Protein 9WAT (pdb70)

Nearest PDB structures (foldseek):
  6mi0-assembly1_A  TM=9.171E-01  e=5.572E-28  Methylococcus capsulatus str. Bath
  2bz9-assembly1_A  TM=8.301E-01  e=3.070E-24  Mycobacterium tuberculosis
  1h5z-assembly1_A  TM=8.039E-01  e=5.535E-24  Mycobacterium tuberculosis
  7wzl-assembly1_A  TM=8.770E-01  e=7.336E-23  Streptomyces avermitilis
  6a15-assembly1_A  TM=8.263E-01  e=2.028E-20  Arabidopsis thaliana

Sequence (437 aa):
NGFPLLDGGAPLLGHIAQFFRDPVSVLKRGYKTRGKMFAMNFMGQRMNVMLGPEHNRFFFEETDKLLSIRESMPFFLKMFSPDFYSFAEMDEYLRQRSIIMPRFKAASMKQYV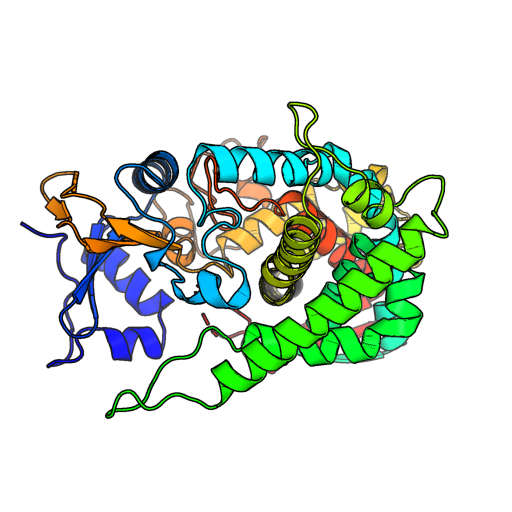PVMVEESLNLVEQLGDEGEFDLIPTLGPIVMDIAAHSFMGREFHEKLGHEFFDLFRDFSGGMEIVLPLWLPTPKMLKSQAAKKKLHTILQSWIEKRRAAPLDPPDFFQTMIETKYPDGRPVPDEIIRHLILLLVWAGHETTAGQVSWALADLLQHPAYAQVLRDEITGLLGGGDGGNLSWEHAIAMEKMDLALRETERLHPVAYMLSRKANADIVREGYTIRKGEFVLLAPSVSHRMEETFPNPDAYDPERFNPANPNAQTTSNSLIGFGGGVHRCAGVNFARMEMKALLVILLQNFDMELMDEVKPISTYWPAQPCRVRYKRR

Structure (mmCIF, N/CA/C/O backbone):
data_9WAT
#
_entry.id   9WAT
#
_cell.length_a   54.430
_cell.length_b   78.077
_cell.length_c   108.281
_cell.angle_alpha   90.00
_cell.angle_beta   90.00
_cell.angle_gamma   90.00
#
_symmetry.space_group_name_H-M   'P 2 21 21'
#
loop_
_entity.id
_entity.type
_entity.pdbx_description
1 polymer 'Cytochrome P450'
2 non-polymer 'PROTOPORPHYRIN IX CONTAINING FE'
3 water water
#
loop_
_atom_site.group_PDB
_atom_site.id
_atom_site.type_symbol
_atom_site.label_atom_id
_atom_site.label_alt_id
_atom_site.label_comp_id
_atom_site.label_asym_id
_atom_site.label_entity_id
_atom_site.label_seq_id
_atom_site.pdbx_PDB_ins_code
_atom_site.Cartn_x
_atom_site.Cartn_y
_atom_site.Cartn_z
_atom_site.occupancy
_atom_site.B_iso_or_equiv
_atom_site.auth_seq_id
_atom_site.auth_comp_id
_atom_site.auth_asym_id
_atom_site.auth_atom_id
_atom_site.pdbx_PDB_model_num
ATOM 1 N N . ASN A 1 1 ? -19.912 44.463 12.345 1.00 54.20 9 ASN A N 1
ATOM 2 C CA . ASN A 1 1 ? -19.525 43.073 12.122 1.00 57.83 9 ASN A CA 1
ATOM 3 C C . ASN A 1 1 ? -18.222 42.658 12.813 1.00 45.23 9 ASN A C 1
ATOM 4 O O . ASN A 1 1 ? -18.237 41.813 13.697 1.00 42.38 9 ASN A O 1
ATOM 9 N N . GLY A 1 2 ? -17.098 43.237 12.378 1.00 44.14 10 GLY A N 1
ATOM 10 C CA . GLY A 1 2 ? -15.799 42.623 12.573 1.00 41.65 10 GLY A CA 1
ATOM 11 C C . GLY A 1 2 ? -15.240 42.762 13.983 1.00 37.83 10 GLY A C 1
ATOM 12 O O . GLY A 1 2 ? -15.827 43.385 14.868 1.00 38.51 10 GLY A O 1
ATOM 13 N N . PHE A 1 3 ? -14.085 42.129 14.185 1.00 28.69 11 PHE A N 1
ATOM 14 C CA . PHE A 1 3 ? -13.300 42.343 15.391 1.00 33.62 11 PHE A CA 1
ATOM 15 C C . PHE A 1 3 ? -13.047 43.842 15.564 1.00 29.46 11 PHE A C 1
ATOM 16 O O . PHE A 1 3 ? -12.819 44.540 14.571 1.00 30.50 11 PHE A O 1
ATOM 24 N N . PRO A 1 4 ? -13.073 44.370 16.787 1.00 27.34 12 PRO A N 1
ATOM 25 C CA . PRO A 1 4 ? -12.782 45.804 16.975 1.00 28.67 12 PRO A CA 1
ATOM 26 C C . PRO A 1 4 ? -11.430 46.195 16.383 1.00 26.21 12 PRO A C 1
ATOM 27 O O . PRO A 1 4 ? -10.393 45.624 16.709 1.00 28.75 12 PRO A O 1
ATOM 31 N N . LEU A 1 5 ? -11.446 47.206 15.529 1.00 27.58 13 LEU A N 1
ATOM 32 C CA . LEU A 1 5 ? -10.251 47.607 14.790 1.00 28.56 13 LEU A CA 1
ATOM 33 C C . LEU A 1 5 ? -9.294 48.412 15.666 1.00 30.26 13 LEU A C 1
ATOM 34 O O . LEU A 1 5 ? -9.696 49.375 16.331 1.00 26.28 13 LEU A O 1
ATOM 39 N N . LEU A 1 6 ? -8.027 48.012 15.659 1.00 24.72 14 LEU A N 1
ATOM 40 C CA . LEU A 1 6 ? -6.981 48.801 16.290 1.00 29.81 14 LEU A CA 1
ATOM 41 C C . LEU A 1 6 ? -6.831 50.122 15.550 1.00 32.07 14 LEU A C 1
ATOM 42 O O . LEU A 1 6 ? -6.766 50.143 14.315 1.00 28.97 14 LEU A O 1
ATOM 47 N N . ASP A 1 7 ? -6.787 51.237 16.292 1.00 29.37 15 ASP A N 1
ATOM 48 C CA . ASP A 1 7 ? -6.710 52.529 15.623 1.00 30.05 15 ASP A CA 1
ATOM 49 C C . ASP A 1 7 ? -5.274 52.778 15.154 1.00 32.28 15 ASP A C 1
ATOM 50 O O . ASP A 1 7 ? -4.407 51.900 15.220 1.00 33.60 15 ASP A O 1
ATOM 55 N N . GLY A 1 8 ? -5.009 53.987 14.657 1.00 32.25 16 GLY A N 1
ATOM 56 C CA . GLY A 1 8 ? -3.658 54.373 14.281 1.00 32.80 16 GLY A CA 1
ATOM 57 C C . GLY A 1 8 ? -3.136 53.766 12.989 1.00 32.33 16 GLY A C 1
ATOM 58 O O . GLY A 1 8 ? -1.930 53.804 12.734 1.00 31.68 16 GLY A O 1
ATOM 59 N N . GLY A 1 9 ? -4.005 53.207 12.157 1.00 32.87 17 GLY A N 1
ATOM 60 C CA . GLY A 1 9 ? -3.542 52.647 10.899 1.00 32.97 17 GLY A CA 1
ATOM 61 C C . GLY A 1 9 ? -3.189 53.739 9.905 1.00 32.52 17 GLY A C 1
ATOM 62 O O . GLY A 1 9 ? -3.852 54.773 9.824 1.00 39.17 17 GLY A O 1
ATOM 63 N N . ALA A 1 10 ? -2.106 53.511 9.155 1.00 34.49 18 ALA A N 1
ATOM 64 C CA . ALA A 1 10 ? -1.681 54.451 8.128 1.00 36.99 18 ALA A CA 1
ATOM 65 C C . ALA A 1 10 ? -2.521 54.285 6.863 1.00 35.60 18 ALA A C 1
ATOM 66 O O . ALA A 1 10 ? -3.025 53.191 6.585 1.00 32.16 18 ALA A O 1
ATOM 68 N N . PRO A 1 11 ? -2.692 55.362 6.090 1.00 40.19 19 PRO A N 1
ATOM 69 C CA . PRO A 1 11 ? -3.348 55.241 4.782 1.00 35.67 19 PRO A CA 1
ATOM 70 C C . PRO A 1 11 ? -2.773 54.083 3.977 1.00 32.92 19 PRO A C 1
ATOM 71 O O . PRO A 1 11 ? -1.555 53.881 3.933 1.00 34.82 19 PRO A O 1
ATOM 75 N N . LEU A 1 12 ? -3.672 53.307 3.362 1.00 34.41 20 LEU A N 1
ATOM 76 C CA . LEU A 1 12 ? -3.333 52.170 2.504 1.00 35.45 20 LEU A CA 1
ATOM 77 C C . LEU A 1 12 ? -2.670 51.021 3.270 1.00 35.19 20 LEU A C 1
ATOM 78 O O . LEU A 1 12 ? -3.173 49.890 3.248 1.00 33.51 20 LEU A O 1
ATOM 83 N N . LEU A 1 13 ? -1.539 51.290 3.935 1.00 29.92 21 LEU A N 1
ATOM 84 C CA . LEU A 1 13 ? -0.759 50.225 4.569 1.00 33.68 21 LEU A CA 1
ATOM 85 C C . LEU A 1 13 ? -1.430 49.670 5.815 1.00 33.58 21 LEU A C 1
ATOM 86 O O . LEU A 1 13 ? -1.152 48.523 6.191 1.00 32.88 21 LEU A O 1
ATOM 91 N N . GLY A 1 14 ? -2.294 50.449 6.459 1.00 27.90 22 GLY A N 1
ATOM 92 C CA . GLY A 1 14 ? -2.869 50.010 7.724 1.00 32.06 22 GLY A CA 1
ATOM 93 C C . GLY A 1 14 ? -1.792 49.972 8.800 1.00 31.63 22 GLY A C 1
ATOM 94 O O . GLY A 1 14 ? -1.016 50.921 8.973 1.00 29.82 22 GLY A O 1
ATOM 95 N N . HIS A 1 15 ? -1.721 48.856 9.516 1.00 25.29 23 HIS A N 1
ATOM 96 C CA . HIS A 1 15 ? -0.712 48.659 10.546 1.00 27.42 23 HIS A CA 1
ATOM 97 C C . HIS A 1 15 ? 0.514 47.900 10.062 1.00 27.51 23 HIS A C 1
ATOM 98 O O . HIS A 1 15 ? 1.422 47.659 10.864 1.00 28.34 23 HIS A O 1
ATOM 105 N N . ILE A 1 16 ? 0.581 47.516 8.784 1.00 27.78 24 ILE A N 1
ATOM 106 C CA . ILE A 1 16 ? 1.589 46.527 8.403 1.00 30.61 24 ILE A CA 1
ATOM 107 C C . ILE A 1 16 ? 3.001 47.085 8.587 1.00 33.60 24 ILE A C 1
ATOM 108 O O . ILE A 1 16 ? 3.912 46.356 9.005 1.00 32.35 24 ILE A O 1
ATOM 113 N N . ALA A 1 17 ? 3.207 48.386 8.328 1.00 31.69 25 ALA A N 1
ATOM 114 C CA . ALA A 1 17 ? 4.550 48.933 8.508 1.00 30.12 25 ALA A CA 1
ATOM 115 C C . ALA A 1 17 ? 4.897 49.044 9.982 1.00 30.93 25 ALA A C 1
ATOM 116 O O . ALA A 1 17 ? 6.026 48.740 10.383 1.00 32.55 25 ALA A O 1
ATOM 118 N N . GLN A 1 18 ? 3.937 49.473 10.805 1.00 32.35 26 GLN A N 1
ATOM 119 C CA . GLN A 1 18 ? 4.128 49.422 12.254 1.00 32.70 26 GLN A CA 1
ATOM 120 C C . GLN A 1 18 ? 4.475 48.004 12.719 1.00 32.21 26 GLN A C 1
ATOM 121 O O . GLN A 1 18 ? 5.398 47.814 13.519 1.00 32.60 26 GLN A O 1
ATOM 127 N N . PHE A 1 19 ? 3.758 46.994 12.214 1.00 28.04 27 PHE A N 1
ATOM 128 C CA . PHE A 1 19 ? 4.037 45.603 12.587 1.00 29.73 27 PHE A CA 1
ATOM 129 C C . PHE A 1 19 ? 5.433 45.191 12.142 1.00 31.43 27 PHE A C 1
ATOM 130 O O . PHE A 1 19 ? 6.189 44.559 12.894 1.00 30.39 27 PHE A O 1
ATOM 138 N N . PHE A 1 20 ? 5.774 45.536 10.900 1.00 34.94 28 PHE A N 1
ATOM 139 C CA . PHE A 1 20 ? 7.119 45.352 10.371 1.00 35.46 28 PHE A CA 1
ATOM 140 C C . PHE A 1 20 ? 8.164 45.833 11.371 1.00 34.35 28 PHE A C 1
ATOM 141 O O . PHE A 1 20 ? 9.147 45.137 11.648 1.00 37.09 28 PHE A O 1
ATOM 149 N N . ARG A 1 21 ? 7.970 47.033 11.916 1.00 31.19 29 ARG A N 1
ATOM 150 C CA . ARG A 1 21 ? 8.989 47.644 12.766 1.00 34.95 29 ARG A CA 1
ATOM 151 C C . ARG A 1 21 ? 9.032 47.016 14.152 1.00 35.09 29 ARG A C 1
ATOM 152 O O . ARG A 1 21 ? 10.113 46.876 14.735 1.00 36.41 29 ARG A O 1
ATOM 160 N N . ASP A 1 22 ? 7.879 46.639 14.706 1.00 32.73 30 ASP A N 1
ATOM 161 C CA . ASP A 1 22 ? 7.872 46.110 16.067 1.00 34.56 30 ASP A CA 1
ATOM 162 C C . ASP A 1 22 ? 6.566 45.357 16.283 1.00 28.02 30 ASP A C 1
ATOM 163 O O . ASP A 1 22 ? 5.606 45.938 16.788 1.00 27.83 30 ASP A O 1
ATOM 168 N N . PRO A 1 23 ? 6.487 44.077 15.904 1.00 29.55 31 PRO A N 1
ATOM 169 C CA . PRO A 1 23 ? 5.174 43.405 15.897 1.00 30.06 31 PRO A CA 1
ATOM 170 C C . PRO A 1 23 ? 4.553 43.235 17.276 1.00 28.57 31 PRO A C 1
ATOM 171 O O . PRO A 1 23 ? 3.333 43.395 17.426 1.00 29.23 31 PRO A O 1
ATOM 175 N N . VAL A 1 24 ? 5.351 42.885 18.284 1.00 26.86 32 VAL A N 1
ATOM 176 C CA . VAL A 1 24 ? 4.789 42.689 19.615 1.00 27.09 32 VAL A CA 1
ATOM 177 C C . VAL A 1 24 ? 4.194 43.992 20.135 1.00 25.25 32 VAL A C 1
ATOM 178 O O . VAL A 1 24 ? 3.144 43.987 20.783 1.00 25.57 32 VAL A O 1
ATOM 182 N N . SER A 1 25 ? 4.815 45.135 19.830 1.00 24.81 33 SER A N 1
ATOM 183 C CA . SER A 1 25 ? 4.241 46.376 20.345 1.00 28.31 33 SER A CA 1
ATOM 184 C C . SER A 1 25 ? 2.925 46.699 19.648 1.00 28.90 33 SER A C 1
ATOM 185 O O . SER A 1 25 ? 1.986 47.197 20.285 1.00 29.02 33 SER A O 1
ATOM 188 N N . VAL A 1 26 ? 2.809 46.398 18.354 1.00 27.38 34 VAL A N 1
ATOM 189 C CA . VAL A 1 26 ? 1.502 46.516 17.708 1.00 24.93 34 VAL A CA 1
ATOM 190 C C . VAL A 1 26 ? 0.502 45.593 18.392 1.00 27.29 34 VAL A C 1
ATOM 191 O O . VAL A 1 26 ? -0.613 46.005 18.743 1.00 25.86 34 VAL A O 1
ATOM 195 N N . LEU A 1 27 ? 0.901 44.338 18.622 1.00 23.28 35 LEU A N 1
ATOM 196 C CA . LEU A 1 27 ? -0.013 43.372 19.219 1.00 23.93 35 LEU A CA 1
ATOM 197 C C . LEU A 1 27 ? -0.400 43.773 20.640 1.00 24.91 35 LEU A C 1
ATOM 198 O O . LEU A 1 27 ? -1.555 43.587 21.046 1.00 20.44 35 LEU A O 1
ATOM 203 N N . LYS A 1 28 ? 0.555 44.324 21.411 1.00 26.93 36 LYS A N 1
ATOM 204 C CA . LYS A 1 28 ? 0.261 44.774 22.774 1.00 31.93 36 LYS A CA 1
ATOM 205 C C . LYS A 1 28 ? -0.694 45.959 22.759 1.00 30.92 36 LYS A C 1
ATOM 206 O O . LYS A 1 28 ? -1.603 46.053 23.598 1.00 31.97 36 LYS A O 1
ATOM 208 N N . ARG A 1 29 ? -0.510 46.868 21.804 1.00 28.61 37 ARG A N 1
ATOM 209 C CA . ARG A 1 29 ? -1.408 48.008 21.694 1.00 27.24 37 ARG A CA 1
ATOM 210 C C . ARG A 1 29 ? -2.833 47.551 21.399 1.00 30.05 37 ARG A C 1
ATOM 211 O O . ARG A 1 29 ? -3.799 48.181 21.853 1.00 26.99 37 ARG A O 1
ATOM 219 N N . GLY A 1 30 ? -2.991 46.433 20.688 1.00 27.28 38 GLY A N 1
ATOM 220 C CA . GLY A 1 30 ? -4.329 45.896 20.490 1.00 23.41 38 GLY A CA 1
ATOM 221 C C . GLY A 1 30 ? -4.937 45.393 21.787 1.00 29.49 38 GLY A C 1
ATOM 222 O O . GLY A 1 30 ? -6.117 45.628 22.069 1.00 28.40 38 GLY A O 1
ATOM 223 N N . TYR A 1 31 ? -4.131 44.711 22.606 1.00 24.59 39 TYR A N 1
ATOM 224 C CA . TYR A 1 31 ? -4.616 44.227 23.888 1.00 29.15 39 TYR A CA 1
ATOM 225 C C . TYR A 1 31 ? -5.009 45.390 24.795 1.00 29.75 39 TYR A C 1
ATOM 226 O O . TYR A 1 31 ? -6.129 45.434 25.317 1.00 27.41 39 TYR A O 1
ATOM 235 N N . LYS A 1 32 ? -4.117 46.374 24.935 1.00 31.08 40 LYS A N 1
ATOM 236 C CA . LYS A 1 32 ? -4.349 47.481 25.860 1.00 30.87 40 LYS A CA 1
ATOM 237 C C . LYS A 1 32 ? -5.525 48.357 25.439 1.00 28.63 40 LYS A C 1
ATOM 238 O O . LYS A 1 32 ? -6.285 48.816 26.297 1.00 30.89 40 LYS A O 1
ATOM 244 N N . THR A 1 33 ? -5.701 48.614 24.139 1.00 27.43 41 THR A N 1
ATOM 245 C CA . THR A 1 33 ? -6.772 49.520 23.719 1.00 27.24 41 THR A CA 1
ATOM 246 C C . THR A 1 33 ? -8.042 48.831 23.226 1.00 31.22 41 THR A C 1
ATOM 247 O O . THR A 1 33 ? -9.094 49.485 23.173 1.00 27.04 41 THR A O 1
ATOM 251 N N . ARG A 1 34 ? -7.984 47.552 22.837 1.00 26.62 42 ARG A N 1
ATOM 252 C CA . ARG A 1 34 ? -9.180 46.914 22.304 1.00 25.12 42 ARG A CA 1
ATOM 253 C C . ARG A 1 34 ? -9.527 45.636 23.059 1.00 28.55 42 ARG A C 1
ATOM 254 O O . ARG A 1 34 ? -10.707 45.298 23.186 1.00 31.29 42 ARG A O 1
ATOM 262 N N . GLY A 1 35 ? -8.535 44.931 23.591 1.00 28.74 43 GLY A N 1
ATOM 263 C CA . GLY A 1 35 ? -8.848 43.779 24.410 1.00 26.26 43 GLY A CA 1
ATOM 264 C C . GLY A 1 35 ? -8.470 42.444 23.795 1.00 28.37 43 GLY A C 1
ATOM 265 O O . GLY A 1 35 ? -7.537 42.356 22.988 1.00 26.85 43 GLY A O 1
ATOM 266 N N . LYS A 1 36 ? -9.196 41.392 24.164 1.00 25.78 44 LYS A N 1
ATOM 267 C CA . LYS A 1 36 ? -8.818 40.037 23.789 1.00 27.22 44 LYS A CA 1
ATOM 268 C C . LYS A 1 36 ? -9.146 39.699 22.338 1.00 30.04 44 LYS A C 1
ATOM 269 O O . LYS A 1 36 ? -8.703 38.653 21.847 1.00 25.64 44 LYS A O 1
ATOM 275 N N . MET A 1 37 ? -9.914 40.542 21.642 1.00 30.02 45 MET A N 1
ATOM 276 C CA . MET A 1 37 ? -10.196 40.352 20.222 1.00 29.55 45 MET A CA 1
ATOM 277 C C . MET A 1 37 ? -10.061 41.686 19.517 1.00 30.27 45 MET A C 1
ATOM 278 O O . MET A 1 37 ? -10.786 42.633 19.835 1.00 30.76 45 MET A O 1
ATOM 283 N N . PHE A 1 38 ? -9.155 41.760 18.549 1.00 25.55 46 PHE A N 1
ATOM 284 C CA . PHE A 1 38 ? -9.011 42.994 17.800 1.00 24.45 46 PHE A CA 1
ATOM 285 C C . PHE A 1 38 ? -8.527 42.652 16.405 1.00 28.53 46 PHE A C 1
ATOM 286 O O . PHE A 1 38 ? -7.887 41.615 16.187 1.00 26.06 46 PHE A O 1
ATOM 294 N N . ALA A 1 39 ? -8.858 43.528 15.462 1.00 27.31 47 ALA A N 1
ATOM 295 C CA . ALA A 1 39 ? -8.396 43.411 14.092 1.00 26.81 47 ALA A CA 1
ATOM 296 C C . ALA A 1 39 ? -7.224 44.361 13.867 1.00 28.93 47 ALA A C 1
ATOM 297 O O . ALA A 1 39 ? -7.242 45.509 14.331 1.00 29.55 47 ALA A O 1
ATOM 299 N N . MET A 1 40 ? -6.192 43.863 13.197 1.00 27.26 48 MET A N 1
ATOM 300 C CA . MET A 1 40 ? -5.203 44.701 12.533 1.00 31.69 48 MET A CA 1
ATOM 301 C C . MET A 1 40 ? -5.558 44.784 11.053 1.00 31.62 48 MET A C 1
ATOM 302 O O . MET A 1 40 ? -6.233 43.908 10.501 1.00 29.41 48 MET A O 1
ATOM 307 N N . ASN A 1 41 ? -5.079 45.840 10.416 1.00 25.49 49 ASN A N 1
ATOM 308 C CA . ASN A 1 41 ? -5.305 46.084 8.995 1.00 30.83 49 ASN A CA 1
ATOM 309 C C . ASN A 1 41 ? -3.955 45.929 8.310 1.00 31.56 49 ASN A C 1
ATOM 310 O O . ASN A 1 41 ? -3.058 46.764 8.497 1.00 29.38 49 ASN A O 1
ATOM 315 N N . PHE A 1 42 ? -3.793 44.836 7.558 1.00 28.91 50 PHE A N 1
ATOM 316 C CA . PHE A 1 42 ? -2.579 44.599 6.777 1.00 29.52 50 PHE A CA 1
ATOM 317 C C . PHE A 1 42 ? -2.941 44.884 5.324 1.00 35.26 50 PHE A C 1
ATOM 318 O O . PHE A 1 42 ? -3.544 44.041 4.651 1.00 34.39 50 PHE A O 1
ATOM 326 N N . MET A 1 43 ? -2.593 46.083 4.849 1.00 36.75 51 MET A N 1
ATOM 327 C CA . MET A 1 43 ? -2.812 46.477 3.446 1.00 38.69 51 MET A CA 1
ATOM 328 C C . MET A 1 43 ? -4.232 46.180 2.993 1.00 38.47 51 MET A C 1
ATOM 329 O O . MET A 1 43 ? -4.449 45.661 1.896 1.00 39.47 51 MET A O 1
ATOM 334 N N . GLY A 1 44 ? -5.207 46.454 3.853 1.00 33.12 52 GLY A N 1
ATOM 335 C CA . GLY A 1 44 ? -6.586 46.217 3.495 1.00 38.01 52 GLY A CA 1
ATOM 336 C C . GLY A 1 44 ? -7.132 44.845 3.835 1.00 38.31 52 GLY A C 1
ATOM 337 O O . GLY A 1 44 ? -8.304 44.585 3.551 1.00 42.08 52 GLY A O 1
ATOM 338 N N . GLN A 1 45 ? -6.322 43.965 4.417 1.00 36.87 53 GLN A N 1
ATOM 339 C CA . GLN A 1 45 ? -6.750 42.654 4.894 1.00 38.58 53 GLN A CA 1
ATOM 340 C C . GLN A 1 45 ? -6.947 42.707 6.407 1.00 35.77 53 GLN A C 1
ATOM 341 O O . GLN A 1 45 ? -6.058 43.168 7.128 1.00 35.62 53 GLN A O 1
ATOM 347 N N . ARG A 1 46 ? -8.084 42.208 6.892 1.00 32.55 54 ARG A N 1
ATOM 348 C CA . ARG A 1 46 ? -8.305 42.140 8.330 1.00 31.16 54 ARG A CA 1
ATOM 349 C C . ARG A 1 46 ? -7.520 40.969 8.916 1.00 32.02 54 ARG A C 1
ATOM 350 O O . ARG A 1 46 ? -7.590 39.842 8.412 1.00 31.92 54 ARG A O 1
ATOM 352 N N . MET A 1 47 ? -6.735 41.247 9.958 1.00 28.13 55 MET A N 1
ATOM 353 C CA . MET A 1 47 ? -6.000 40.226 10.696 1.00 25.40 55 MET A CA 1
ATOM 354 C C . MET A 1 47 ? -6.639 40.150 12.075 1.00 28.41 55 MET A C 1
ATOM 355 O O . MET A 1 47 ? -6.510 41.090 12.866 1.00 24.34 55 MET A O 1
ATOM 360 N N . ASN A 1 48 ? -7.304 39.032 12.369 1.00 27.57 56 ASN A N 1
ATOM 361 C CA . ASN A 1 48 ? -8.113 38.886 13.583 1.00 26.28 56 ASN A CA 1
ATOM 362 C C . ASN A 1 48 ? -7.293 38.222 14.684 1.00 27.56 56 ASN A C 1
ATOM 363 O O . ASN A 1 48 ? -7.051 37.008 14.650 1.00 25.38 56 ASN A O 1
ATOM 368 N N . VAL A 1 49 ? -6.895 39.006 15.676 1.00 21.19 57 VAL A N 1
ATOM 369 C CA . VAL A 1 49 ? -6.051 38.530 16.766 1.00 23.01 57 VAL A CA 1
ATOM 370 C C . VAL A 1 49 ? -6.967 38.174 17.924 1.00 26.90 57 VAL A C 1
ATOM 371 O O . VAL A 1 49 ? -7.870 38.951 18.260 1.00 25.49 57 VAL A O 1
ATOM 375 N N . MET A 1 50 ? -6.748 37.000 18.520 1.00 22.26 58 MET A N 1
ATOM 376 C CA . MET A 1 50 ? -7.429 36.573 19.731 1.00 26.72 58 MET A CA 1
ATOM 377 C C . MET A 1 50 ? -6.394 36.239 20.801 1.00 26.98 58 MET A C 1
ATOM 378 O O . MET A 1 50 ? -5.302 35.738 20.497 1.00 24.08 58 MET A O 1
ATOM 383 N N . LEU A 1 51 ? -6.760 36.519 22.060 1.00 22.69 59 LEU A N 1
ATOM 384 C CA . LEU A 1 51 ? -5.848 36.469 23.195 1.00 25.81 59 LEU A CA 1
ATOM 385 C C . LEU A 1 51 ? -6.493 35.732 24.352 1.00 27.77 59 LEU A C 1
ATOM 386 O O . LEU A 1 51 ? -7.711 35.799 24.545 1.00 28.71 59 LEU A O 1
ATOM 391 N N . GLY A 1 52 ? -5.656 35.070 25.146 1.00 28.35 60 GLY A N 1
ATOM 392 C CA . GLY A 1 52 ? -6.093 34.460 26.376 1.00 28.81 60 GLY A CA 1
ATOM 393 C C . GLY A 1 52 ? -6.522 33.015 26.215 1.00 29.06 60 GLY A C 1
ATOM 394 O O . GLY A 1 52 ? -6.819 32.539 25.108 1.00 28.58 60 GLY A O 1
ATOM 395 N N . PRO A 1 53 ? -6.629 32.314 27.351 1.00 27.45 61 PRO A N 1
ATOM 396 C CA . PRO A 1 53 ? -6.772 30.845 27.319 1.00 27.61 61 PRO A CA 1
ATOM 397 C C . PRO A 1 53 ? -8.008 30.333 26.597 1.00 29.06 61 PRO A C 1
ATOM 398 O O . PRO A 1 53 ? -7.918 29.339 25.862 1.00 31.06 61 PRO A O 1
ATOM 402 N N . GLU A 1 54 ? -9.165 30.966 26.795 1.00 31.49 62 GLU A N 1
ATOM 403 C CA . GLU A 1 54 ? -10.380 30.552 26.094 1.00 29.67 62 GLU A CA 1
ATOM 404 C C . GLU A 1 54 ? -10.196 30.635 24.575 1.00 28.33 62 GLU A C 1
ATOM 405 O O . GLU A 1 54 ? -10.508 29.690 23.841 1.00 30.49 62 GLU A O 1
ATOM 411 N N . HIS A 1 55 ? -9.693 31.766 24.082 1.00 28.01 63 HIS A N 1
ATOM 412 C CA . HIS A 1 55 ? -9.512 31.911 22.637 1.00 30.04 63 HIS A CA 1
ATOM 413 C C . HIS A 1 55 ? -8.388 31.023 22.122 1.00 24.46 63 HIS A C 1
ATOM 414 O O . HIS A 1 55 ? -8.476 30.505 21.007 1.00 29.16 63 HIS A O 1
ATOM 421 N N . ASN A 1 56 ? -7.320 30.848 22.906 1.00 25.56 64 ASN A N 1
ATOM 422 C CA . ASN A 1 56 ? -6.271 29.899 22.534 1.00 26.39 64 ASN A CA 1
ATOM 423 C C . ASN A 1 56 ? -6.846 28.491 22.370 1.00 26.39 64 ASN A C 1
ATOM 424 O O . ASN A 1 56 ? -6.574 27.806 21.378 1.00 26.67 64 ASN A O 1
ATOM 429 N N . ARG A 1 57 ? -7.647 28.045 23.341 1.00 27.14 65 ARG A N 1
ATOM 430 C CA . ARG A 1 57 ? -8.287 26.730 23.266 1.00 31.29 65 ARG A CA 1
ATOM 431 C C . ARG A 1 57 ? -9.117 26.589 21.994 1.00 29.46 65 ARG A C 1
ATOM 432 O O . ARG A 1 57 ? -9.042 25.571 21.295 1.00 29.87 65 ARG A O 1
ATOM 440 N N . PHE A 1 58 ? -9.912 27.613 21.678 1.00 26.52 66 PHE A N 1
ATOM 441 C CA . PHE A 1 58 ? -10.715 27.601 20.457 1.00 27.69 66 PHE A CA 1
ATOM 442 C C . PHE A 1 58 ? -9.848 27.452 19.205 1.00 30.51 66 PHE A C 1
ATOM 443 O O . PHE A 1 58 ? -10.137 26.626 18.332 1.00 31.00 66 PHE A O 1
ATOM 451 N N . PHE A 1 59 ? -8.799 28.279 19.091 1.00 28.18 67 PHE A N 1
ATOM 452 C CA . PHE A 1 59 ? -7.861 28.252 17.960 1.00 28.62 67 PHE A CA 1
ATOM 453 C C . PHE A 1 59 ? -7.268 26.856 17.755 1.00 30.24 67 PHE A C 1
ATOM 454 O O . PHE A 1 59 ? -7.303 26.314 16.645 1.00 29.52 67 PHE A O 1
ATOM 462 N N . PHE A 1 60 ? -6.743 26.246 18.825 1.00 27.63 68 PHE A N 1
ATOM 463 C CA . PHE A 1 60 ? -6.144 24.914 18.697 1.00 32.06 68 PHE A CA 1
ATOM 464 C C . PHE A 1 60 ? -7.192 23.859 18.350 1.00 33.40 68 PHE A C 1
ATOM 465 O O . PHE A 1 60 ? -6.966 23.006 17.479 1.00 30.10 68 PHE A O 1
ATOM 473 N N . GLU A 1 61 ? -8.344 23.909 19.036 1.00 33.37 69 GLU A N 1
ATOM 474 C CA . GLU A 1 61 ? -9.423 22.937 18.847 1.00 33.98 69 GLU A CA 1
ATOM 475 C C . GLU A 1 61 ? -9.986 22.976 17.428 1.00 36.50 69 GLU A C 1
ATOM 476 O O . GLU A 1 61 ? -10.358 21.936 16.867 1.00 32.72 69 GLU A O 1
ATOM 482 N N . GLU A 1 62 ? -10.063 24.165 16.834 1.00 32.96 70 GLU A N 1
ATOM 483 C CA . GLU A 1 62 ? -10.693 24.328 15.536 1.00 33.88 70 GLU A CA 1
ATOM 484 C C . GLU A 1 62 ? -9.713 24.262 14.370 1.00 31.07 70 GLU A C 1
ATOM 485 O O . GLU A 1 62 ? -10.159 24.370 13.218 1.00 29.89 70 GLU A O 1
ATOM 491 N N . THR A 1 63 ? -8.410 24.105 14.627 1.00 25.09 71 THR A N 1
ATOM 492 C CA . THR A 1 63 ? -7.454 23.905 13.532 1.00 32.62 71 THR A CA 1
ATOM 493 C C . THR A 1 63 ? -7.824 22.625 12.784 1.00 30.01 71 THR A C 1
ATOM 494 O O . THR A 1 63 ? -8.119 21.602 13.408 1.00 31.11 71 THR A O 1
ATOM 498 N N . ASP A 1 64 ? -7.832 22.695 11.451 1.00 28.23 72 ASP A N 1
ATOM 499 C CA . ASP A 1 64 ? -8.294 21.677 10.492 1.00 36.00 72 ASP A CA 1
ATOM 500 C C . ASP A 1 64 ? -9.818 21.622 10.392 1.00 35.38 72 ASP A C 1
ATOM 501 O O . ASP A 1 64 ? -10.332 20.793 9.636 1.00 36.20 72 ASP A O 1
ATOM 506 N N . LYS A 1 65 ? -10.558 22.462 11.124 1.00 31.44 73 LYS A N 1
ATOM 507 C CA . LYS A 1 65 ? -12.005 22.497 11.003 1.00 31.35 73 LYS A CA 1
ATOM 508 C C . LYS A 1 65 ? -12.382 23.907 10.573 1.00 30.25 73 LYS A C 1
ATOM 509 O O . LYS A 1 65 ? -12.311 24.222 9.378 1.00 31.41 73 LYS A O 1
ATOM 515 N N . LEU A 1 66 ? -12.766 24.794 11.493 1.00 27.51 74 LEU A N 1
ATOM 516 C CA . LEU A 1 66 ? -13.038 26.160 11.067 1.00 31.63 74 LEU A CA 1
ATOM 517 C C . LEU A 1 66 ? -11.770 26.911 10.689 1.00 29.30 74 LEU A C 1
ATOM 518 O O . LEU A 1 66 ? -11.861 27.924 9.989 1.00 34.95 74 LEU A O 1
ATOM 523 N N . LEU A 1 67 ? -10.590 26.445 11.116 1.00 29.08 75 LEU A N 1
ATOM 524 C CA . LEU A 1 67 ? -9.336 27.170 10.894 1.00 30.98 75 LEU A CA 1
ATOM 525 C C . LEU A 1 67 ? -8.355 26.326 10.081 1.00 31.11 75 LEU A C 1
ATOM 526 O O . LEU A 1 67 ? -8.119 25.147 10.388 1.00 29.80 75 LEU A O 1
ATOM 531 N N . SER A 1 68 ? -7.769 26.942 9.065 1.00 27.36 76 SER A N 1
ATOM 532 C CA . SER A 1 68 ? -6.887 26.254 8.132 1.00 31.78 76 SER A CA 1
ATOM 533 C C . SER A 1 68 ? -5.429 26.561 8.461 1.00 31.27 76 SER A C 1
ATOM 534 O O . SER A 1 68 ? -5.066 27.720 8.680 1.00 29.21 76 SER A O 1
ATOM 537 N N . ILE A 1 69 ? -4.598 25.519 8.478 1.00 29.24 77 ILE A N 1
ATOM 538 C CA . ILE A 1 69 ? -3.182 25.668 8.795 1.00 33.16 77 ILE A CA 1
ATOM 539 C C . ILE A 1 69 ? -2.367 26.103 7.563 1.00 35.19 77 ILE A C 1
ATOM 540 O O . ILE A 1 69 ? -1.440 26.913 7.677 1.00 29.69 77 ILE A O 1
ATOM 545 N N . ARG A 1 70 ? -2.716 25.622 6.366 1.00 33.61 78 ARG A N 1
ATOM 546 C CA . ARG A 1 70 ? -1.793 25.729 5.235 1.00 37.46 78 ARG A CA 1
ATOM 547 C C . ARG A 1 70 ? -1.498 27.175 4.861 1.00 41.30 78 ARG A C 1
ATOM 548 O O . ARG A 1 70 ? -0.358 27.519 4.523 1.00 38.41 78 ARG A O 1
ATOM 556 N N . GLU A 1 71 ? -2.508 28.040 4.913 1.00 46.00 79 GLU A N 1
ATOM 557 C CA . GLU A 1 71 ? -2.335 29.413 4.459 1.00 41.12 79 GLU A CA 1
ATOM 558 C C . GLU A 1 71 ? -1.446 30.235 5.391 1.00 45.11 79 GLU A C 1
ATOM 559 O O . GLU A 1 71 ? -1.053 31.349 5.032 1.00 47.61 79 GLU A O 1
ATOM 565 N N . SER A 1 72 ? -1.017 29.649 6.496 1.00 42.64 80 SER A N 1
ATOM 566 C CA . SER A 1 72 ? -0.057 30.318 7.401 1.00 46.36 80 SER A CA 1
ATOM 567 C C . SER A 1 72 ? 1.354 30.245 6.814 1.00 49.64 80 SER A C 1
ATOM 568 O O . SER A 1 72 ? 2.196 31.056 7.219 1.00 49.97 80 SER A O 1
ATOM 571 N N . MET A 1 73 ? 1.602 29.262 5.952 1.00 43.87 81 MET A N 1
ATOM 572 C CA . MET A 1 73 ? 2.946 29.063 5.366 1.00 39.91 81 MET A CA 1
ATOM 573 C C . MET A 1 73 ? 2.773 28.304 4.046 1.00 41.12 81 MET A C 1
ATOM 574 O O . MET A 1 73 ? 3.279 27.193 3.933 1.00 35.02 81 MET A O 1
ATOM 579 N N . PRO A 1 74 ? 2.096 28.888 3.040 1.00 42.17 82 PRO A N 1
ATOM 580 C CA . PRO A 1 74 ? 1.778 28.161 1.817 1.00 39.27 82 PRO A CA 1
ATOM 581 C C . PRO A 1 74 ? 2.953 27.513 1.115 1.00 34.81 82 PRO A C 1
ATOM 582 O O . PRO A 1 74 ? 2.782 26.467 0.487 1.00 31.61 82 PRO A O 1
ATOM 586 N N . PHE A 1 75 ? 4.127 28.111 1.245 1.00 30.96 83 PHE A N 1
ATOM 587 C CA . PHE A 1 75 ? 5.258 27.575 0.503 1.00 34.37 83 PHE A CA 1
ATOM 588 C C . PHE A 1 75 ? 6.020 26.505 1.276 1.00 35.39 83 PHE A C 1
ATOM 589 O O . PHE A 1 75 ? 7.044 26.014 0.789 1.00 34.73 83 PHE A O 1
ATOM 597 N N . PHE A 1 76 ? 5.543 26.148 2.467 1.00 33.30 84 PHE A N 1
ATOM 598 C CA . PHE A 1 76 ? 5.862 24.851 3.056 1.00 30.52 84 PHE A CA 1
ATOM 599 C C . PHE A 1 76 ? 5.684 23.739 2.028 1.00 31.50 84 PHE A C 1
ATOM 600 O O . PHE A 1 76 ? 6.444 22.766 2.004 1.00 33.34 84 PHE A O 1
ATOM 608 N N . LEU A 1 77 ? 4.660 23.873 1.182 1.00 32.49 85 LEU A N 1
ATOM 609 C CA . LEU A 1 77 ? 4.355 22.894 0.145 1.00 33.52 85 LEU A CA 1
ATOM 610 C C . LEU A 1 77 ? 5.547 22.684 -0.785 1.00 35.26 85 LEU A C 1
ATOM 611 O O . LEU A 1 77 ? 5.839 21.551 -1.193 1.00 31.43 85 LEU A O 1
ATOM 616 N N . LYS A 1 78 ? 6.257 23.770 -1.116 1.00 30.86 86 LYS A N 1
ATOM 617 C CA . LYS A 1 78 ? 7.412 23.702 -2.000 1.00 30.31 86 LYS A CA 1
ATOM 618 C C . LYS A 1 78 ? 8.665 23.259 -1.260 1.00 33.10 86 LYS A C 1
ATOM 619 O O . LYS A 1 78 ? 9.491 22.529 -1.828 1.00 30.29 86 LYS A O 1
ATOM 625 N N . MET A 1 79 ? 8.844 23.706 -0.009 1.00 30.58 87 MET A N 1
ATOM 626 C CA . MET A 1 79 ? 9.934 23.166 0.798 1.00 30.19 87 MET A CA 1
ATOM 627 C C . MET A 1 79 ? 9.781 21.666 0.994 1.00 29.97 87 MET A C 1
ATOM 628 O O . MET A 1 79 ? 10.781 20.942 1.063 1.00 31.25 87 MET A O 1
ATOM 633 N N . PHE A 1 80 ? 8.540 21.185 1.070 1.00 29.66 88 PHE A N 1
ATOM 634 C CA . PHE A 1 80 ? 8.278 19.783 1.358 1.00 30.55 88 PHE A CA 1
ATOM 635 C C . PHE A 1 80 ? 7.418 19.182 0.251 1.00 27.70 88 PHE A C 1
ATOM 636 O O . PHE A 1 80 ? 7.921 18.965 -0.857 1.00 26.92 88 PHE A O 1
ATOM 644 N N . SER A 1 81 ? 6.134 18.950 0.500 1.00 27.04 89 SER A N 1
ATOM 645 C CA . SER A 1 81 ? 5.238 18.525 -0.568 1.00 29.71 89 SER A CA 1
ATOM 646 C C . SER A 1 81 ? 3.805 18.825 -0.150 1.00 29.59 89 SER A C 1
ATOM 647 O O . SER A 1 81 ? 3.522 18.949 1.043 1.00 26.55 89 SER A O 1
ATOM 650 N N . PRO A 1 82 ? 2.874 18.941 -1.112 1.00 34.33 90 PRO A N 1
ATOM 651 C CA . PRO A 1 82 ? 1.465 19.195 -0.746 1.00 32.07 90 PRO A CA 1
ATOM 652 C C . PRO A 1 82 ? 0.787 18.018 -0.050 1.00 33.76 90 PRO A C 1
ATOM 653 O O . PRO A 1 82 ? -0.306 18.199 0.509 1.00 34.34 90 PRO A O 1
ATOM 657 N N . ASP A 1 83 ? 1.390 16.829 -0.070 1.00 30.81 91 ASP A N 1
ATOM 658 C CA . ASP A 1 83 ? 0.860 15.661 0.619 1.00 32.68 91 ASP A CA 1
ATOM 659 C C . ASP A 1 83 ? 1.644 15.328 1.886 1.00 35.05 91 ASP A C 1
ATOM 660 O O . ASP A 1 83 ? 1.620 14.178 2.345 1.00 28.04 91 ASP A O 1
ATOM 665 N N . PHE A 1 84 ? 2.342 16.298 2.465 1.00 29.84 92 PHE A N 1
ATOM 666 C CA . PHE A 1 84 ? 3.211 16.013 3.598 1.00 26.68 92 PHE A CA 1
ATOM 667 C C . PHE A 1 84 ? 2.681 16.656 4.874 1.00 28.77 92 PHE A C 1
ATOM 668 O O . PHE A 1 84 ? 2.292 17.834 4.881 1.00 27.63 92 PHE A O 1
ATOM 676 N N . TYR A 1 85 ? 2.672 15.862 5.944 1.00 26.91 93 TYR A N 1
ATOM 677 C CA . TYR A 1 85 ? 2.413 16.274 7.335 1.00 25.20 93 TYR A CA 1
ATOM 678 C C . TYR A 1 85 ? 1.137 17.120 7.374 1.00 28.97 93 TYR A C 1
ATOM 679 O O . TYR A 1 85 ? 0.122 16.704 6.788 1.00 29.20 93 TYR A O 1
ATOM 688 N N . SER A 1 86 ? 1.143 18.282 8.045 1.00 28.26 94 SER A N 1
ATOM 689 C CA . SER A 1 86 ? -0.057 19.086 8.251 1.00 29.78 94 SER A CA 1
ATOM 690 C C . SER A 1 86 ? -0.670 19.610 6.961 1.00 30.69 94 SER A C 1
ATOM 691 O O . SER A 1 86 ? -1.769 20.172 7.009 1.00 34.76 94 SER A O 1
ATOM 694 N N . PHE A 1 87 ? 0.006 19.461 5.828 1.00 28.79 95 PHE A N 1
ATOM 695 C CA . PHE A 1 87 ? -0.563 19.840 4.540 1.00 29.98 95 PHE A CA 1
ATOM 696 C C . PHE A 1 87 ? -1.361 18.714 3.890 1.00 32.10 95 PHE A C 1
ATOM 697 O O . PHE A 1 87 ? -2.150 18.976 2.974 1.00 31.26 95 PHE A O 1
ATOM 705 N N . ALA A 1 88 ? -1.180 17.474 4.340 1.00 29.24 96 ALA A N 1
ATOM 706 C CA . ALA A 1 88 ? -1.878 16.334 3.767 1.00 33.00 96 ALA A CA 1
ATOM 707 C C . ALA A 1 88 ? -3.325 16.288 4.260 1.00 34.03 96 ALA A C 1
ATOM 708 O O . ALA A 1 88 ? -3.711 16.982 5.204 1.00 30.72 96 ALA A O 1
ATOM 710 N N . GLU A 1 89 ? -4.133 15.448 3.609 1.00 29.66 97 GLU A N 1
ATOM 711 C CA . GLU A 1 89 ? -5.470 15.166 4.120 1.00 35.48 97 GLU A CA 1
ATOM 712 C C . GLU A 1 89 ? -5.371 14.571 5.524 1.00 34.01 97 GLU A C 1
ATOM 713 O O . GLU A 1 89 ? -4.368 13.956 5.883 1.00 35.93 97 GLU A O 1
ATOM 719 N N . MET A 1 90 ? -6.442 14.746 6.305 1.00 36.55 98 MET A N 1
ATOM 720 C CA . MET A 1 90 ? -6.463 14.368 7.719 1.00 35.77 98 MET A CA 1
ATOM 721 C C . MET A 1 90 ? -5.914 12.970 7.973 1.00 36.47 98 MET A C 1
ATOM 722 O O . MET A 1 90 ? -5.133 12.765 8.905 1.00 35.61 98 MET A O 1
ATOM 727 N N . ASP A 1 91 ? -6.371 11.974 7.203 1.00 39.88 99 ASP A N 1
ATOM 728 C CA . ASP A 1 91 ? -5.947 10.597 7.458 1.00 38.40 99 ASP A CA 1
ATOM 729 C C . ASP A 1 91 ? -4.451 10.445 7.255 1.00 33.52 99 ASP A C 1
ATOM 730 O O . ASP A 1 91 ? -3.763 9.795 8.052 1.00 31.27 99 ASP A O 1
ATOM 735 N N . GLU A 1 92 ? -3.938 11.033 6.181 1.00 30.21 100 GLU A N 1
ATOM 736 C CA . GLU A 1 92 ? -2.519 10.926 5.870 1.00 33.79 100 GLU A CA 1
ATOM 737 C C . GLU A 1 92 ? -1.676 11.715 6.868 1.00 30.08 100 GLU A C 1
ATOM 738 O O . GLU A 1 92 ? -0.650 11.225 7.354 1.00 28.27 100 GLU A O 1
ATOM 744 N N . TYR A 1 93 ? -2.105 12.929 7.209 1.00 32.43 101 TYR A N 1
ATOM 745 C CA . TYR A 1 93 ? -1.436 13.665 8.281 1.00 31.38 101 TYR A CA 1
ATOM 746 C C . TYR A 1 93 ? -1.297 12.807 9.541 1.00 28.69 101 TYR A C 1
ATOM 747 O O . TYR A 1 93 ? -0.209 12.673 10.099 1.00 27.89 101 TYR A O 1
ATOM 756 N N . LEU A 1 94 ? -2.389 12.187 9.981 1.00 30.27 102 LEU A N 1
ATOM 757 C CA . LEU A 1 94 ? -2.349 11.417 11.221 1.00 32.46 102 LEU A CA 1
ATOM 758 C C . LEU A 1 94 ? -1.405 10.218 11.113 1.00 32.07 102 LEU A C 1
ATOM 759 O O . LEU A 1 94 ? -0.668 9.914 12.062 1.00 29.97 102 LEU A O 1
ATOM 764 N N . ARG A 1 95 ? -1.412 9.531 9.966 1.00 29.57 103 ARG A N 1
ATOM 765 C CA . ARG A 1 95 ? -0.477 8.426 9.736 1.00 35.18 103 ARG A CA 1
ATOM 766 C C . ARG A 1 95 ? 0.974 8.883 9.855 1.00 31.99 103 ARG A C 1
ATOM 767 O O . ARG A 1 95 ? 1.797 8.212 10.488 1.00 29.71 103 ARG A O 1
ATOM 775 N N . GLN A 1 96 ? 1.319 10.005 9.210 1.00 28.53 104 GLN A N 1
ATOM 776 C CA . GLN A 1 96 ? 2.691 10.501 9.280 1.00 25.55 104 GLN A CA 1
ATOM 777 C C . GLN A 1 96 ? 3.016 11.022 10.674 1.00 26.42 104 GLN A C 1
ATOM 778 O O . GLN A 1 96 ? 4.154 10.912 11.136 1.00 30.48 104 GLN A O 1
ATOM 784 N N . ARG A 1 97 ? 2.042 11.609 11.353 1.00 26.91 105 ARG A N 1
ATOM 785 C CA . ARG A 1 97 ? 2.284 12.073 12.710 1.00 29.35 105 ARG A CA 1
ATOM 786 C C . ARG A 1 97 ? 2.520 10.899 13.652 1.00 34.66 105 ARG A C 1
ATOM 787 O O . ARG A 1 97 ? 3.286 11.016 14.624 1.00 32.24 105 ARG A O 1
ATOM 795 N N . SER A 1 98 ? 1.918 9.747 13.344 1.00 32.43 106 SER A N 1
ATOM 796 C CA . SER A 1 98 ? 2.123 8.543 14.136 1.00 31.51 106 SER A CA 1
ATOM 797 C C . SER A 1 98 ? 3.542 7.997 14.007 1.00 30.56 106 SER A C 1
ATOM 798 O O . SER A 1 98 ? 3.964 7.200 14.847 1.00 32.11 106 SER A O 1
ATOM 801 N N . ILE A 1 99 ? 4.280 8.378 12.966 1.00 26.34 107 ILE A N 1
ATOM 802 C CA . ILE A 1 99 ? 5.695 8.026 12.923 1.00 29.44 107 ILE A CA 1
ATOM 803 C C . ILE A 1 99 ? 6.496 8.899 13.877 1.00 30.01 107 ILE A C 1
ATOM 804 O O . ILE A 1 99 ? 7.476 8.441 14.472 1.00 32.18 107 ILE A O 1
ATOM 809 N N . ILE A 1 100 ? 6.096 10.155 14.035 1.00 29.62 108 ILE A N 1
ATOM 810 C CA . ILE A 1 100 ? 6.895 11.123 14.783 1.00 31.03 108 ILE A CA 1
ATOM 811 C C . ILE A 1 100 ? 6.641 11.015 16.284 1.00 31.52 108 ILE A C 1
ATOM 812 O O . ILE A 1 100 ? 7.588 11.045 17.083 1.00 30.50 108 ILE A O 1
ATOM 817 N N . MET A 1 101 ? 5.372 10.870 16.689 1.00 28.69 109 MET A N 1
ATOM 818 C CA . MET A 1 101 ? 5.026 10.964 18.111 1.00 30.60 109 MET A CA 1
ATOM 819 C C . MET A 1 101 ? 5.789 10.004 19.015 1.00 30.23 109 MET A C 1
ATOM 820 O O . MET A 1 101 ? 6.297 10.463 20.052 1.00 32.77 109 MET A O 1
ATOM 825 N N . PRO A 1 102 ? 5.924 8.702 18.708 1.00 31.43 110 PRO A N 1
ATOM 826 C CA . PRO A 1 102 ? 6.684 7.812 19.623 1.00 32.76 110 PRO A CA 1
ATOM 827 C C . PRO A 1 102 ? 8.137 8.205 19.815 1.00 35.85 110 PRO A C 1
ATOM 828 O O . PRO A 1 102 ? 8.748 7.835 20.828 1.00 30.20 110 PRO A O 1
ATOM 832 N N . ARG A 1 103 ? 8.731 8.908 18.853 1.00 34.76 111 ARG A 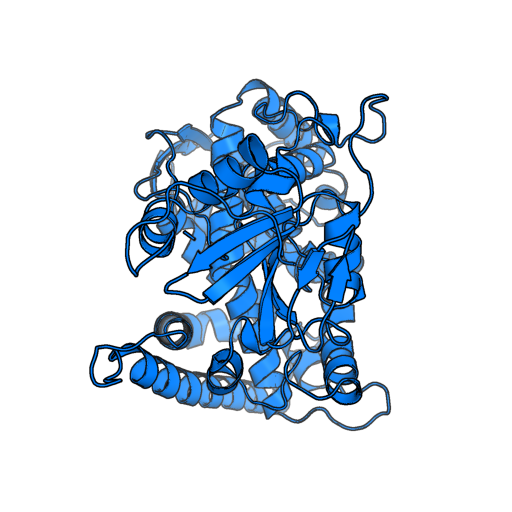N 1
ATOM 833 C CA . ARG A 1 103 ? 10.121 9.302 18.987 1.00 30.63 111 ARG A CA 1
ATOM 834 C C . ARG A 1 103 ? 10.300 10.579 19.794 1.00 26.75 111 ARG A C 1
ATOM 835 O O . ARG A 1 103 ? 11.437 10.925 20.113 1.00 28.51 111 ARG A O 1
ATOM 843 N N . PHE A 1 104 ? 9.225 11.277 20.155 1.00 27.12 112 PHE A N 1
ATOM 844 C CA . PHE A 1 104 ? 9.376 12.585 20.781 1.00 29.47 112 PHE A CA 1
ATOM 845 C C . PHE A 1 104 ? 8.500 12.781 22.007 1.00 27.04 112 PHE A C 1
ATOM 846 O O . PHE A 1 104 ? 8.431 13.907 22.529 1.00 27.02 112 PHE A O 1
ATOM 854 N N . LYS A 1 105 ? 7.814 11.740 22.467 1.00 29.91 113 LYS A N 1
ATOM 855 C CA . LYS A 1 105 ? 7.132 11.841 23.749 1.00 30.73 113 LYS A CA 1
ATOM 856 C C . LYS A 1 105 ? 8.186 11.943 24.855 1.00 29.17 113 LYS A C 1
ATOM 857 O O . LYS A 1 105 ? 9.374 11.661 24.636 1.00 27.50 113 LYS A O 1
ATOM 863 N N . ALA A 1 106 ? 7.759 12.430 26.030 1.00 28.89 114 ALA A N 1
ATOM 864 C CA . ALA A 1 106 ? 8.724 12.752 27.089 1.00 27.51 114 ALA A CA 1
ATOM 865 C C . ALA A 1 106 ? 9.580 11.545 27.463 1.00 27.88 114 ALA A C 1
ATOM 866 O O . ALA A 1 106 ? 10.786 11.686 27.726 1.00 27.51 114 ALA A O 1
ATOM 868 N N . ALA A 1 107 ? 8.982 10.348 27.479 1.00 26.61 115 ALA A N 1
ATOM 869 C CA . ALA A 1 107 ? 9.759 9.151 27.794 1.00 30.74 115 ALA A CA 1
ATOM 870 C C . ALA A 1 107 ? 10.923 8.981 26.830 1.00 32.19 115 ALA A C 1
ATOM 871 O O . ALA A 1 107 ? 12.010 8.551 27.229 1.00 34.25 115 ALA A O 1
ATOM 873 N N . SER A 1 108 ? 10.720 9.322 25.558 1.00 29.37 116 SER A N 1
ATOM 874 C CA . SER A 1 108 ? 11.733 9.054 24.537 1.00 32.21 116 SER A CA 1
ATOM 875 C C . SER A 1 108 ? 12.961 9.954 24.629 1.00 26.23 116 SER A C 1
ATOM 876 O O . SER A 1 108 ? 13.902 9.770 23.848 1.00 31.93 116 SER A O 1
ATOM 879 N N . MET A 1 109 ? 13.004 10.911 25.553 1.00 30.84 117 MET A N 1
ATOM 880 C CA . MET A 1 109 ? 14.166 11.799 25.620 1.00 31.56 117 MET A CA 1
ATOM 881 C C . MET A 1 109 ? 15.435 11.089 26.095 1.00 32.52 117 MET A C 1
ATOM 882 O O . MET A 1 109 ? 16.530 11.571 25.792 1.00 29.10 117 MET A O 1
ATOM 887 N N . LYS A 1 110 ? 15.318 9.952 26.808 1.00 31.50 118 LYS A N 1
ATOM 888 C CA . LYS A 1 110 ? 16.480 9.142 27.189 1.00 32.21 118 LYS A CA 1
ATOM 889 C C . LYS A 1 110 ? 17.434 8.959 26.014 1.00 29.53 118 LYS A C 1
ATOM 890 O O . LYS A 1 110 ? 18.653 9.077 26.174 1.00 31.95 118 LYS A O 1
ATOM 896 N N . GLN A 1 111 ? 16.868 8.687 24.836 1.00 31.03 119 GLN A N 1
ATOM 897 C CA . GLN A 1 111 ? 17.633 8.470 23.610 1.00 30.92 119 GLN A CA 1
ATOM 898 C C . GLN A 1 111 ? 18.627 9.585 23.359 1.00 30.06 119 GLN A C 1
ATOM 899 O O . GLN A 1 111 ? 19.781 9.345 22.976 1.00 33.68 119 GLN A O 1
ATOM 905 N N . TYR A 1 112 ? 18.158 10.815 23.480 1.00 26.51 120 TYR A N 1
ATOM 906 C CA . TYR A 1 112 ? 18.844 11.953 22.905 1.00 30.77 120 TYR A CA 1
ATOM 907 C C . TYR A 1 112 ? 19.815 12.624 23.866 1.00 28.78 120 TYR A C 1
ATOM 908 O O . TYR A 1 112 ? 20.733 13.309 23.408 1.00 27.70 120 TYR A O 1
ATOM 917 N N . VAL A 1 113 ? 19.633 12.454 25.182 1.00 30.01 121 VAL A N 1
ATOM 918 C CA . VAL A 1 113 ? 20.444 13.204 26.140 1.00 25.60 121 VAL A CA 1
ATOM 919 C C . VAL A 1 113 ? 21.935 13.030 25.917 1.00 26.78 121 VAL A C 1
ATOM 920 O O . VAL A 1 113 ? 22.649 14.042 25.944 1.00 28.06 121 VAL A O 1
ATOM 924 N N . PRO A 1 114 ? 22.481 11.827 25.665 1.00 27.17 122 PRO A N 1
ATOM 925 C CA . PRO A 1 114 ? 23.945 11.746 25.469 1.00 26.88 122 PRO A CA 1
ATOM 926 C C . PRO A 1 114 ? 24.467 12.585 24.315 1.00 28.81 122 PRO A C 1
ATOM 927 O O . PRO A 1 114 ? 25.545 13.175 24.442 1.00 31.41 122 PRO A O 1
ATOM 931 N N . VAL A 1 115 ? 23.733 12.694 23.202 1.00 28.37 123 VAL A N 1
ATOM 932 C CA . VAL A 1 115 ? 24.203 13.550 22.114 1.00 25.34 123 VAL A CA 1
ATOM 933 C C . VAL A 1 115 ? 24.113 15.014 22.519 1.00 29.39 123 VAL A C 1
ATOM 934 O O . VAL A 1 115 ? 25.014 15.814 22.229 1.00 27.14 123 VAL A O 1
ATOM 938 N N . MET A 1 116 ? 23.041 15.390 23.219 1.00 27.83 124 MET A N 1
ATOM 939 C CA . MET A 1 116 ? 22.934 16.771 23.685 1.00 31.03 124 MET A CA 1
ATOM 940 C C . MET A 1 116 ? 24.084 17.132 24.614 1.00 30.84 124 MET A C 1
ATOM 941 O O . MET A 1 116 ? 24.630 18.241 24.534 1.00 26.93 124 MET A O 1
ATOM 946 N N . VAL A 1 117 ? 24.457 16.211 25.511 1.00 28.32 125 VAL A N 1
ATOM 947 C CA . VAL A 1 117 ? 25.537 16.494 26.454 1.00 30.37 125 VAL A CA 1
ATOM 948 C C . VAL A 1 117 ? 26.876 16.571 25.722 1.00 32.43 125 VAL A C 1
ATOM 949 O O . VAL A 1 117 ? 27.678 17.485 25.956 1.00 30.27 125 VAL A O 1
ATOM 953 N N . GLU A 1 118 ? 27.129 15.624 24.814 1.00 31.66 126 GLU A N 1
ATOM 954 C CA . GLU A 1 118 ? 28.378 15.620 24.054 1.00 31.20 126 GLU A CA 1
ATOM 955 C C . GLU A 1 118 ? 28.557 16.908 23.252 1.00 31.94 126 GLU A C 1
ATOM 956 O O . GLU A 1 118 ? 29.622 17.529 23.282 1.00 31.26 126 GLU A O 1
ATOM 962 N N . GLU A 1 119 ? 27.538 17.307 22.495 1.00 29.01 127 GLU A N 1
ATOM 963 C CA . GLU A 1 119 ? 27.689 18.527 21.713 1.00 29.58 127 GLU A CA 1
ATOM 964 C C . GLU A 1 119 ? 27.796 19.757 22.608 1.00 30.98 127 GLU A C 1
ATOM 965 O O . GLU A 1 119 ? 28.489 20.720 22.261 1.00 28.59 127 GLU A O 1
ATOM 971 N N . SER A 1 120 ? 27.134 19.744 23.764 1.00 29.05 128 SER A N 1
ATOM 972 C CA . SER A 1 120 ? 27.285 20.854 24.696 1.00 30.20 128 SER A CA 1
ATOM 973 C C . SER A 1 120 ? 28.717 20.939 25.193 1.00 30.00 128 SER A C 1
ATOM 974 O O . SER A 1 120 ? 29.286 22.033 25.302 1.00 30.67 128 SER A O 1
ATOM 977 N N . LEU A 1 121 ? 29.317 19.787 25.496 1.00 31.11 129 LEU A N 1
ATOM 978 C CA . LEU A 1 121 ? 30.711 19.765 25.914 1.00 33.50 129 LEU A CA 1
ATOM 979 C C . LEU A 1 121 ? 31.636 20.181 24.776 1.00 34.39 129 LEU A C 1
ATOM 980 O O . LEU A 1 121 ? 32.663 20.826 25.023 1.00 34.61 129 LEU A O 1
ATOM 985 N N . ASN A 1 122 ? 31.293 19.839 23.531 1.00 31.93 130 ASN A N 1
ATOM 986 C CA . ASN A 1 122 ? 32.060 20.362 22.403 1.00 32.62 130 ASN A CA 1
ATOM 987 C C . ASN A 1 122 ? 32.023 21.885 22.384 1.00 34.93 130 ASN A C 1
ATOM 988 O O . ASN A 1 122 ? 33.033 22.533 22.101 1.00 32.74 130 ASN A O 1
ATOM 993 N N . LEU A 1 123 ? 30.868 22.473 22.696 1.00 37.19 131 LEU A N 1
ATOM 994 C CA . LEU A 1 123 ? 30.779 23.929 22.791 1.00 37.95 131 LEU A CA 1
ATOM 995 C C . LEU A 1 123 ? 31.697 24.468 23.886 1.00 34.67 131 LEU A C 1
ATOM 996 O O . LEU A 1 123 ? 32.415 25.449 23.679 1.00 34.70 131 LEU A O 1
ATOM 1001 N N . VAL A 1 124 ? 31.681 23.833 25.061 1.00 33.70 132 VAL A N 1
ATOM 1002 C CA . VAL A 1 124 ? 32.565 24.243 26.148 1.00 32.99 132 VAL A CA 1
ATOM 1003 C C . VAL A 1 124 ? 34.013 24.228 25.679 1.00 38.06 132 VAL A C 1
ATOM 1004 O O . VAL A 1 124 ? 34.779 25.165 25.937 1.00 37.26 132 VAL A O 1
ATOM 1008 N N . GLU A 1 125 ? 34.400 23.171 24.958 1.00 37.65 133 GLU A N 1
ATOM 1009 C CA . GLU A 1 125 ? 35.759 23.066 24.433 1.00 43.06 133 GLU A CA 1
ATOM 1010 C C . GLU A 1 125 ? 36.083 24.226 23.493 1.00 41.72 133 GLU A C 1
ATOM 1011 O O . GLU A 1 125 ? 37.141 24.856 23.609 1.00 45.05 133 GLU A O 1
ATOM 1017 N N . GLN A 1 126 ? 35.177 24.521 22.560 1.00 38.46 134 GLN A N 1
ATOM 1018 C CA . GLN A 1 126 ? 35.388 25.604 21.607 1.00 40.70 134 GLN A CA 1
ATOM 1019 C C . GLN A 1 126 ? 35.503 26.954 22.308 1.00 41.84 134 GLN A C 1
ATOM 1020 O O . GLN A 1 126 ? 36.277 27.816 21.882 1.00 44.22 134 GLN A O 1
ATOM 1026 N N . LEU A 1 127 ? 34.743 27.159 23.382 1.00 40.43 135 LEU A N 1
ATOM 1027 C CA . LEU A 1 127 ? 34.807 28.428 24.097 1.00 42.67 135 LEU A CA 1
ATOM 1028 C C . LEU A 1 127 ? 36.092 28.587 24.905 1.00 38.20 135 LEU A C 1
ATOM 1029 O O . LEU A 1 127 ? 36.493 29.719 25.176 1.00 40.61 135 LEU A O 1
ATOM 1034 N N . GLY A 1 128 ? 36.730 27.490 25.317 1.00 42.24 136 GLY A N 1
ATOM 1035 C CA . GLY A 1 128 ? 37.983 27.595 26.051 1.00 44.59 136 GLY A CA 1
ATOM 1036 C C . GLY A 1 128 ? 37.804 28.057 27.491 1.00 45.05 136 GLY A C 1
ATOM 1037 O O . GLY A 1 128 ? 36.799 27.768 28.147 1.00 45.62 136 GLY A O 1
ATOM 1038 N N . ASP A 1 129 ? 38.811 28.784 27.996 1.00 45.85 137 ASP A N 1
ATOM 1039 C CA . ASP A 1 129 ? 38.831 29.196 29.398 1.00 43.84 137 ASP A CA 1
ATOM 1040 C C . ASP A 1 129 ? 38.217 30.572 29.635 1.00 43.08 137 ASP A C 1
ATOM 1041 O O . ASP A 1 129 ? 37.792 30.859 30.762 1.00 44.73 137 ASP A O 1
ATOM 1043 N N . GLU A 1 130 ? 38.161 31.428 28.618 1.00 37.05 138 GLU A N 1
ATOM 1044 C CA . GLU A 1 130 ? 37.588 32.756 28.790 1.00 38.69 138 GLU A CA 1
ATOM 1045 C C . GLU A 1 130 ? 37.369 33.354 27.408 1.00 38.62 138 GLU A C 1
ATOM 1046 O O . GLU A 1 130 ? 37.900 32.859 26.411 1.00 45.69 138 GLU A O 1
ATOM 1048 N N . GLY A 1 131 ? 36.598 34.436 27.365 1.00 40.44 139 GLY A N 1
ATOM 1049 C CA . GLY A 1 131 ? 36.318 35.132 26.126 1.00 39.41 139 GLY A CA 1
ATOM 1050 C C . GLY A 1 131 ? 34.908 35.697 26.130 1.00 39.31 139 GLY A C 1
ATOM 1051 O O . GLY A 1 131 ? 34.306 35.896 27.181 1.00 38.41 139 GLY A O 1
ATOM 1052 N N . GLU A 1 132 ? 34.397 35.952 24.923 1.00 42.20 140 GLU A N 1
ATOM 1053 C CA . GLU A 1 132 ? 33.051 36.474 24.709 1.00 41.60 140 GLU A CA 1
ATOM 1054 C C . GLU A 1 132 ? 32.427 35.769 23.522 1.00 36.60 140 GLU A C 1
ATOM 1055 O O . GLU A 1 132 ? 33.110 35.505 22.524 1.00 36.90 140 GLU A O 1
ATOM 1061 N N . PHE A 1 133 ? 31.123 35.521 23.601 1.00 35.27 141 PHE A N 1
ATOM 1062 C CA . PHE A 1 133 ? 30.426 34.919 22.471 1.00 37.36 141 PHE A CA 1
ATOM 1063 C C . PHE A 1 133 ? 29.074 35.577 22.260 1.00 33.20 141 PHE A C 1
ATOM 1064 O O . PHE A 1 133 ? 28.399 35.978 23.217 1.00 34.15 141 PHE A O 1
ATOM 1072 N N . ASP A 1 134 ? 28.717 35.709 20.983 1.00 33.94 142 ASP A N 1
ATOM 1073 C CA . ASP A 1 134 ? 27.410 36.188 20.555 1.00 35.37 142 ASP A CA 1
ATOM 1074 C C . ASP A 1 134 ? 26.406 35.037 20.597 1.00 34.80 142 ASP A C 1
ATOM 1075 O O . ASP A 1 134 ? 26.679 33.960 20.053 1.00 31.29 142 ASP A O 1
ATOM 1080 N N . LEU A 1 135 ? 25.237 35.273 21.218 1.00 31.79 143 LEU A N 1
ATOM 1081 C CA . LEU A 1 135 ? 24.305 34.195 21.561 1.00 32.73 143 LEU A CA 1
ATOM 1082 C C . LEU A 1 135 ? 23.832 33.389 20.351 1.00 32.51 143 LEU A C 1
ATOM 1083 O O . LEU A 1 135 ? 24.145 32.198 20.235 1.00 30.18 143 LEU A O 1
ATOM 1088 N N . ILE A 1 136 ? 23.039 34.004 19.477 1.00 31.08 144 ILE A N 1
ATOM 1089 C CA . ILE A 1 136 ? 22.482 33.269 18.342 1.00 34.77 144 ILE A CA 1
ATOM 1090 C C . ILE A 1 136 ? 23.565 32.669 17.453 1.00 31.67 144 ILE A C 1
ATOM 1091 O O . ILE A 1 136 ? 23.495 31.462 17.166 1.00 32.24 144 ILE A O 1
ATOM 1096 N N . PRO A 1 137 ? 24.572 33.427 16.982 1.00 35.92 145 PRO A N 1
ATOM 1097 C CA . PRO A 1 137 ? 25.598 32.831 16.101 1.00 30.03 145 PRO A CA 1
ATOM 1098 C C . PRO A 1 137 ? 26.392 31.704 16.736 1.00 33.46 145 PRO A C 1
ATOM 1099 O O . PRO A 1 137 ? 26.960 30.880 16.005 1.00 30.02 145 PRO A O 1
ATOM 1103 N N . THR A 1 138 ? 26.489 31.655 18.067 1.00 31.78 146 THR A N 1
ATOM 1104 C CA . THR A 1 138 ? 27.254 30.594 18.706 1.00 32.35 146 THR A CA 1
ATOM 1105 C C . THR A 1 138 ? 26.405 29.350 18.947 1.00 30.43 146 THR A C 1
ATOM 1106 O O . THR A 1 138 ? 26.856 28.225 18.696 1.00 30.75 146 THR A O 1
ATOM 1110 N N . LEU A 1 139 ? 25.181 29.537 19.430 1.00 25.30 147 LEU A N 1
ATOM 1111 C CA . LEU A 1 139 ? 24.352 28.427 19.862 1.00 27.63 147 LEU A CA 1
ATOM 1112 C C . LEU A 1 139 ? 23.568 27.800 18.708 1.00 24.53 147 LEU A C 1
ATOM 1113 O O . LEU A 1 139 ? 23.302 26.598 18.736 1.00 27.72 147 LEU A O 1
ATOM 1118 N N . GLY A 1 140 ? 23.234 28.581 17.682 1.00 23.99 148 GLY A N 1
ATOM 1119 C CA . GLY A 1 140 ? 22.651 28.075 16.455 1.00 27.87 148 GLY A CA 1
ATOM 1120 C C . GLY A 1 140 ? 23.346 26.870 15.843 1.00 29.03 148 GLY A C 1
ATOM 1121 O O . GLY A 1 140 ? 22.704 25.855 15.557 1.00 29.87 148 GLY A O 1
ATOM 1122 N N . PRO A 1 141 ? 24.664 26.963 15.597 1.00 29.64 149 PRO A N 1
ATOM 1123 C CA . PRO A 1 141 ? 25.406 25.784 15.093 1.00 28.03 149 PRO A CA 1
ATOM 1124 C C . PRO A 1 141 ? 25.413 24.591 16.040 1.00 29.23 149 PRO A C 1
ATOM 1125 O O . PRO A 1 141 ? 25.415 23.445 15.568 1.00 29.15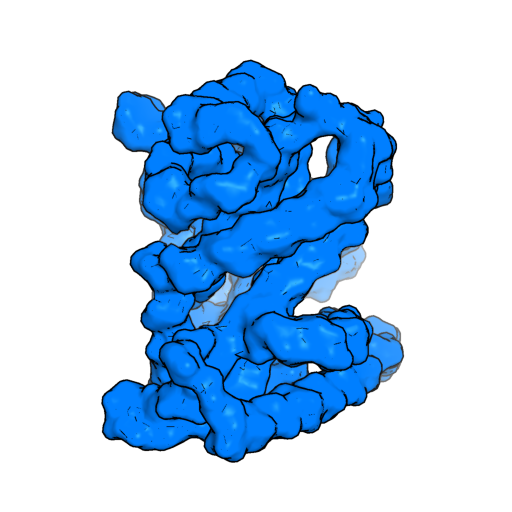 149 PRO A O 1
ATOM 1129 N N . ILE A 1 142 ? 25.416 24.806 17.357 1.00 26.13 150 ILE A N 1
ATOM 1130 C CA . ILE A 1 142 ? 25.321 23.680 18.292 1.00 28.79 150 ILE A CA 1
ATOM 1131 C C . ILE A 1 142 ? 23.952 22.992 18.177 1.00 28.28 150 ILE A C 1
ATOM 1132 O O . ILE A 1 142 ? 23.864 21.757 18.126 1.00 26.79 150 ILE A O 1
ATOM 1137 N N . VAL A 1 143 ? 22.866 23.778 18.161 1.00 24.92 151 VAL A N 1
ATOM 1138 C CA . VAL A 1 143 ? 21.530 23.203 17.989 1.00 27.66 151 VAL A CA 1
ATOM 1139 C C . VAL A 1 143 ? 21.501 22.356 16.728 1.00 29.90 151 VAL A C 1
ATOM 1140 O O . VAL A 1 143 ? 20.927 21.259 16.690 1.00 24.50 151 VAL A O 1
ATOM 1144 N N . MET A 1 144 ? 22.163 22.842 15.687 1.00 24.91 152 MET A N 1
ATOM 1145 C CA . MET A 1 144 ? 22.197 22.108 14.437 1.00 28.62 152 MET A CA 1
ATOM 1146 C C . MET A 1 144 ? 23.062 20.847 14.548 1.00 28.94 152 MET A C 1
ATOM 1147 O O . MET A 1 144 ? 22.691 19.789 14.020 1.00 29.12 152 MET A O 1
ATOM 1152 N N . ASP A 1 145 ? 24.205 20.926 15.240 1.00 24.73 153 ASP A N 1
ATOM 1153 C CA . ASP A 1 145 ? 24.993 19.722 15.482 1.00 28.99 153 ASP A CA 1
ATOM 1154 C C . ASP A 1 145 ? 24.154 18.664 16.175 1.00 27.92 153 ASP A C 1
ATOM 1155 O O . ASP A 1 145 ? 24.178 17.495 15.791 1.00 26.82 153 ASP A O 1
ATOM 1160 N N . ILE A 1 146 ? 23.389 19.067 17.194 1.00 27.71 154 ILE A N 1
ATOM 1161 C CA . ILE A 1 146 ? 22.595 18.099 17.950 1.00 23.67 154 ILE A CA 1
ATOM 1162 C C . ILE A 1 146 ? 21.534 17.477 17.051 1.00 26.38 154 ILE A C 1
ATOM 1163 O O . ILE A 1 146 ? 21.309 16.261 17.087 1.00 23.37 154 ILE A O 1
ATOM 1168 N N . ALA A 1 147 ? 20.885 18.300 16.216 1.00 20.95 155 ALA A N 1
ATOM 1169 C CA . ALA A 1 147 ? 19.855 17.788 15.319 1.00 24.19 155 ALA A CA 1
ATOM 1170 C C . ALA A 1 147 ? 20.433 16.765 14.350 1.00 24.14 155 ALA A C 1
ATOM 1171 O O . ALA A 1 147 ? 19.909 15.651 14.226 1.00 25.57 155 ALA A O 1
ATOM 1173 N N . ALA A 1 148 ? 21.539 17.117 13.677 1.00 24.55 156 ALA A N 1
ATOM 1174 C CA . ALA A 1 148 ? 22.108 16.241 12.655 1.00 29.86 156 ALA A CA 1
ATOM 1175 C C . ALA A 1 148 ? 22.670 14.971 13.273 1.00 30.38 156 ALA A C 1
ATOM 1176 O O . ALA A 1 148 ? 22.447 13.866 12.761 1.00 28.44 156 ALA A O 1
ATOM 1178 N N . HIS A 1 149 ? 23.384 15.120 14.383 1.00 26.14 157 HIS A N 1
ATOM 1179 C CA . HIS A 1 149 ? 23.922 13.970 15.097 1.00 28.79 157 HIS A CA 1
ATOM 1180 C C . HIS A 1 149 ? 22.803 13.062 15.607 1.00 26.88 157 HIS A C 1
ATOM 1181 O O . HIS A 1 149 ? 22.888 11.833 15.484 1.00 29.46 157 HIS A O 1
ATOM 1188 N N . SER A 1 150 ? 21.731 13.645 16.166 1.00 26.27 158 SER A N 1
ATOM 1189 C CA . SER A 1 150 ? 20.655 12.827 16.727 1.00 25.08 158 SER A CA 1
ATOM 1190 C C . SER A 1 150 ? 19.865 12.115 15.639 1.00 27.22 158 SER A C 1
ATOM 1191 O O . SER A 1 150 ? 19.536 10.933 15.783 1.00 24.53 158 SER A O 1
ATOM 1194 N N . PHE A 1 151 ? 19.502 12.829 14.568 1.00 25.42 159 PHE A N 1
ATOM 1195 C CA . PHE A 1 151 ? 18.524 12.300 13.618 1.00 28.35 159 PHE A CA 1
ATOM 1196 C C . PHE A 1 151 ? 19.166 11.617 12.412 1.00 29.31 159 PHE A C 1
ATOM 1197 O O . PHE A 1 151 ? 18.507 10.797 11.750 1.00 27.84 159 PHE A O 1
ATOM 1205 N N . MET A 1 152 ? 20.429 11.927 12.117 1.00 29.96 160 MET A N 1
ATOM 1206 C CA . MET A 1 152 ? 21.149 11.273 11.034 1.00 30.74 160 MET A CA 1
ATOM 1207 C C . MET A 1 152 ? 22.239 10.336 11.526 1.00 33.26 160 MET A C 1
ATOM 1208 O O . MET A 1 152 ? 22.658 9.467 10.761 1.00 28.62 160 MET A O 1
ATOM 1213 N N . GLY A 1 153 ? 22.718 10.503 12.760 1.00 29.21 161 GLY A N 1
ATOM 1214 C CA . GLY A 1 153 ? 23.761 9.664 13.314 1.00 31.92 161 GLY A CA 1
ATOM 1215 C C . GLY A 1 153 ? 25.128 10.346 13.343 1.00 31.81 161 GLY A C 1
ATOM 1216 O O . GLY A 1 153 ? 25.389 11.329 12.643 1.00 31.35 161 GLY A O 1
ATOM 1217 N N . ARG A 1 154 ? 26.018 9.786 14.175 1.00 33.66 162 ARG A N 1
ATOM 1218 C CA . ARG A 1 154 ? 27.379 10.294 14.324 1.00 31.36 162 ARG A CA 1
ATOM 1219 C C . ARG A 1 154 ? 28.124 10.306 12.994 1.00 35.45 162 ARG A C 1
ATOM 1220 O O . ARG A 1 154 ? 28.748 11.310 12.631 1.00 33.82 162 ARG A O 1
ATOM 1228 N N . GLU A 1 155 ? 28.084 9.193 12.256 1.00 36.37 163 GLU A N 1
ATOM 1229 C CA . GLU A 1 155 ? 28.884 9.101 11.037 1.00 38.01 163 GLU A CA 1
ATOM 1230 C C . GLU A 1 155 ? 28.470 10.160 10.026 1.00 35.37 163 GLU A C 1
ATOM 1231 O O . GLU A 1 155 ? 29.322 10.839 9.444 1.00 34.30 163 GLU A O 1
ATOM 1237 N N . PHE A 1 156 ? 27.161 10.302 9.786 1.00 36.01 164 PHE A N 1
ATOM 1238 C CA . PHE A 1 156 ? 26.689 11.350 8.881 1.00 36.86 164 PHE A CA 1
ATOM 1239 C C . PHE A 1 156 ? 27.166 12.720 9.345 1.00 36.95 164 PHE A C 1
ATOM 1240 O O . PHE A 1 156 ? 27.549 13.569 8.531 1.00 34.95 164 PHE A O 1
ATOM 1248 N N . HIS A 1 157 ? 27.136 12.956 10.653 1.00 33.60 165 HIS A N 1
ATOM 1249 C CA . HIS A 1 157 ? 27.490 14.271 11.159 1.00 36.36 165 HIS A CA 1
ATOM 1250 C C . HIS A 1 157 ? 28.963 14.573 10.921 1.00 38.36 165 HIS A C 1
ATOM 1251 O O . HIS A 1 157 ? 29.316 15.702 10.558 1.00 36.41 165 HIS A O 1
ATOM 1258 N N . GLU A 1 158 ? 29.835 13.575 11.106 1.00 41.37 166 GLU A N 1
ATOM 1259 C CA . GLU A 1 158 ? 31.259 13.756 10.818 1.00 39.43 166 GLU A CA 1
ATOM 1260 C C . GLU A 1 158 ? 31.507 13.919 9.320 1.00 38.33 166 GLU A C 1
ATOM 1261 O O . GLU A 1 158 ? 32.189 14.852 8.891 1.00 41.85 166 GLU A O 1
ATOM 1267 N N . LYS A 1 159 ? 30.969 13.019 8.504 1.00 39.30 167 LYS A N 1
ATOM 1268 C CA . LYS A 1 159 ? 31.388 12.981 7.106 1.00 42.86 167 LYS A CA 1
ATOM 1269 C C . LYS A 1 159 ? 30.647 14.010 6.263 1.00 49.36 167 LYS A C 1
ATOM 1270 O O . LYS A 1 159 ? 31.257 14.724 5.459 1.00 48.61 167 LYS A O 1
ATOM 1276 N N . LEU A 1 160 ? 29.327 14.083 6.405 1.00 46.51 168 LEU A N 1
ATOM 1277 C CA . LEU A 1 160 ? 28.515 14.938 5.550 1.00 47.93 168 LEU A CA 1
ATOM 1278 C C . LEU A 1 160 ? 28.030 16.182 6.273 1.00 46.50 168 LEU A C 1
ATOM 1279 O O . LEU A 1 160 ? 27.247 16.948 5.704 1.00 47.13 168 LEU A O 1
ATOM 1284 N N . GLY A 1 161 ? 28.478 16.399 7.509 1.00 45.65 169 GLY A N 1
ATOM 1285 C CA . GLY A 1 161 ? 27.886 17.448 8.326 1.00 45.49 169 GLY A CA 1
ATOM 1286 C C . GLY A 1 161 ? 28.075 18.832 7.741 1.00 48.97 169 GLY A C 1
ATOM 1287 O O . GLY A 1 161 ? 27.148 19.648 7.747 1.00 48.53 169 GLY A O 1
ATOM 1288 N N . HIS A 1 162 ? 29.272 19.108 7.212 1.00 51.10 170 HIS A N 1
ATOM 1289 C CA . HIS A 1 162 ? 29.587 20.442 6.702 1.00 50.91 170 HIS A CA 1
ATOM 1290 C C . HIS A 1 162 ? 28.717 20.789 5.499 1.00 48.13 170 HIS A C 1
ATOM 1291 O O . HIS A 1 162 ? 28.084 21.851 5.453 1.00 44.18 170 HIS A O 1
ATOM 1293 N N . GLU A 1 163 ? 28.675 19.891 4.515 1.00 49.24 171 GLU A N 1
ATOM 1294 C CA . GLU A 1 163 ? 27.872 20.120 3.324 1.00 49.99 171 GLU A CA 1
ATOM 1295 C C . GLU A 1 163 ? 26.386 20.207 3.665 1.00 49.45 171 GLU A C 1
ATOM 1296 O O . GLU A 1 163 ? 25.649 20.990 3.052 1.00 47.28 171 GLU A O 1
ATOM 1302 N N . PHE A 1 164 ? 25.934 19.413 4.648 1.00 48.36 172 PHE A N 1
ATOM 1303 C CA . PHE A 1 164 ? 24.524 19.397 5.041 1.00 46.09 172 PHE A CA 1
ATOM 1304 C C . PHE A 1 164 ? 24.096 20.740 5.625 1.00 43.53 172 PHE A C 1
ATOM 1305 O O . PHE A 1 164 ? 23.030 21.260 5.272 1.00 41.11 172 PHE A O 1
ATOM 1313 N N . PHE A 1 165 ? 24.916 21.324 6.516 1.00 42.36 173 PHE A N 1
ATOM 1314 C CA . PHE A 1 165 ? 24.528 22.584 7.160 1.00 44.42 173 PHE A CA 1
ATOM 1315 C C . PHE A 1 165 ? 24.503 23.748 6.173 1.00 47.79 173 PHE A C 1
ATOM 1316 O O . PHE A 1 165 ? 23.742 24.708 6.360 1.00 48.77 173 PHE A O 1
ATOM 1324 N N . ASP A 1 166 ? 25.340 23.710 5.139 1.00 49.60 174 ASP A N 1
ATOM 1325 C CA . ASP A 1 166 ? 25.347 24.826 4.199 1.00 51.54 174 ASP A CA 1
ATOM 1326 C C . ASP A 1 166 ? 24.115 24.790 3.307 1.00 45.98 174 ASP A C 1
ATOM 1327 O O . ASP A 1 166 ? 23.496 25.829 3.046 1.00 45.42 174 ASP A O 1
ATOM 1332 N N . LEU A 1 167 ? 23.701 23.592 2.921 1.00 43.67 175 LEU A N 1
ATOM 1333 C CA . LEU A 1 167 ? 22.469 23.469 2.110 1.00 43.50 175 LEU A CA 1
ATOM 1334 C C . LEU A 1 167 ? 21.243 23.910 2.933 1.00 41.47 175 LEU A C 1
ATOM 1335 O O . LEU A 1 167 ? 20.316 24.466 2.350 1.00 43.63 175 LEU A O 1
ATOM 1340 N N . PHE A 1 168 ? 21.282 23.711 4.252 1.00 41.93 176 PHE A N 1
ATOM 1341 C CA . PHE A 1 168 ? 20.080 24.028 5.073 1.00 41.25 176 PHE A CA 1
ATOM 1342 C C . PHE A 1 168 ? 19.831 25.550 5.091 1.00 42.19 176 PHE A C 1
ATOM 1343 O O . PHE A 1 168 ? 18.653 25.935 4.949 1.00 40.00 176 PHE A O 1
ATOM 1351 N N . ARG A 1 169 ? 20.864 26.384 5.262 1.00 44.91 177 ARG A N 1
ATOM 1352 C CA . ARG A 1 169 ? 20.569 27.815 5.286 1.00 46.40 177 ARG A CA 1
ATOM 1353 C C . ARG A 1 169 ? 19.857 28.244 4.002 1.00 41.52 177 ARG A C 1
ATOM 1354 O O . ARG A 1 169 ? 18.945 29.079 4.037 1.00 41.93 177 ARG A O 1
ATOM 1356 N N . ASP A 1 170 ? 20.252 27.669 2.858 1.00 43.54 178 ASP A N 1
ATOM 1357 C CA . ASP A 1 170 ? 19.575 27.968 1.597 1.00 43.51 178 ASP A CA 1
ATOM 1358 C C . ASP A 1 170 ? 18.169 27.381 1.579 1.00 42.30 178 ASP A C 1
ATOM 1359 O O . ASP A 1 170 ? 17.211 28.051 1.169 1.00 41.83 178 ASP A O 1
ATOM 1364 N N . PHE A 1 171 ? 18.037 26.124 2.014 1.00 38.68 179 PHE A N 1
ATOM 1365 C CA . PHE A 1 171 ? 16.735 25.466 2.118 1.00 38.92 179 PHE A CA 1
ATOM 1366 C C . PHE A 1 171 ? 15.744 26.295 2.933 1.00 38.00 179 PHE A C 1
ATOM 1367 O O . PHE A 1 171 ? 14.576 26.448 2.545 1.00 32.70 179 PHE A O 1
ATOM 1375 N N . SER A 1 172 ? 16.201 26.854 4.058 1.00 36.71 180 SER A N 1
ATOM 1376 C CA . SER A 1 172 ? 15.365 27.651 4.949 1.00 40.49 180 SER A CA 1
ATOM 1377 C C . SER A 1 172 ? 14.989 29.009 4.371 1.00 41.83 180 SER A C 1
ATOM 1378 O O . SER A 1 172 ? 14.121 29.678 4.939 1.00 43.16 180 SER A O 1
ATOM 1381 N N . GLY A 1 173 ? 15.636 29.454 3.289 1.00 43.03 181 GLY A N 1
ATOM 1382 C CA . GLY A 1 173 ? 15.248 30.699 2.647 1.00 40.61 181 GLY A CA 1
ATOM 1383 C C . GLY A 1 173 ? 13.982 30.621 1.824 1.00 51.03 181 GLY A C 1
ATOM 1384 O O . GLY A 1 173 ? 13.464 31.661 1.397 1.00 57.54 181 GLY A O 1
ATOM 1385 N N . GLY A 1 174 ? 13.459 29.411 1.621 1.00 51.15 182 GLY A N 1
ATOM 1386 C CA . GLY A 1 174 ? 12.360 29.148 0.704 1.00 51.60 182 GLY A CA 1
ATOM 1387 C C . GLY A 1 174 ? 11.005 29.676 1.109 1.00 54.51 182 GLY A C 1
ATOM 1388 O O . GLY A 1 174 ? 9.985 29.321 0.505 1.00 52.94 182 GLY A O 1
ATOM 1389 N N . MET A 1 175 ? 10.975 30.514 2.139 1.00 55.16 183 MET A N 1
ATOM 1390 C CA . MET A 1 175 ? 9.772 31.272 2.455 1.00 59.25 183 MET A CA 1
ATOM 1391 C C . MET A 1 175 ? 9.985 32.729 2.030 1.00 57.20 183 MET A C 1
ATOM 1392 O O . MET A 1 175 ? 10.108 33.643 2.837 1.00 66.13 183 MET A O 1
ATOM 1397 N N . GLU A 1 176 ? 10.065 32.936 0.715 1.00 60.03 184 GLU A N 1
ATOM 1398 C CA . GLU A 1 176 ? 10.415 34.290 0.215 1.00 66.32 184 GLU A CA 1
ATOM 1399 C C . GLU A 1 176 ? 9.177 35.095 -0.206 1.00 60.43 184 GLU A C 1
ATOM 1400 O O . GLU A 1 176 ? 8.089 34.492 -0.339 1.00 61.28 184 GLU A O 1
ATOM 1402 N N . ILE A 1 177 ? 9.344 36.408 -0.398 1.00 67.50 185 ILE A N 1
ATOM 1403 C CA . ILE A 1 177 ? 8.222 37.274 -0.873 1.00 72.88 185 ILE A CA 1
ATOM 1404 C C . ILE A 1 177 ? 8.590 37.786 -2.274 1.00 78.66 185 ILE A C 1
ATOM 1405 O O . ILE A 1 177 ? 9.547 37.239 -2.867 1.00 75.20 185 ILE A O 1
ATOM 1407 N N . VAL A 1 178 ? 7.862 38.784 -2.788 1.00 73.83 186 VAL A N 1
ATOM 1408 C CA . VAL A 1 178 ? 8.128 39.255 -4.183 1.00 69.83 186 VAL A CA 1
ATOM 1409 C C . VAL A 1 178 ? 8.244 40.780 -4.315 1.00 66.17 186 VAL A C 1
ATOM 1410 O O . VAL A 1 178 ? 8.032 41.482 -3.303 1.00 62.48 186 VAL A O 1
ATOM 1414 N N . LEU A 1 179 ? 8.563 41.262 -5.518 1.00 72.74 187 LEU A N 1
ATOM 1415 C CA . LEU A 1 179 ? 8.676 42.686 -5.816 1.00 71.77 187 LEU A CA 1
ATOM 1416 C C . LEU A 1 179 ? 7.544 43.078 -6.773 1.00 74.95 187 LEU A C 1
ATOM 1417 O O . LEU A 1 179 ? 6.820 42.206 -7.265 1.00 75.65 187 LEU A O 1
ATOM 1419 N N . PRO A 1 180 ? 7.362 44.386 -7.075 1.00 78.27 188 PRO A N 1
ATOM 1420 C CA . PRO A 1 180 ? 6.080 44.848 -7.676 1.00 79.22 188 PRO A CA 1
ATOM 1421 C C . PRO A 1 180 ? 5.614 44.218 -8.995 1.00 80.72 188 PRO A C 1
ATOM 1422 O O . PRO A 1 180 ? 4.434 44.377 -9.323 1.00 72.57 188 PRO A O 1
ATOM 1426 N N . LEU A 1 181 ? 6.453 43.581 -9.798 1.00 81.61 189 LEU A N 1
ATOM 1427 C CA . LEU A 1 181 ? 5.871 42.835 -10.912 1.00 72.88 189 LEU A CA 1
ATOM 1428 C C . LEU A 1 181 ? 5.595 41.409 -10.559 1.00 67.44 189 LEU A C 1
ATOM 1429 O O . LEU A 1 181 ? 5.498 40.591 -11.480 1.00 60.85 189 LEU A O 1
ATOM 1431 N N . TRP A 1 182 ? 5.489 41.096 -9.265 1.00 64.29 190 TRP A N 1
ATOM 1432 C CA . TRP A 1 182 ? 5.524 39.723 -8.775 1.00 67.38 190 TRP A CA 1
ATOM 1433 C C . TRP A 1 182 ? 6.827 39.047 -9.191 1.00 68.02 190 TRP A C 1
ATOM 1434 O O . TRP A 1 182 ? 6.863 37.851 -9.478 1.00 63.37 190 TRP A O 1
ATOM 1436 N N . LEU A 1 183 ? 7.905 39.834 -9.220 1.00 69.93 191 LEU A N 1
ATOM 1437 C CA . LEU A 1 183 ? 9.235 39.290 -9.487 1.00 69.11 191 LEU A CA 1
ATOM 1438 C C . LEU A 1 183 ? 9.899 38.814 -8.206 1.00 70.52 191 LEU A C 1
ATOM 1439 O O . LEU A 1 183 ? 10.006 39.579 -7.232 1.00 69.03 191 LEU A O 1
ATOM 1444 N N . PRO A 1 184 ? 10.349 37.567 -8.206 1.00 67.61 192 PRO A N 1
ATOM 1445 C CA . PRO A 1 184 ? 10.808 36.920 -6.980 1.00 67.42 192 PRO A CA 1
ATOM 1446 C C . PRO A 1 184 ? 12.242 37.234 -6.590 1.00 66.82 192 PRO A C 1
ATOM 1447 O O . PRO A 1 184 ? 13.128 37.433 -7.427 1.00 61.59 192 PRO A O 1
ATOM 1451 N N . THR A 1 185 ? 12.445 37.232 -5.272 1.00 67.09 193 THR A N 1
ATOM 1452 C CA . THR A 1 185 ? 13.739 37.222 -4.604 1.00 64.14 193 THR A CA 1
ATOM 1453 C C . THR A 1 185 ? 14.528 36.028 -5.123 1.00 59.42 193 THR A C 1
ATOM 1454 O O . THR A 1 185 ? 13.938 34.982 -5.428 1.00 56.30 193 THR A O 1
ATOM 1458 N N . PRO A 1 186 ? 15.852 36.140 -5.240 1.00 67.85 194 PRO A N 1
ATOM 1459 C CA . PRO A 1 186 ? 16.652 34.941 -5.552 1.00 65.69 194 PRO A CA 1
ATOM 1460 C C . PRO A 1 186 ? 16.281 33.744 -4.691 1.00 56.22 194 PRO A C 1
ATOM 1461 O O . PRO A 1 186 ? 16.150 32.626 -5.211 1.00 50.98 194 PRO A O 1
ATOM 1465 N N . LYS A 1 187 ? 15.993 33.989 -3.406 1.00 53.68 195 LYS A N 1
ATOM 1466 C CA . LYS A 1 187 ? 16.112 32.963 -2.373 1.00 50.74 195 LYS A CA 1
ATOM 1467 C C . LYS A 1 187 ? 15.302 31.708 -2.672 1.00 45.60 195 LYS A C 1
ATOM 1468 O O . LYS A 1 187 ? 15.707 30.613 -2.270 1.00 42.05 195 LYS A O 1
ATOM 1474 N N . MET A 1 188 ? 14.181 31.824 -3.391 1.00 40.31 196 MET A N 1
ATOM 1475 C CA . MET A 1 188 ? 13.392 30.623 -3.655 1.00 47.34 196 MET A CA 1
ATOM 1476 C C . MET A 1 188 ? 14.143 29.633 -4.550 1.00 42.26 196 MET A C 1
ATOM 1477 O O . MET A 1 188 ? 14.056 28.417 -4.340 1.00 39.93 196 MET A O 1
ATOM 1482 N N . LEU A 1 189 ? 14.911 30.128 -5.528 1.00 42.80 197 LEU A N 1
ATOM 1483 C CA . LEU A 1 189 ? 15.710 29.231 -6.368 1.00 43.68 197 LEU A CA 1
ATOM 1484 C C . LEU A 1 189 ? 16.777 28.502 -5.553 1.00 39.73 197 LEU A C 1
ATOM 1485 O O . LEU A 1 189 ? 16.937 27.280 -5.671 1.00 38.34 197 LEU A O 1
ATOM 1490 N N . LYS A 1 190 ? 17.519 29.238 -4.720 1.00 38.40 198 LYS A N 1
ATOM 1491 C CA . LYS A 1 190 ? 18.511 28.604 -3.854 1.00 39.91 198 LYS A CA 1
ATOM 1492 C C . LYS A 1 190 ? 17.870 27.561 -2.938 1.00 36.96 198 LYS A C 1
ATOM 1493 O O . LYS A 1 190 ? 18.444 26.491 -2.715 1.00 38.49 198 LYS A O 1
ATOM 1499 N N . SER A 1 191 ? 16.667 27.843 -2.425 1.00 38.29 199 SER A N 1
ATOM 1500 C CA . SER A 1 191 ? 15.979 26.893 -1.547 1.00 39.49 199 SER A CA 1
ATOM 1501 C C . SER A 1 191 ? 15.620 25.608 -2.287 1.00 36.81 199 SER A C 1
ATOM 1502 O O . SER A 1 191 ? 15.884 24.500 -1.802 1.00 35.91 199 SER A O 1
ATOM 1505 N N . GLN A 1 192 ? 15.020 25.738 -3.471 1.00 38.54 200 GLN A N 1
ATOM 1506 C CA . GLN A 1 192 ? 14.738 24.567 -4.292 1.00 39.85 200 GLN A CA 1
ATOM 1507 C C . GLN A 1 192 ? 16.017 23.788 -4.598 1.00 37.69 200 GLN A C 1
ATOM 1508 O O . GLN A 1 192 ? 16.055 22.562 -4.467 1.00 38.55 200 GLN A O 1
ATOM 1514 N N . ALA A 1 193 ? 17.074 24.483 -5.010 1.00 34.24 201 ALA A N 1
ATOM 1515 C CA . ALA A 1 193 ? 18.318 23.788 -5.315 1.00 37.43 201 ALA A CA 1
ATOM 1516 C C . ALA A 1 193 ? 18.829 23.023 -4.098 1.00 39.84 201 ALA A C 1
ATOM 1517 O O . ALA A 1 193 ? 19.249 21.866 -4.218 1.00 40.91 201 ALA A O 1
ATOM 1519 N N . ALA A 1 194 ? 18.787 23.647 -2.915 1.00 36.33 202 ALA A N 1
ATOM 1520 C CA . ALA A 1 194 ? 19.255 22.968 -1.710 1.00 39.38 202 ALA A CA 1
ATOM 1521 C C . ALA A 1 194 ? 18.355 21.789 -1.358 1.00 38.66 202 ALA A C 1
ATOM 1522 O O . ALA A 1 194 ? 18.844 20.735 -0.937 1.00 37.33 202 ALA A O 1
ATOM 1524 N N . LYS A 1 195 ? 17.039 21.941 -1.543 1.00 37.95 203 LYS A N 1
ATOM 1525 C CA . LYS A 1 195 ? 16.117 20.849 -1.257 1.00 35.23 203 LYS A CA 1
ATOM 1526 C C . LYS A 1 195 ? 16.465 19.610 -2.081 1.00 37.35 203 LYS A C 1
ATOM 1527 O O . LYS A 1 195 ? 16.552 18.498 -1.548 1.00 35.39 203 LYS A O 1
ATOM 1533 N N . LYS A 1 196 ? 16.693 19.784 -3.386 1.00 37.40 204 LYS A N 1
ATOM 1534 C CA . LYS A 1 196 ? 17.033 18.635 -4.224 1.00 36.21 204 LYS A CA 1
ATOM 1535 C C . LYS A 1 196 ? 18.326 17.983 -3.757 1.00 39.01 204 LYS A C 1
ATOM 1536 O O . LYS A 1 196 ? 18.416 16.749 -3.698 1.00 35.66 204 LYS A O 1
ATOM 1538 N N . LYS A 1 197 ? 19.330 18.795 -3.391 1.00 36.80 205 LYS A N 1
ATOM 1539 C CA . LYS A 1 197 ? 20.589 18.230 -2.916 1.00 38.65 205 LYS A CA 1
ATOM 1540 C C . LYS A 1 197 ? 20.428 17.566 -1.553 1.00 39.15 205 LYS A C 1
ATOM 1541 O O . LYS A 1 197 ? 21.013 16.502 -1.310 1.00 37.33 205 LYS A O 1
ATOM 1547 N N . LEU A 1 198 ? 19.657 18.179 -0.645 1.00 36.13 206 LEU A N 1
ATOM 1548 C CA . LEU A 1 198 ? 19.430 17.555 0.655 1.00 32.88 206 LEU A CA 1
ATOM 1549 C C . LEU A 1 198 ? 18.758 16.204 0.492 1.00 34.37 206 LEU A C 1
ATOM 1550 O O . LEU A 1 198 ? 19.075 15.251 1.215 1.00 35.15 206 LEU A O 1
ATOM 1555 N N . HIS A 1 199 ? 17.845 16.092 -0.478 1.00 32.59 207 HIS A N 1
ATOM 1556 C CA . HIS A 1 199 ? 17.132 14.840 -0.662 1.00 32.51 207 HIS A CA 1
ATOM 1557 C C . HIS A 1 199 ? 18.043 13.765 -1.232 1.00 31.94 207 HIS A C 1
ATOM 1558 O O . HIS A 1 199 ? 17.974 12.603 -0.812 1.00 33.72 207 HIS A O 1
ATOM 1565 N N . THR A 1 200 ? 18.913 14.123 -2.178 1.00 31.71 208 THR A N 1
ATOM 1566 C CA . THR A 1 200 ? 19.836 13.118 -2.710 1.00 39.23 208 THR A CA 1
ATOM 1567 C C . THR A 1 200 ? 20.814 12.649 -1.630 1.00 37.51 208 THR A C 1
ATOM 1568 O O . THR A 1 200 ? 21.069 11.446 -1.482 1.00 36.54 208 THR A O 1
ATOM 1572 N N . ILE A 1 201 ? 21.347 13.588 -0.850 1.00 34.33 209 ILE A N 1
ATOM 1573 C CA . ILE A 1 201 ? 22.245 13.238 0.244 1.00 32.79 209 ILE A CA 1
ATOM 1574 C C . ILE A 1 201 ? 21.542 12.358 1.273 1.00 33.58 209 ILE A C 1
ATOM 1575 O O . ILE A 1 201 ? 22.111 11.371 1.746 1.00 36.15 209 ILE A O 1
ATOM 1580 N N . LEU A 1 202 ? 20.289 12.681 1.623 1.00 34.37 210 LEU A N 1
ATOM 1581 C CA . LEU A 1 202 ? 19.580 11.855 2.600 1.00 34.57 210 LEU A CA 1
ATOM 1582 C C . LEU A 1 202 ? 19.255 10.478 2.035 1.00 31.86 210 LEU A C 1
ATOM 1583 O O . LEU A 1 202 ? 19.340 9.478 2.757 1.00 32.47 210 LEU A O 1
ATOM 1588 N N . GLN A 1 203 ? 18.881 10.402 0.753 1.00 31.39 211 GLN A N 1
ATOM 1589 C CA . GLN A 1 203 ? 18.572 9.105 0.157 1.00 33.10 211 GLN A CA 1
ATOM 1590 C C . GLN A 1 203 ? 19.799 8.209 0.106 1.00 34.41 211 GLN A C 1
ATOM 1591 O O . GLN A 1 203 ? 19.709 7.008 0.388 1.00 35.41 211 GLN A O 1
ATOM 1597 N N . SER A 1 204 ? 20.954 8.771 -0.252 1.00 36.15 212 SER A N 1
ATOM 1598 C CA . SER A 1 204 ? 22.184 7.992 -0.209 1.00 37.37 212 SER A CA 1
ATOM 1599 C C . SER A 1 204 ? 22.403 7.418 1.181 1.00 37.90 212 SER A C 1
ATOM 1600 O O . SER A 1 204 ? 22.792 6.253 1.328 1.00 34.63 212 SER A O 1
ATOM 1603 N N . TRP A 1 205 ? 22.120 8.206 2.221 1.00 35.41 213 TRP A N 1
ATOM 1604 C CA . TRP A 1 205 ? 22.352 7.690 3.564 1.00 36.56 213 TRP A CA 1
ATOM 1605 C C . TRP A 1 205 ? 21.325 6.629 3.946 1.00 33.33 213 TRP A C 1
ATOM 1606 O O . TRP A 1 205 ? 21.663 5.673 4.657 1.00 34.11 213 TRP A O 1
ATOM 1617 N N . ILE A 1 206 ? 20.073 6.773 3.501 1.00 33.39 214 ILE A N 1
ATOM 1618 C CA . ILE A 1 206 ? 19.110 5.690 3.677 1.00 33.11 214 ILE A CA 1
ATOM 1619 C C . ILE A 1 206 ? 19.641 4.405 3.044 1.00 32.23 214 ILE A C 1
ATOM 1620 O O . ILE A 1 206 ? 19.602 3.332 3.657 1.00 31.08 214 ILE A O 1
ATOM 1625 N N . GLU A 1 207 ? 20.144 4.495 1.807 1.00 32.81 215 GLU A N 1
ATOM 1626 C CA . GLU A 1 207 ? 20.615 3.286 1.130 1.00 35.82 215 GLU A CA 1
ATOM 1627 C C . GLU A 1 207 ? 2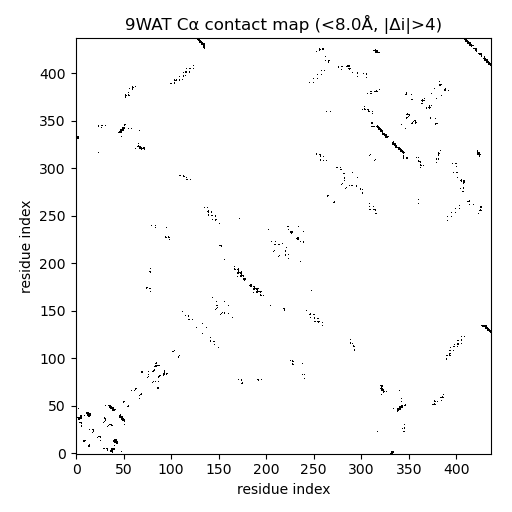1.858 2.730 1.814 1.00 38.36 215 GLU A C 1
ATOM 1628 O O . GLU A 1 207 ? 21.991 1.510 1.974 1.00 37.34 215 GLU A O 1
ATOM 1634 N N . LYS A 1 208 ? 22.765 3.614 2.240 1.00 37.51 216 LYS A N 1
ATOM 1635 C CA . LYS A 1 208 ? 23.951 3.188 2.971 1.00 38.96 216 LYS A CA 1
ATOM 1636 C C . LYS A 1 208 ? 23.578 2.349 4.177 1.00 40.90 216 LYS A C 1
ATOM 1637 O O . LYS A 1 208 ? 24.087 1.235 4.358 1.00 45.13 216 LYS A O 1
ATOM 1643 N N . ARG A 1 209 ? 22.681 2.878 5.008 1.00 37.26 217 ARG A N 1
ATOM 1644 C CA . ARG A 1 209 ? 22.340 2.209 6.287 1.00 34.65 217 ARG A CA 1
ATOM 1645 C C . ARG A 1 209 ? 21.433 1.002 6.061 1.00 39.02 217 ARG A C 1
ATOM 1646 O O . ARG A 1 209 ? 21.377 0.150 6.946 1.00 38.91 217 ARG A O 1
ATOM 1654 N N . ARG A 1 210 ? 20.712 0.948 4.950 1.00 37.83 218 ARG A N 1
ATOM 1655 C CA . ARG A 1 210 ? 19.969 -0.289 4.750 1.00 39.24 218 ARG A CA 1
ATOM 1656 C C . ARG A 1 210 ? 20.892 -1.389 4.229 1.00 38.84 218 ARG A C 1
ATOM 1657 O O . ARG A 1 210 ? 20.718 -2.555 4.584 1.00 37.60 218 ARG A O 1
ATOM 1665 N N . ALA A 1 211 ? 21.916 -1.028 3.453 1.00 38.52 219 ALA A N 1
ATOM 1666 C CA . ALA A 1 211 ? 22.967 -1.991 3.135 1.00 41.82 219 ALA A CA 1
ATOM 1667 C C . ALA A 1 211 ? 23.758 -2.388 4.383 1.00 45.14 219 ALA A C 1
ATOM 1668 O O . ALA A 1 211 ? 24.059 -3.572 4.584 1.00 43.16 219 ALA A O 1
ATOM 1670 N N . ALA A 1 212 ? 24.081 -1.419 5.250 1.00 43.49 220 ALA A N 1
ATOM 1671 C CA . ALA A 1 212 ? 24.992 -1.625 6.382 1.00 42.82 220 ALA A CA 1
ATOM 1672 C C . ALA A 1 212 ? 24.355 -1.096 7.661 1.00 42.13 220 ALA A C 1
ATOM 1673 O O . ALA A 1 212 ? 24.689 -0.001 8.122 1.00 46.19 220 ALA A O 1
ATOM 1675 N N . PRO A 1 213 ? 23.452 -1.858 8.273 1.00 38.28 221 PRO A N 1
ATOM 1676 C CA . PRO A 1 213 ? 22.654 -1.312 9.377 1.00 38.21 221 PRO A CA 1
ATOM 1677 C C . PRO A 1 213 ? 23.454 -1.146 10.660 1.00 43.64 221 PRO A C 1
ATOM 1678 O O . PRO A 1 213 ? 24.439 -1.844 10.906 1.00 40.98 221 PRO A O 1
ATOM 1682 N N . LEU A 1 214 ? 23.001 -0.202 11.482 1.00 42.06 222 LEU A N 1
ATOM 1683 C CA . LEU A 1 214 ? 23.550 0.049 12.810 1.00 42.75 222 LEU A CA 1
ATOM 1684 C C . LEU A 1 214 ? 22.661 -0.641 13.835 1.00 41.34 222 LEU A C 1
ATOM 1685 O O . LEU A 1 214 ? 21.528 -0.207 14.076 1.00 41.62 222 LEU A O 1
ATOM 1690 N N . ASP A 1 215 ? 23.167 -1.713 14.422 1.00 41.76 223 ASP A N 1
ATOM 1691 C CA . ASP A 1 215 ? 22.404 -2.420 15.485 1.00 45.61 223 ASP A CA 1
ATOM 1692 C C . ASP A 1 215 ? 23.264 -2.429 16.754 1.00 42.43 223 ASP A C 1
ATOM 1693 O O . ASP A 1 215 ? 24.462 -2.712 16.627 1.00 42.96 223 ASP A O 1
ATOM 1698 N N . PRO A 1 216 ? 22.744 -2.100 17.953 1.00 37.82 224 PRO A N 1
ATOM 1699 C CA . PRO A 1 216 ? 21.365 -1.671 18.147 1.00 46.24 224 PRO A CA 1
ATOM 1700 C C . PRO A 1 216 ? 20.997 -0.422 17.355 1.00 42.62 224 PRO A C 1
ATOM 1701 O O . PRO A 1 216 ? 21.894 0.382 17.085 1.00 44.70 224 PRO A O 1
ATOM 1705 N N . PRO A 1 217 ? 19.721 -0.194 16.975 1.00 42.59 225 PRO A N 1
ATOM 1706 C CA . PRO A 1 217 ? 19.410 0.917 16.066 1.00 44.94 225 PRO A CA 1
ATOM 1707 C C . PRO A 1 217 ? 19.507 2.271 16.757 1.00 42.65 225 PRO A C 1
ATOM 1708 O O . PRO A 1 217 ? 19.135 2.420 17.925 1.00 35.73 225 PRO A O 1
ATOM 1712 N N . ASP A 1 218 ? 19.996 3.268 16.012 1.00 40.52 226 ASP A N 1
ATOM 1713 C CA . ASP A 1 218 ? 19.805 4.662 16.400 1.00 37.94 226 ASP A CA 1
ATOM 1714 C C . ASP A 1 218 ? 18.492 5.190 15.804 1.00 40.15 226 ASP A C 1
ATOM 1715 O O . ASP A 1 218 ? 17.723 4.461 15.162 1.00 35.81 226 ASP A O 1
ATOM 1720 N N . PHE A 1 219 ? 18.230 6.479 16.035 1.00 32.53 227 PHE A N 1
ATOM 1721 C CA . PHE A 1 219 ? 17.039 7.122 15.494 1.00 35.80 227 PHE A CA 1
ATOM 1722 C C . PHE A 1 219 ? 16.922 6.888 13.991 1.00 28.17 227 PHE A C 1
ATOM 1723 O O . PHE A 1 219 ? 15.852 6.528 13.483 1.00 27.75 227 PHE A O 1
ATOM 1731 N N . PHE A 1 220 ? 18.017 7.104 13.263 1.00 28.59 228 PHE A N 1
ATOM 1732 C CA . PHE A 1 220 ? 17.955 7.031 11.807 1.00 32.63 228 PHE A CA 1
ATOM 1733 C C . PHE A 1 220 ? 17.607 5.623 11.343 1.00 33.20 228 PHE A C 1
ATOM 1734 O O . PHE A 1 220 ? 16.732 5.438 10.490 1.00 32.47 228 PHE A O 1
ATOM 1742 N N . GLN A 1 221 ? 18.281 4.620 11.903 1.00 34.41 229 GLN A N 1
ATOM 1743 C CA . GLN A 1 221 ? 18.009 3.234 11.545 1.00 32.59 229 GLN A CA 1
ATOM 1744 C C . GLN A 1 221 ? 16.551 2.879 11.785 1.00 34.72 229 GLN A C 1
ATOM 1745 O O . GLN A 1 221 ? 15.899 2.277 10.923 1.00 38.99 229 GLN A O 1
ATOM 1751 N N . THR A 1 222 ? 16.025 3.224 12.962 1.00 31.40 230 THR A N 1
ATOM 1752 C CA . THR A 1 222 ? 14.624 2.936 13.250 1.00 34.49 230 THR A CA 1
ATOM 1753 C C . THR A 1 222 ? 13.704 3.689 12.296 1.00 36.93 230 THR A C 1
ATOM 1754 O O . THR A 1 222 ? 12.670 3.161 11.864 1.00 31.81 230 THR A O 1
ATOM 1758 N N . MET A 1 223 ? 14.073 4.927 11.951 1.00 34.78 231 MET A N 1
ATOM 1759 C CA . MET A 1 223 ? 13.234 5.742 11.077 1.00 32.59 231 MET A CA 1
ATOM 1760 C C . MET A 1 223 ? 13.125 5.123 9.684 1.00 32.25 231 MET A C 1
ATOM 1761 O O . MET A 1 223 ? 12.033 5.018 9.122 1.00 33.76 231 MET A O 1
ATOM 1766 N N . ILE A 1 224 ? 14.247 4.693 9.107 1.00 30.07 232 ILE A N 1
ATOM 1767 C CA . ILE A 1 224 ? 14.185 4.186 7.742 1.00 31.85 232 ILE A CA 1
ATOM 1768 C C . ILE A 1 224 ? 13.591 2.793 7.661 1.00 36.98 232 ILE A C 1
ATOM 1769 O O . ILE A 1 224 ? 13.355 2.307 6.552 1.00 36.96 232 ILE A O 1
ATOM 1774 N N . GLU A 1 225 ? 13.334 2.147 8.800 1.00 34.67 233 GLU A N 1
ATOM 1775 C CA . GLU A 1 225 ? 12.742 0.816 8.843 1.00 39.25 233 GLU A CA 1
ATOM 1776 C C . GLU A 1 225 ? 11.308 0.826 9.347 1.00 40.14 233 GLU A C 1
ATOM 1777 O O . GLU A 1 225 ? 10.667 -0.230 9.372 1.00 38.72 233 GLU A O 1
ATOM 1783 N N . THR A 1 226 ? 10.792 1.988 9.739 1.00 36.36 234 THR A N 1
ATOM 1784 C CA . THR A 1 226 ? 9.453 2.085 10.289 1.00 34.45 234 THR A CA 1
ATOM 1785 C C . THR A 1 226 ? 8.412 1.846 9.199 1.00 39.33 234 THR A C 1
ATOM 1786 O O . THR A 1 226 ? 8.640 2.097 8.010 1.00 36.72 234 THR A O 1
ATOM 1790 N N . LYS A 1 227 ? 7.277 1.305 9.615 1.00 40.07 235 LYS A N 1
ATOM 1791 C CA . LYS A 1 227 ? 6.111 1.140 8.772 1.00 41.00 235 LYS A CA 1
ATOM 1792 C C . LYS A 1 227 ? 4.981 1.939 9.399 1.00 42.56 235 LYS A C 1
ATOM 1793 O O . LYS A 1 227 ? 5.076 2.382 10.548 1.00 39.89 235 LYS A O 1
ATOM 1795 N N . TYR A 1 228 ? 3.918 2.154 8.626 1.00 38.84 236 TYR A N 1
ATOM 1796 C CA . TYR A 1 228 ? 2.745 2.804 9.167 1.00 41.01 236 TYR A CA 1
ATOM 1797 C C . TYR A 1 228 ? 2.023 1.851 10.126 1.00 45.40 236 TYR A C 1
ATOM 1798 O O . TYR A 1 228 ? 2.295 0.648 10.133 1.00 40.87 236 TYR A O 1
ATOM 1807 N N . PRO A 1 229 ? 1.120 2.380 10.969 1.00 45.57 237 PRO A N 1
ATOM 1808 C CA . PRO A 1 229 ? 0.419 1.516 11.941 1.00 48.88 237 PRO A CA 1
ATOM 1809 C C . PRO A 1 229 ? -0.290 0.329 11.317 1.00 45.43 237 PRO A C 1
ATOM 1810 O O . PRO A 1 229 ? -0.303 -0.756 11.908 1.00 47.73 237 PRO A O 1
ATOM 1814 N N . ASP A 1 230 ? -0.866 0.499 10.133 1.00 48.20 238 ASP A N 1
ATOM 1815 C CA . ASP A 1 230 ? -1.576 -0.580 9.461 1.00 43.47 238 ASP A CA 1
ATOM 1816 C C . ASP A 1 230 ? -0.654 -1.614 8.830 1.00 45.56 238 ASP A C 1
ATOM 1817 O O . ASP A 1 230 ? -1.149 -2.616 8.306 1.00 48.83 238 ASP A O 1
ATOM 1822 N N . GLY A 1 231 ? 0.660 -1.401 8.846 1.00 45.02 239 GLY A N 1
ATOM 1823 C CA . GLY A 1 231 ? 1.609 -2.343 8.288 1.00 43.65 239 GLY A CA 1
ATOM 1824 C C . GLY A 1 231 ? 2.237 -1.913 6.978 1.00 41.80 239 GLY A C 1
ATOM 1825 O O . GLY A 1 231 ? 3.311 -2.423 6.624 1.00 39.26 239 GLY A O 1
ATOM 1826 N N . ARG A 1 232 ? 1.608 -0.982 6.256 1.00 45.57 240 ARG A N 1
ATOM 1827 C CA . ARG A 1 232 ? 2.135 -0.522 4.979 1.00 43.46 240 ARG A CA 1
ATOM 1828 C C . ARG A 1 232 ? 3.472 0.188 5.181 1.00 43.22 240 ARG A C 1
ATOM 1829 O O . ARG A 1 232 ? 3.714 0.789 6.231 1.00 44.40 240 ARG A O 1
ATOM 1831 N N . PRO A 1 233 ? 4.354 0.136 4.193 1.00 42.34 241 PRO A N 1
ATOM 1832 C CA . PRO A 1 233 ? 5.664 0.768 4.347 1.00 40.32 241 PRO A CA 1
ATOM 1833 C C . PRO A 1 233 ? 5.575 2.275 4.161 1.00 38.12 241 PRO A C 1
ATOM 1834 O O . PRO A 1 233 ? 4.710 2.789 3.442 1.00 36.77 241 PRO A O 1
ATOM 1838 N N . VAL A 1 234 ? 6.456 2.987 4.857 1.00 41.22 242 VAL A N 1
ATOM 1839 C CA . VAL A 1 234 ? 6.558 4.439 4.731 1.00 36.65 242 VAL A CA 1
ATOM 1840 C C . VAL A 1 234 ? 7.463 4.736 3.539 1.00 35.02 242 VAL A C 1
ATOM 1841 O O . VAL A 1 234 ? 8.628 4.304 3.542 1.00 33.46 242 VAL A O 1
ATOM 1845 N N . PRO A 1 235 ? 6.989 5.462 2.531 1.00 33.65 243 PRO A N 1
ATOM 1846 C CA . PRO A 1 235 ? 7.853 5.799 1.391 1.00 33.00 243 PRO A CA 1
ATOM 1847 C C . PRO A 1 235 ? 9.091 6.584 1.807 1.00 32.84 243 PRO A C 1
ATOM 1848 O O . PRO A 1 235 ? 9.036 7.474 2.663 1.00 31.29 243 PRO A O 1
ATOM 1852 N N . ASP A 1 236 ? 10.210 6.259 1.153 1.00 30.01 244 ASP A N 1
ATOM 1853 C CA . ASP A 1 236 ? 11.470 6.957 1.391 1.00 33.87 244 ASP A CA 1
ATOM 1854 C C . ASP A 1 236 ? 11.300 8.470 1.372 1.00 32.21 244 ASP A C 1
ATOM 1855 O O . ASP A 1 236 ? 11.914 9.176 2.174 1.00 27.65 244 ASP A O 1
ATOM 1860 N N . GLU A 1 237 ? 10.485 8.984 0.450 1.00 25.86 245 GLU A N 1
ATOM 1861 C CA . GLU A 1 237 ? 10.317 10.429 0.345 1.00 31.96 245 GLU A CA 1
ATOM 1862 C C . GLU A 1 237 ? 9.729 11.012 1.626 1.00 29.05 245 GLU A C 1
ATOM 1863 O O . GLU A 1 237 ? 10.147 12.089 2.082 1.00 26.90 245 GLU A O 1
ATOM 1869 N N . ILE A 1 238 ? 8.744 10.323 2.207 1.00 27.86 246 ILE A N 1
ATOM 1870 C CA . ILE A 1 238 ? 8.165 10.762 3.473 1.00 27.91 246 ILE A CA 1
ATOM 1871 C C . ILE A 1 238 ? 9.230 10.783 4.565 1.00 29.08 246 ILE A C 1
ATOM 1872 O O . ILE A 1 238 ? 9.321 11.743 5.340 1.00 27.67 246 ILE A O 1
ATOM 1877 N N . ILE A 1 239 ? 10.052 9.724 4.641 1.00 26.86 247 ILE A N 1
ATOM 1878 C CA . ILE A 1 239 ? 11.146 9.673 5.614 1.00 28.46 247 ILE A CA 1
ATOM 1879 C C . ILE A 1 239 ? 12.037 10.898 5.466 1.00 28.12 247 ILE A C 1
ATOM 1880 O O . ILE A 1 239 ? 12.331 11.599 6.442 1.00 26.61 247 ILE A O 1
ATOM 1885 N N . ARG A 1 240 ? 12.481 11.172 4.237 1.00 24.80 248 ARG A N 1
ATOM 1886 C CA . ARG A 1 240 ? 13.344 12.324 4.000 1.00 25.47 248 ARG A CA 1
ATOM 1887 C C . ARG A 1 240 ? 12.667 13.631 4.411 1.00 22.57 248 ARG A C 1
ATOM 1888 O O . ARG A 1 240 ? 13.279 14.455 5.090 1.00 25.50 248 ARG A O 1
ATOM 1896 N N . HIS A 1 241 ? 11.406 13.843 4.000 1.00 25.46 249 HIS A N 1
ATOM 1897 C CA . HIS A 1 241 ? 10.675 15.043 4.410 1.00 27.92 249 HIS A CA 1
ATOM 1898 C C . HIS A 1 241 ? 10.594 15.148 5.924 1.00 25.77 249 HIS A C 1
ATOM 1899 O O . HIS A 1 241 ? 10.765 16.234 6.481 1.00 23.24 249 HIS A O 1
ATOM 1906 N N . LEU A 1 242 ? 10.327 14.029 6.605 1.00 23.44 250 LEU A N 1
ATOM 1907 C CA . LEU A 1 242 ? 10.156 14.078 8.057 1.00 28.20 250 LEU A CA 1
ATOM 1908 C C . LEU A 1 242 ? 11.430 14.548 8.734 1.00 27.46 250 LEU A C 1
ATOM 1909 O O . LEU A 1 242 ? 11.399 15.417 9.614 1.00 25.65 250 LEU A O 1
ATOM 1914 N N . ILE A 1 243 ? 12.568 13.988 8.317 1.00 24.43 251 ILE A N 1
ATOM 1915 C CA . ILE A 1 243 ? 13.848 14.342 8.922 1.00 26.25 251 ILE A CA 1
ATOM 1916 C C . ILE A 1 243 ? 14.150 15.815 8.685 1.00 26.54 251 ILE A C 1
ATOM 1917 O O . ILE A 1 243 ? 14.529 16.549 9.606 1.00 26.44 251 ILE A O 1
ATOM 1922 N N . LEU A 1 244 ? 13.961 16.272 7.448 1.00 23.71 252 LEU A N 1
ATOM 1923 C CA . LEU A 1 244 ? 14.201 17.678 7.153 1.00 26.58 252 LEU A CA 1
ATOM 1924 C C . LEU A 1 244 ? 13.245 18.566 7.946 1.00 24.65 252 LEU A C 1
ATOM 1925 O O . LEU A 1 244 ? 13.628 19.639 8.416 1.00 25.37 252 LEU A O 1
ATOM 1930 N N . LEU A 1 245 ? 12.004 18.116 8.126 1.00 27.09 253 LEU A N 1
ATOM 1931 C CA . LEU A 1 245 ? 11.036 18.878 8.904 1.00 26.03 253 LEU A CA 1
ATOM 1932 C C . LEU A 1 245 ? 11.505 19.051 10.342 1.00 27.17 253 LEU A C 1
ATOM 1933 O O . LEU A 1 245 ? 11.466 20.159 10.889 1.00 28.70 253 LEU A O 1
ATOM 1938 N N . LEU A 1 246 ? 11.963 17.964 10.966 1.00 23.05 254 LEU A N 1
ATOM 1939 C CA . LEU A 1 246 ? 12.466 18.042 12.333 1.00 27.14 254 LEU A CA 1
ATOM 1940 C C . LEU A 1 246 ? 13.620 19.033 12.445 1.00 27.46 254 LEU A C 1
ATOM 1941 O O . LEU A 1 246 ? 13.648 19.869 13.356 1.00 26.99 254 LEU A O 1
ATOM 1946 N N . VAL A 1 247 ? 14.606 18.929 11.548 1.00 27.32 255 VAL A N 1
ATOM 1947 C CA . VAL A 1 247 ? 15.748 19.843 11.608 1.00 25.69 255 VAL A CA 1
ATOM 1948 C C . VAL A 1 247 ? 15.278 21.277 11.393 1.00 27.36 255 VAL A C 1
ATOM 1949 O O . VAL A 1 247 ? 15.679 22.196 12.117 1.00 29.60 255 VAL A O 1
ATOM 1953 N N . TRP A 1 248 ? 14.400 21.485 10.407 1.00 28.55 256 TRP A N 1
ATOM 1954 C CA . TRP A 1 248 ? 13.924 22.830 10.103 1.00 30.16 256 TRP A CA 1
ATOM 1955 C C . TRP A 1 248 ? 13.080 23.382 11.245 1.00 30.01 256 TRP A C 1
ATOM 1956 O O . TRP A 1 248 ? 13.284 24.523 11.694 1.00 29.66 256 TRP A O 1
ATOM 1967 N N . ALA A 1 249 ? 12.139 22.577 11.739 1.00 23.91 257 ALA A N 1
ATOM 1968 C CA . ALA A 1 249 ? 11.235 23.050 12.783 1.00 26.03 257 ALA A CA 1
ATOM 1969 C C . ALA A 1 249 ? 11.976 23.356 14.070 1.00 25.22 257 ALA A C 1
ATOM 1970 O O . ALA A 1 249 ? 11.512 24.182 14.875 1.00 27.72 257 ALA A O 1
ATOM 1972 N N . GLY A 1 250 ? 13.116 22.700 14.287 1.00 24.64 258 GLY A N 1
ATOM 1973 C CA . GLY A 1 250 ? 13.825 22.847 15.538 1.00 24.20 258 GLY A CA 1
ATOM 1974 C C . GLY A 1 250 ? 15.042 23.744 15.540 1.00 28.42 258 GLY A C 1
ATOM 1975 O O . GLY A 1 250 ? 15.594 24.013 16.609 1.00 32.99 258 GLY A O 1
ATOM 1976 N N . HIS A 1 251 ? 15.466 24.240 14.379 1.00 27.71 259 HIS A N 1
ATOM 1977 C CA . HIS A 1 251 ? 16.744 24.933 14.306 1.00 30.47 259 HIS A CA 1
ATOM 1978 C C . HIS A 1 251 ? 16.673 26.356 14.860 1.00 32.72 259 HIS A C 1
ATOM 1979 O O . HIS A 1 251 ? 17.142 26.611 15.979 1.00 29.47 259 HIS A O 1
ATOM 1986 N N . GLU A 1 252 ? 16.100 27.288 14.083 1.00 31.29 260 GLU A N 1
ATOM 1987 C CA . GLU A 1 252 ? 16.058 28.690 14.506 1.00 34.06 260 GLU A CA 1
ATOM 1988 C C . GLU A 1 252 ? 15.213 28.889 15.763 1.00 30.96 260 GLU A C 1
ATOM 1989 O O . GLU A 1 252 ? 15.496 29.789 16.561 1.00 32.84 260 GLU A O 1
ATOM 1991 N N . THR A 1 253 ? 14.170 28.079 15.947 1.00 24.40 261 THR A N 1
ATOM 1992 C CA . THR A 1 253 ? 13.346 28.164 17.148 1.00 26.67 261 THR A CA 1
ATOM 1993 C C . THR A 1 253 ? 14.174 27.917 18.411 1.00 26.20 261 THR A C 1
ATOM 1994 O O . THR A 1 253 ? 14.236 28.773 19.306 1.00 24.44 261 THR A O 1
ATOM 1998 N N . THR A 1 254 ? 14.845 26.757 18.488 1.00 21.79 262 THR A N 1
ATOM 1999 C CA . THR A 1 254 ? 15.571 26.393 19.711 1.00 26.71 262 THR A CA 1
ATOM 2000 C C . THR A 1 254 ? 16.769 27.315 19.971 1.00 27.44 262 THR A C 1
ATOM 2001 O O . THR A 1 254 ? 17.059 27.657 21.128 1.00 23.31 262 THR A O 1
ATOM 2005 N N . ALA A 1 255 ? 17.503 27.690 18.913 1.00 28.38 263 ALA A N 1
ATOM 2006 C CA . ALA A 1 255 ? 18.647 28.584 19.081 1.00 28.07 263 ALA A CA 1
ATOM 2007 C C . ALA A 1 255 ? 18.216 29.923 19.674 1.00 24.75 263 ALA A C 1
ATOM 2008 O O . ALA A 1 255 ? 18.848 30.428 20.611 1.00 25.08 263 ALA A O 1
ATOM 2010 N N . GLY A 1 256 ? 17.119 30.486 19.172 1.00 24.13 264 GLY A N 1
ATOM 2011 C CA . GLY A 1 256 ? 16.592 31.711 19.750 1.00 27.68 264 GLY A CA 1
ATOM 2012 C C . GLY A 1 256 ? 16.015 31.515 21.142 1.00 28.70 264 GLY A C 1
ATOM 2013 O O . GLY A 1 256 ? 16.254 32.329 22.040 1.00 26.79 264 GLY A O 1
ATOM 2014 N N . GLN A 1 257 ? 15.263 30.428 21.351 1.00 23.98 265 GLN A N 1
ATOM 2015 C CA . GLN A 1 257 ? 14.616 30.244 22.642 1.00 23.26 265 GLN A CA 1
ATOM 2016 C C . GLN A 1 257 ? 15.641 30.044 23.748 1.00 23.43 265 GLN A C 1
ATOM 2017 O O . GLN A 1 257 ? 15.491 30.604 24.838 1.00 25.39 265 GLN A O 1
ATOM 2023 N N . VAL A 1 258 ? 16.678 29.232 23.498 1.00 25.81 266 VAL A N 1
ATOM 2024 C CA . VAL A 1 258 ? 17.690 28.988 24.526 1.00 25.18 266 VAL A CA 1
ATOM 2025 C C . VAL A 1 258 ? 18.517 30.247 24.772 1.00 26.54 266 VAL A C 1
ATOM 2026 O O . VAL A 1 258 ? 18.975 30.484 25.897 1.00 26.70 266 VAL A O 1
ATOM 2030 N N . SER A 1 259 ? 18.711 31.082 23.744 1.00 24.81 267 SER A N 1
ATOM 2031 C CA . SER A 1 259 ? 19.428 32.338 23.954 1.00 28.58 267 SER A CA 1
ATOM 2032 C C . SER A 1 259 ? 18.640 33.251 24.876 1.00 25.47 267 SER A C 1
ATOM 2033 O O . SER A 1 259 ? 19.206 33.844 25.796 1.00 30.17 267 SER A O 1
ATOM 2036 N N . TRP A 1 260 ? 17.327 33.353 24.661 1.00 26.34 268 TRP A N 1
ATOM 2037 C CA . TRP A 1 260 ? 16.481 34.074 25.606 1.00 29.22 268 TRP A CA 1
ATOM 2038 C C . TRP A 1 260 ? 16.605 33.498 27.010 1.00 25.89 268 TRP A C 1
ATOM 2039 O O . TRP A 1 260 ? 16.599 34.244 27.998 1.00 24.64 268 TRP A O 1
ATOM 2050 N N . ALA A 1 261 ? 16.688 32.165 27.117 1.00 23.29 269 ALA A N 1
ATOM 2051 C CA . ALA A 1 261 ? 16.701 31.521 28.430 1.00 24.63 269 ALA A CA 1
ATOM 2052 C C . ALA A 1 261 ? 17.982 31.832 29.189 1.00 25.36 269 ALA A C 1
ATOM 2053 O O . ALA A 1 261 ? 17.946 32.075 30.399 1.00 28.70 269 ALA A O 1
ATOM 2055 N N . LEU A 1 262 ? 19.125 31.805 28.502 1.00 25.57 270 LEU A N 1
ATOM 2056 C CA . LEU A 1 262 ? 20.386 32.185 29.137 1.00 29.28 270 LEU A CA 1
ATOM 2057 C C . LEU A 1 262 ? 20.370 33.650 29.543 1.00 29.40 270 LEU A C 1
ATOM 2058 O O . LEU A 1 262 ? 20.759 34.005 30.663 1.00 30.82 270 LEU A O 1
ATOM 2063 N N . ALA A 1 263 ? 19.910 34.514 28.638 1.00 26.91 271 ALA A N 1
ATOM 2064 C CA . ALA A 1 263 ? 19.761 35.931 28.942 1.00 31.08 271 ALA A CA 1
ATOM 2065 C C . ALA A 1 263 ? 18.891 36.153 30.181 1.00 32.18 271 ALA A C 1
ATOM 2066 O O . ALA A 1 263 ? 19.236 36.953 31.058 1.00 33.79 271 ALA A O 1
ATOM 2068 N N . ASP A 1 264 ? 17.755 35.461 30.274 1.00 28.14 272 ASP A N 1
ATOM 2069 C CA . ASP A 1 264 ? 16.918 35.614 31.463 1.00 29.73 272 ASP A CA 1
ATOM 2070 C C . ASP A 1 264 ? 17.683 35.236 32.724 1.00 31.45 272 ASP A C 1
ATOM 2071 O O . ASP A 1 264 ? 17.546 35.889 33.761 1.00 31.84 272 ASP A O 1
ATOM 2076 N N . LEU A 1 265 ? 18.463 34.161 32.660 1.00 30.73 273 LEU A N 1
ATOM 2077 C CA . LEU A 1 265 ? 19.216 33.724 33.827 1.00 30.58 273 LEU A CA 1
ATOM 2078 C C . LEU A 1 265 ? 20.325 34.706 34.167 1.00 32.19 273 LEU A C 1
ATOM 2079 O O . LEU A 1 265 ? 20.551 35.015 35.340 1.00 35.06 273 LEU A O 1
ATOM 2084 N N . LEU A 1 266 ? 21.043 35.192 33.161 1.00 33.32 274 LEU A N 1
ATOM 2085 C CA . LEU A 1 266 ? 22.105 36.148 33.449 1.00 36.72 274 LEU A CA 1
ATOM 2086 C C . LEU A 1 266 ? 21.560 37.475 33.972 1.00 34.75 274 LEU A C 1
ATOM 2087 O O . LEU A 1 266 ? 22.298 38.199 34.649 1.00 35.74 274 LEU A O 1
ATOM 2092 N N . GLN A 1 267 ? 20.284 37.785 33.738 1.00 34.97 275 GLN A N 1
ATOM 2093 C CA . GLN A 1 267 ? 19.672 38.984 34.314 1.00 35.36 275 GLN A CA 1
ATOM 2094 C C . GLN A 1 267 ? 19.026 38.747 35.670 1.00 35.20 275 GLN A C 1
ATOM 2095 O O . GLN A 1 267 ? 18.465 39.684 36.245 1.00 35.31 275 GLN A O 1
ATOM 2101 N N . HIS A 1 268 ? 19.083 37.538 36.210 1.00 34.26 276 HIS A N 1
ATOM 2102 C CA . HIS A 1 268 ? 18.392 37.225 37.459 1.00 34.82 276 HIS A CA 1
ATOM 2103 C C . HIS A 1 268 ? 19.278 36.337 38.318 1.00 36.74 276 HIS A C 1
ATOM 2104 O O . HIS A 1 268 ? 18.950 35.181 38.597 1.00 36.05 276 HIS A O 1
ATOM 2111 N N . PRO A 1 269 ? 20.401 36.880 38.795 1.00 36.73 277 PRO A N 1
ATOM 2112 C CA . PRO A 1 269 ? 21.392 36.056 39.507 1.00 39.20 277 PRO A CA 1
ATOM 2113 C C . PRO A 1 269 ? 20.836 35.212 40.643 1.00 37.25 277 PRO A C 1
ATOM 2114 O O . PRO A 1 269 ? 21.325 34.098 40.850 1.00 38.90 277 PRO A O 1
ATOM 2118 N N . ALA A 1 270 ? 19.846 35.700 41.394 1.00 38.12 278 ALA A N 1
ATOM 2119 C CA . ALA A 1 270 ? 19.344 34.908 42.510 1.00 38.03 278 ALA A CA 1
ATOM 2120 C C . ALA A 1 270 ? 18.786 33.577 42.021 1.00 39.73 278 ALA A C 1
ATOM 2121 O O . ALA A 1 270 ? 18.987 32.542 42.663 1.00 39.63 278 ALA A O 1
ATOM 2123 N N . TYR A 1 271 ? 18.091 33.582 40.879 1.00 35.08 279 TYR A N 1
ATOM 2124 C CA . TYR A 1 271 ? 17.485 32.345 40.406 1.00 36.71 279 TYR A CA 1
ATOM 2125 C C . TYR A 1 271 ? 18.517 31.474 39.721 1.00 34.88 279 TYR A C 1
ATOM 2126 O O . TYR A 1 271 ? 18.468 30.245 39.835 1.00 36.93 279 TYR A O 1
ATOM 2135 N N . ALA A 1 272 ? 19.469 32.098 39.021 1.00 33.44 280 ALA A N 1
ATOM 2136 C CA . ALA A 1 272 ? 20.587 31.346 38.479 1.00 34.56 280 ALA A CA 1
ATOM 2137 C C . ALA A 1 272 ? 21.317 30.573 39.574 1.00 36.46 280 ALA A C 1
ATOM 2138 O O . ALA A 1 272 ? 21.783 29.452 39.342 1.00 35.27 280 ALA A O 1
ATOM 2140 N N . GLN A 1 273 ? 21.426 31.160 40.776 1.00 35.11 281 GLN A N 1
ATOM 2141 C CA . GLN A 1 273 ? 22.035 30.454 41.898 1.00 38.27 281 GLN A CA 1
ATOM 2142 C C . GLN A 1 273 ? 21.172 29.276 42.326 1.00 33.98 281 GLN A C 1
ATOM 2143 O O . GLN A 1 273 ? 21.691 28.190 42.610 1.00 36.25 281 GLN A O 1
ATOM 2149 N N . VAL A 1 274 ? 19.849 29.472 42.366 1.00 35.59 282 VAL A N 1
ATOM 2150 C CA . VAL A 1 274 ? 18.927 28.358 42.570 1.00 38.96 282 VAL A CA 1
ATOM 2151 C C . VAL A 1 274 ? 19.224 27.248 41.570 1.00 36.49 282 VAL A C 1
ATOM 2152 O O . VAL A 1 274 ? 19.242 26.061 41.918 1.00 35.39 282 VAL A O 1
ATOM 2156 N N . LEU A 1 275 ? 19.466 27.623 40.310 1.00 35.75 283 LEU A N 1
ATOM 2157 C CA . LEU A 1 275 ? 19.757 26.628 39.289 1.00 34.68 283 LEU A CA 1
ATOM 2158 C C . LEU A 1 275 ? 21.114 25.984 39.531 1.00 31.21 283 LEU A C 1
ATOM 2159 O O . LEU A 1 275 ? 21.260 24.765 39.407 1.00 32.58 283 LEU A O 1
ATOM 2164 N N . ARG A 1 276 ? 22.120 26.784 39.885 1.00 31.72 284 ARG A N 1
ATOM 2165 C CA . ARG A 1 276 ? 23.446 26.217 40.123 1.00 36.15 284 ARG A CA 1
ATOM 2166 C C . ARG A 1 276 ? 23.423 25.225 41.288 1.00 32.89 284 ARG A C 1
ATOM 2167 O O . ARG A 1 276 ? 24.078 24.173 41.230 1.00 32.35 284 ARG A O 1
ATOM 2175 N N . ASP A 1 277 ? 22.636 25.513 42.335 1.00 32.03 285 ASP A N 1
ATOM 2176 C CA . ASP A 1 277 ? 22.559 24.605 43.482 1.00 34.47 285 ASP A CA 1
ATOM 2177 C C . ASP A 1 277 ? 21.837 23.310 43.124 1.00 35.03 285 ASP A C 1
ATOM 2178 O O . ASP A 1 277 ? 22.203 22.231 43.609 1.00 32.85 285 ASP A O 1
ATOM 2183 N N . GLU A 1 278 ? 20.793 23.398 42.299 1.00 31.66 286 GLU A N 1
ATOM 2184 C CA . GLU A 1 278 ? 20.112 22.190 41.844 1.00 30.85 286 GLU A CA 1
ATOM 2185 C C . GLU A 1 278 ? 21.051 21.320 41.016 1.00 31.31 286 GLU A C 1
ATOM 2186 O O . GLU A 1 278 ? 21.118 20.100 41.203 1.00 31.11 286 GLU A O 1
ATOM 2192 N N . ILE A 1 279 ? 21.790 21.937 40.094 1.00 30.38 287 ILE A N 1
ATOM 2193 C CA . ILE A 1 279 ? 22.753 21.197 39.282 1.00 28.83 287 ILE A CA 1
ATOM 2194 C C . ILE A 1 279 ? 23.842 20.584 40.163 1.00 32.00 287 ILE A C 1
ATOM 2195 O O . ILE A 1 279 ? 24.221 19.419 39.993 1.00 31.74 287 ILE A O 1
ATOM 2200 N N . THR A 1 280 ? 24.348 21.351 41.128 1.00 34.53 288 THR A N 1
ATOM 2201 C CA . THR A 1 280 ? 25.387 20.828 42.013 1.00 33.62 288 THR A CA 1
ATOM 2202 C C . THR A 1 280 ? 24.851 19.692 42.879 1.00 30.53 288 THR A C 1
ATOM 2203 O O . THR A 1 280 ? 25.528 18.676 43.064 1.00 36.30 288 THR A O 1
ATOM 2207 N N . GLY A 1 281 ? 23.628 19.826 43.385 1.00 30.31 289 GLY A N 1
ATOM 2208 C CA . GLY A 1 281 ? 23.042 18.740 44.154 1.00 32.42 289 GLY A CA 1
ATOM 2209 C C . GLY A 1 281 ? 22.927 17.449 43.365 1.00 35.34 289 GLY A C 1
ATOM 2210 O O . GLY A 1 281 ? 23.082 16.358 43.920 1.00 40.82 289 GLY A O 1
ATOM 2211 N N . LEU A 1 282 ? 22.662 17.545 42.066 1.00 31.22 290 LEU A N 1
ATOM 2212 C CA . LEU A 1 282 ? 22.497 16.347 41.260 1.00 30.44 290 LEU A CA 1
ATOM 2213 C C . LEU A 1 282 ? 23.813 15.855 40.694 1.00 32.64 290 LEU A C 1
ATOM 2214 O O . LEU A 1 282 ? 24.066 14.650 40.690 1.00 38.10 290 LEU A O 1
ATOM 2219 N N . LEU A 1 283 ? 24.676 16.756 40.236 1.00 32.91 291 LEU A N 1
ATOM 2220 C CA . LEU A 1 283 ? 25.841 16.346 39.466 1.00 34.72 291 LEU A C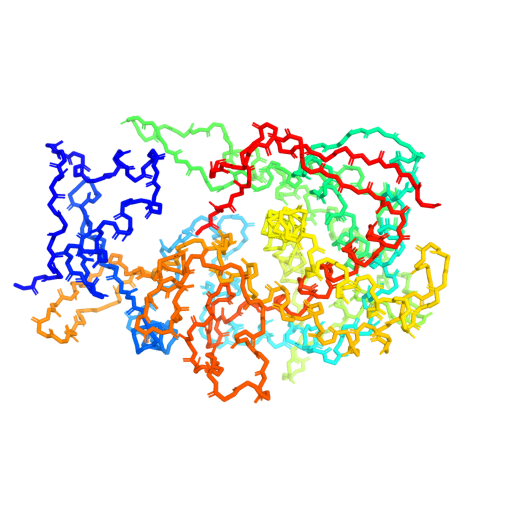A 1
ATOM 2221 C C . LEU A 1 283 ? 27.154 16.411 40.247 1.00 35.68 291 LEU A C 1
ATOM 2222 O O . LEU A 1 283 ? 28.138 15.805 39.814 1.00 32.62 291 LEU A O 1
ATOM 2227 N N . GLY A 1 284 ? 27.191 17.124 41.371 1.00 37.93 292 GLY A N 1
ATOM 2228 C CA . GLY A 1 284 ? 28.468 17.380 42.003 1.00 37.29 292 GLY A CA 1
ATOM 2229 C C . GLY A 1 284 ? 29.247 18.424 41.212 1.00 40.99 292 GLY A C 1
ATOM 2230 O O . GLY A 1 284 ? 28.687 19.248 40.461 1.00 37.67 292 GLY A O 1
ATOM 2231 N N . GLY A 1 285 ? 30.562 18.3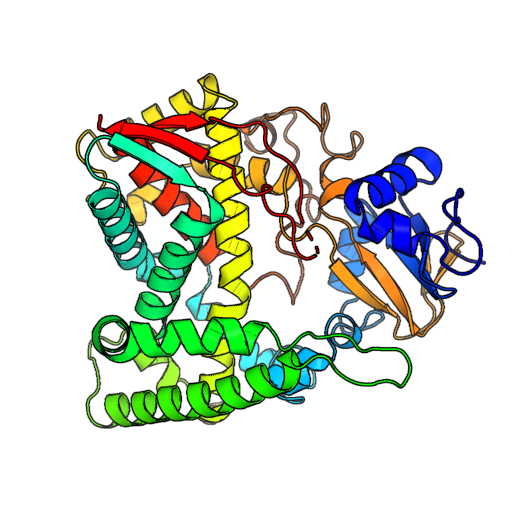89 41.394 1.00 36.49 293 GLY A N 1
ATOM 2232 C CA . GLY A 1 285 ? 31.454 19.237 40.636 1.00 37.29 293 GLY A CA 1
ATOM 2233 C C . GLY A 1 285 ? 31.801 18.628 39.291 1.00 40.17 293 GLY A C 1
ATOM 2234 O O . GLY A 1 285 ? 31.274 17.595 38.877 1.00 41.34 293 GLY A O 1
ATOM 2235 N N . GLY A 1 286 ? 32.714 19.292 38.600 1.00 39.90 294 GLY A N 1
ATOM 2236 C CA . GLY A 1 286 ? 33.147 18.839 37.299 1.00 36.74 294 GLY A CA 1
ATOM 2237 C C . GLY A 1 286 ? 32.453 19.593 36.191 1.00 34.58 294 GLY A C 1
ATOM 2238 O O . GLY A 1 286 ? 31.736 20.573 36.409 1.00 37.60 294 GLY A O 1
ATOM 2239 N N . ASP A 1 287 ? 32.655 19.092 34.975 1.00 37.49 295 ASP A N 1
ATOM 2240 C CA . ASP A 1 287 ? 32.241 19.791 33.768 1.00 37.35 295 ASP A CA 1
ATOM 2241 C C . ASP A 1 287 ? 30.826 19.437 33.318 1.00 35.08 295 ASP A C 1
ATOM 2242 O O . ASP A 1 287 ? 30.413 19.859 32.239 1.00 31.92 295 ASP A O 1
ATOM 2247 N N . GLY A 1 288 ? 30.074 18.692 34.119 1.00 37.19 296 GLY A N 1
ATOM 2248 C CA . GLY A 1 288 ? 28.716 18.332 33.770 1.00 33.00 296 GLY A CA 1
ATOM 2249 C C . GLY A 1 288 ? 28.594 17.176 32.808 1.00 35.26 296 GLY A C 1
ATOM 2250 O O . GLY A 1 288 ? 27.469 16.843 32.413 1.00 36.09 296 GLY A O 1
ATOM 2251 N N . GLY A 1 289 ? 29.711 16.565 32.408 1.00 35.55 297 GLY A N 1
ATOM 2252 C CA . GLY A 1 289 ? 29.704 15.413 31.526 1.00 34.78 297 GLY A CA 1
ATOM 2253 C C . GLY A 1 289 ? 28.959 14.214 32.075 1.00 35.13 297 GLY A C 1
ATOM 2254 O O . GLY A 1 289 ? 28.624 13.316 31.298 1.00 32.98 297 GLY A O 1
ATOM 2255 N N . ASN A 1 290 ? 28.676 14.182 33.377 1.00 31.80 298 ASN A N 1
ATOM 2256 C CA . ASN A 1 290 ? 27.895 13.114 33.977 1.00 32.03 298 ASN A CA 1
ATOM 2257 C C . ASN A 1 290 ? 26.396 13.377 33.915 1.00 35.44 298 ASN A C 1
ATOM 2258 O O . ASN A 1 290 ? 25.624 12.608 34.498 1.00 30.88 298 ASN A O 1
ATOM 2263 N N . LEU A 1 291 ? 25.963 14.422 33.200 1.00 33.76 299 LEU A N 1
ATOM 2264 C CA . LEU A 1 291 ? 24.537 14.724 33.105 1.00 32.01 299 LEU A CA 1
ATOM 2265 C C . LEU A 1 291 ? 23.828 13.600 32.377 1.00 32.15 299 LEU A C 1
ATOM 2266 O O . LEU A 1 291 ? 24.138 13.317 31.216 1.00 33.60 299 LEU A O 1
ATOM 2271 N N . SER A 1 292 ? 22.879 12.962 33.055 1.00 31.10 300 SER A N 1
ATOM 2272 C CA . SER A 1 292 ? 22.096 11.876 32.493 1.00 28.91 300 SER A CA 1
ATOM 2273 C C . SER A 1 292 ? 20.634 12.289 32.420 1.00 29.71 300 SER A C 1
ATOM 2274 O O . SER A 1 292 ? 20.197 13.234 33.085 1.00 28.29 300 SER A O 1
ATOM 2277 N N . TRP A 1 293 ? 19.871 11.556 31.605 1.00 32.83 301 TRP A N 1
ATOM 2278 C CA . TRP A 1 293 ? 18.430 11.781 31.551 1.00 28.30 301 TRP A CA 1
ATOM 2279 C C . TRP A 1 293 ? 17.805 11.689 32.941 1.00 28.56 301 TRP A C 1
ATOM 2280 O O . TRP A 1 293 ? 16.915 12.474 33.283 1.00 27.97 301 TRP A O 1
ATOM 2291 N N . GLU A 1 294 ? 18.271 10.745 33.763 1.00 28.05 302 GLU A N 1
ATOM 2292 C CA . GLU A 1 294 ? 17.720 10.595 35.109 1.00 28.81 302 GLU A CA 1
ATOM 2293 C C . GLU A 1 294 ? 18.015 11.817 35.975 1.00 29.62 302 GLU A C 1
ATOM 2294 O O . GLU A 1 294 ? 17.155 12.253 36.746 1.00 27.94 302 GLU A O 1
ATOM 2300 N N . HIS A 1 295 ? 19.213 12.395 35.854 1.00 28.72 303 HIS A N 1
ATOM 2301 C CA 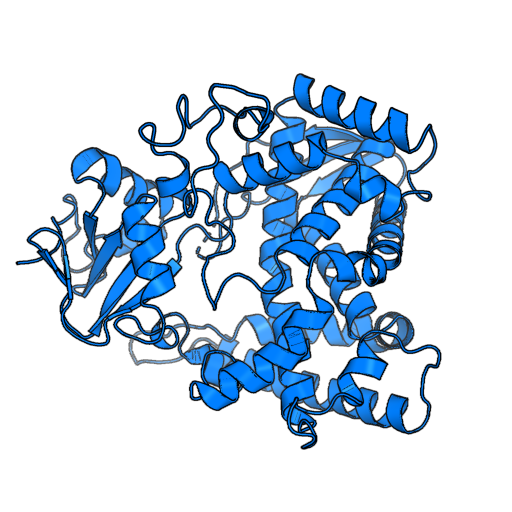. HIS A 1 295 ? 19.469 13.686 36.489 1.00 29.64 303 HIS A CA 1
ATOM 2302 C C . HIS A 1 295 ? 18.558 14.754 35.902 1.00 29.57 303 HIS A C 1
ATOM 2303 O O . HIS A 1 295 ? 17.878 15.487 36.630 1.00 29.04 303 HIS A O 1
ATOM 2310 N N . ALA A 1 296 ? 18.527 14.841 34.571 1.00 29.77 304 ALA A N 1
ATOM 2311 C CA . ALA A 1 296 ? 17.770 15.884 33.887 1.00 25.22 304 ALA A CA 1
ATOM 2312 C C . ALA A 1 296 ? 16.314 15.951 34.360 1.00 29.06 304 ALA A C 1
ATOM 2313 O O . ALA A 1 296 ? 15.802 17.037 34.660 1.00 25.81 304 ALA A O 1
ATOM 2315 N N . ILE A 1 297 ? 15.635 14.798 34.461 1.00 24.83 305 ILE A N 1
ATOM 2316 C CA . ILE A 1 297 ? 14.216 14.835 34.811 1.00 29.01 305 ILE A CA 1
ATOM 2317 C C . ILE A 1 297 ? 13.999 15.335 36.235 1.00 30.07 305 ILE A C 1
ATOM 2318 O O . ILE A 1 297 ? 12.894 15.778 36.567 1.00 29.36 305 ILE A O 1
ATOM 2323 N N . ALA A 1 298 ? 15.029 15.307 37.076 1.00 28.61 306 ALA A N 1
ATOM 2324 C CA . ALA A 1 298 ? 14.888 15.763 38.452 1.00 34.51 306 ALA A CA 1
ATOM 2325 C C . ALA A 1 298 ? 15.042 17.268 38.583 1.00 28.94 306 ALA A C 1
ATOM 2326 O O . ALA A 1 298 ? 14.822 17.802 39.674 1.00 30.91 306 ALA A O 1
ATOM 2328 N N . MET A 1 299 ? 15.395 17.955 37.496 1.00 28.97 307 MET A N 1
ATOM 2329 C CA . MET A 1 299 ? 15.782 19.368 37.537 1.00 30.34 307 MET A CA 1
ATOM 2330 C C . MET A 1 299 ? 14.539 20.259 37.484 1.00 32.63 307 MET A C 1
ATOM 2331 O O . MET A 1 299 ? 14.265 20.969 36.511 1.00 31.50 307 MET A O 1
ATOM 2336 N N . GLU A 1 300 ? 13.787 20.235 38.591 1.00 29.49 308 GLU A N 1
ATOM 2337 C CA . GLU A 1 300 ? 12.489 20.889 38.607 1.00 31.32 308 GLU A CA 1
ATOM 2338 C C . GLU A 1 300 ? 12.607 22.409 38.502 1.00 30.98 308 GLU A C 1
ATOM 2339 O O . GLU A 1 300 ? 11.727 23.053 37.926 1.00 31.41 308 GLU A O 1
ATOM 2345 N N . LYS A 1 301 ? 13.662 23.001 39.052 1.00 26.96 309 LYS A N 1
ATOM 2346 C CA . LYS A 1 301 ? 13.801 24.447 38.970 1.00 31.27 309 LYS A CA 1
ATOM 2347 C C . LYS A 1 301 ? 14.237 24.885 37.576 1.00 32.14 309 LYS A C 1
ATOM 2348 O O . LYS A 1 301 ? 13.832 25.960 37.107 1.00 33.02 309 LYS A O 1
ATOM 2354 N N . MET A 1 302 ? 15.057 24.081 36.901 1.00 27.02 310 MET A N 1
ATOM 2355 C CA . MET A 1 302 ? 15.324 24.361 35.497 1.00 29.05 310 MET A CA 1
ATOM 2356 C C . MET A 1 302 ? 14.029 24.339 34.689 1.00 29.03 310 MET A C 1
ATOM 2357 O O . MET A 1 302 ? 13.789 25.243 33.881 1.00 28.19 310 MET A O 1
ATOM 2362 N N . ASP A 1 303 ? 13.160 23.341 34.929 1.00 29.95 311 ASP A N 1
ATOM 2363 C CA . ASP A 1 303 ? 11.878 23.284 34.223 1.00 27.70 311 ASP A CA 1
ATOM 2364 C C . ASP A 1 303 ? 11.090 24.576 34.409 1.00 30.17 311 ASP A C 1
ATOM 2365 O O . ASP A 1 303 ? 10.516 25.103 33.448 1.00 28.65 311 ASP A O 1
ATOM 2370 N N . LEU A 1 304 ? 11.040 25.092 35.643 1.00 27.07 312 LEU A N 1
ATOM 2371 C CA . LEU A 1 304 ? 10.335 26.344 35.898 1.00 32.02 312 LEU A CA 1
ATOM 2372 C C . LEU A 1 304 ? 10.971 27.497 35.129 1.00 29.72 312 LEU A C 1
ATOM 2373 O O . LEU A 1 304 ? 10.260 28.320 34.543 1.00 31.37 312 LEU A O 1
ATOM 2378 N N . ALA A 1 305 ? 12.309 27.576 35.115 1.00 27.11 313 ALA A N 1
ATOM 2379 C CA . ALA A 1 305 ? 12.963 28.649 34.368 1.00 30.08 313 ALA A CA 1
ATOM 2380 C C . ALA A 1 305 ? 12.610 28.600 32.880 1.00 29.13 313 ALA A C 1
ATOM 2381 O O . ALA A 1 305 ? 12.366 29.643 32.261 1.00 28.06 313 ALA A O 1
ATOM 2383 N N . LEU A 1 306 ? 12.582 27.399 32.286 1.00 28.40 314 LEU A N 1
ATOM 2384 C CA . LEU A 1 306 ? 12.291 27.278 30.855 1.00 26.84 314 LEU A CA 1
ATOM 2385 C C . LEU A 1 306 ? 10.849 27.658 30.532 1.00 27.32 314 LEU A C 1
ATOM 2386 O O . LEU A 1 306 ? 10.583 28.257 29.478 1.00 24.41 314 LEU A O 1
ATOM 2391 N N . ARG A 1 307 ? 9.904 27.310 31.417 1.00 26.04 315 ARG A N 1
ATOM 2392 C CA . ARG A 1 307 ? 8.527 27.776 31.265 1.00 26.28 315 ARG A CA 1
ATOM 2393 C C . ARG A 1 307 ? 8.447 29.300 31.359 1.00 28.35 315 ARG A C 1
ATOM 2394 O O . ARG A 1 307 ? 7.706 29.936 30.603 1.00 27.34 315 ARG A O 1
ATOM 2402 N N . GLU A 1 308 ? 9.196 29.901 32.292 1.00 27.09 316 GLU A N 1
ATOM 2403 C CA . GLU A 1 308 ? 9.137 31.351 32.474 1.00 27.69 316 GLU A CA 1
ATOM 2404 C C . GLU A 1 308 ? 9.798 32.099 31.319 1.00 27.46 316 GLU A C 1
ATOM 2405 O O . GLU A 1 308 ? 9.329 33.173 30.925 1.00 28.88 316 GLU A O 1
ATOM 2411 N N . THR A 1 309 ? 10.876 31.554 30.748 1.00 26.70 317 THR A N 1
ATOM 2412 C CA . THR A 1 309 ? 11.423 32.177 29.538 1.00 27.47 317 THR A CA 1
ATOM 2413 C C . THR A 1 309 ? 10.456 32.047 28.360 1.00 26.02 317 THR A C 1
ATOM 2414 O O . THR A 1 309 ? 10.280 32.998 27.581 1.00 25.94 317 THR A O 1
ATOM 2418 N N . GLU A 1 310 ? 9.825 30.876 28.211 1.00 24.48 318 GLU A N 1
ATOM 2419 C CA . GLU A 1 310 ? 8.766 30.712 27.209 1.00 25.53 318 GLU A CA 1
ATOM 2420 C C . GLU A 1 310 ? 7.658 31.747 27.395 1.00 26.32 318 GLU A C 1
ATOM 2421 O O . GLU A 1 310 ? 7.116 32.275 26.416 1.00 26.18 318 GLU A O 1
ATOM 2427 N N . ARG A 1 311 ? 7.285 32.030 28.650 1.00 25.76 319 ARG A N 1
ATOM 2428 C CA . ARG A 1 311 ? 6.231 33.007 28.894 1.00 25.10 319 ARG A CA 1
ATOM 2429 C C . ARG A 1 311 ? 6.689 34.409 28.492 1.00 23.34 319 ARG A C 1
ATOM 2430 O O . ARG A 1 311 ? 6.012 35.091 27.715 1.00 26.77 319 ARG A O 1
ATOM 2438 N N . LEU A 1 312 ? 7.859 34.833 28.976 1.00 25.08 320 LEU A N 1
ATOM 2439 C CA . LEU A 1 312 ? 8.336 36.198 28.747 1.00 26.39 320 LEU A CA 1
ATOM 2440 C C . LEU A 1 312 ? 8.810 36.428 27.320 1.00 27.94 320 LEU A C 1
ATOM 2441 O O . LEU A 1 312 ? 8.683 37.542 26.808 1.00 29.48 320 LEU A O 1
ATOM 2446 N N . HIS A 1 313 ? 9.396 35.426 26.669 1.00 26.31 321 HIS A N 1
ATOM 2447 C CA . HIS A 1 313 ? 9.998 35.625 25.345 1.00 28.39 321 HIS A CA 1
ATOM 2448 C C . HIS A 1 313 ? 9.723 34.431 24.441 1.00 27.53 321 HIS A C 1
ATOM 2449 O O . HIS A 1 313 ? 10.652 33.757 23.997 1.00 27.28 321 HIS A O 1
ATOM 2456 N N . PRO A 1 314 ? 8.458 34.150 24.123 1.00 27.97 322 PRO A N 1
ATOM 2457 C CA . PRO A 1 314 ? 8.186 33.028 23.211 1.00 26.10 322 PRO A CA 1
ATOM 2458 C C . PRO A 1 314 ? 8.680 33.382 21.819 1.00 25.22 322 PRO A C 1
ATOM 2459 O O . PRO A 1 314 ? 8.216 34.355 21.229 1.00 24.92 322 PRO A O 1
ATOM 2463 N N . VAL A 1 315 ? 9.621 32.592 21.289 1.00 27.96 323 VAL A N 1
ATOM 2464 C CA . VAL A 1 315 ? 10.100 32.890 19.936 1.00 35.46 323 VAL A CA 1
ATOM 2465 C C . VAL A 1 315 ? 8.957 32.780 18.935 1.00 29.99 323 VAL A C 1
ATOM 2466 O O . VAL A 1 315 ? 8.933 33.488 17.925 1.00 31.08 323 VAL A O 1
ATOM 2470 N N . ALA A 1 316 ? 7.983 31.918 19.206 1.00 22.65 324 ALA A N 1
ATOM 2471 C CA . ALA A 1 316 ? 6.761 31.864 18.405 1.00 26.63 324 ALA A CA 1
ATOM 2472 C C . ALA A 1 316 ? 5.850 32.993 18.887 1.00 23.53 324 ALA A C 1
ATOM 2473 O O . ALA A 1 316 ? 4.881 32.790 19.618 1.00 26.14 324 ALA A O 1
ATOM 2475 N N . TYR A 1 317 ? 6.193 34.227 18.493 1.00 24.63 325 TYR A N 1
ATOM 2476 C CA . TYR A 1 317 ? 5.534 35.375 19.095 1.00 25.90 325 TYR A CA 1
ATOM 2477 C C . TYR A 1 317 ? 4.100 35.517 18.617 1.00 25.62 325 TYR A C 1
ATOM 2478 O O . TYR A 1 317 ? 3.297 36.161 19.300 1.00 23.33 325 TYR A O 1
ATOM 2487 N N . MET A 1 318 ? 3.767 34.892 17.489 1.00 23.42 326 MET A N 1
ATOM 2488 C CA . MET A 1 318 ? 2.452 34.919 16.872 1.00 22.47 326 MET A CA 1
ATOM 2489 C C . MET A 1 318 ? 2.219 33.590 16.156 1.00 25.56 326 MET A C 1
ATOM 2490 O O . MET A 1 318 ? 3.161 32.985 15.643 1.00 23.66 326 MET A O 1
ATOM 2495 N N . LEU A 1 319 ? 0.959 33.148 16.115 1.00 21.75 327 LEU A N 1
ATOM 2496 C CA . LEU A 1 319 ? 0.556 31.939 15.402 1.00 26.17 327 LEU A CA 1
ATOM 2497 C C . LEU A 1 319 ? -0.575 32.294 14.445 1.00 25.44 327 LEU A C 1
ATOM 2498 O O . LEU A 1 319 ? -1.359 33.205 14.714 1.00 23.72 327 LEU A O 1
ATOM 2503 N N . SER A 1 320 ? -0.687 31.556 13.337 1.00 23.74 328 SER A N 1
ATOM 2504 C CA . SER A 1 320 ? -1.525 32.039 12.252 1.00 24.48 328 SER A CA 1
ATOM 2505 C C . SER A 1 320 ? -2.370 30.931 11.635 1.00 23.75 328 SER A C 1
ATOM 2506 O O . SER A 1 320 ? -1.886 29.815 11.424 1.00 22.36 328 SER A O 1
ATOM 2509 N N . ARG A 1 321 ? -3.623 31.270 11.308 1.00 26.14 329 ARG A N 1
ATOM 2510 C CA . ARG A 1 321 ? -4.544 30.422 10.548 1.00 26.27 329 ARG A CA 1
ATOM 2511 C C . ARG A 1 321 ? -5.344 31.306 9.599 1.00 29.50 329 ARG A C 1
ATOM 2512 O O . ARG A 1 321 ? -5.365 32.535 9.736 1.00 22.49 329 ARG A O 1
ATOM 2520 N N . LYS A 1 322 ? -6.046 30.669 8.650 1.00 28.48 330 LYS A N 1
ATOM 2521 C CA . LYS A 1 322 ? -7.083 31.332 7.857 1.00 28.73 330 LYS A CA 1
ATOM 2522 C C . LYS A 1 322 ? -8.425 30.643 8.084 1.00 30.01 330 LYS A C 1
ATOM 2523 O O . LYS A 1 322 ? -8.498 29.414 8.173 1.00 28.76 330 LYS A O 1
ATOM 2529 N N . ALA A 1 323 ? -9.488 31.436 8.191 1.00 26.75 331 ALA A N 1
ATOM 2530 C CA . ALA A 1 323 ? -10.803 30.871 8.469 1.00 30.44 331 ALA A CA 1
ATOM 2531 C C . ALA A 1 323 ? -11.339 30.130 7.245 1.00 28.23 331 ALA A C 1
ATOM 2532 O O . ALA A 1 323 ? -11.345 30.663 6.132 1.00 27.04 331 ALA A O 1
ATOM 2534 N N . ASN A 1 324 ? -11.785 28.889 7.461 1.00 31.34 332 ASN A N 1
ATOM 2535 C CA . ASN A 1 324 ? -12.401 28.085 6.407 1.00 35.33 332 ASN A CA 1
ATOM 2536 C C . ASN A 1 324 ? -13.847 28.462 6.137 1.00 34.45 332 ASN A C 1
ATOM 2537 O O . ASN A 1 324 ? -14.405 28.030 5.126 1.00 35.79 332 ASN A O 1
ATOM 2542 N N . ALA A 1 325 ? -14.456 29.222 7.035 1.00 32.50 333 ALA A N 1
ATOM 2543 C CA . ALA A 1 325 ? -15.839 29.653 6.948 1.00 36.59 333 ALA A CA 1
ATOM 2544 C C . ALA A 1 325 ? -15.979 30.801 7.921 1.00 38.40 333 ALA A C 1
ATOM 2545 O O . ALA A 1 325 ? -15.126 31.002 8.791 1.00 37.20 333 ALA A O 1
ATOM 2547 N N . ASP A 1 326 ? -17.071 31.545 7.771 1.00 38.22 334 ASP A N 1
ATOM 2548 C CA . ASP A 1 326 ? -17.405 32.581 8.735 1.00 34.96 334 ASP A CA 1
ATOM 2549 C C . ASP A 1 326 ? -17.473 31.989 10.135 1.00 36.43 334 ASP A C 1
ATOM 2550 O O . ASP A 1 326 ? -17.951 30.872 10.334 1.00 37.12 334 ASP A O 1
ATOM 2555 N N . ILE A 1 327 ? -16.913 32.722 11.092 1.00 37.93 335 ILE A N 1
ATOM 2556 C CA . ILE A 1 327 ? -16.893 32.342 12.495 1.00 36.02 335 ILE A CA 1
ATOM 2557 C C . ILE A 1 327 ? -17.450 33.519 13.281 1.00 40.90 335 ILE A C 1
ATOM 2558 O O . ILE A 1 327 ? -16.889 34.623 13.246 1.00 37.52 335 ILE A O 1
ATOM 2563 N N . VAL A 1 328 ? -18.574 33.302 13.936 1.00 44.56 336 VAL A N 1
ATOM 2564 C CA . VAL A 1 328 ? -19.119 34.284 14.855 1.00 46.48 336 VAL A CA 1
ATOM 2565 C C . VAL A 1 328 ? -18.496 34.013 16.210 1.00 46.47 336 VAL A C 1
ATOM 2566 O O . VAL A 1 328 ? -18.407 32.860 16.650 1.00 45.64 336 VAL A O 1
ATOM 2570 N N . ARG A 1 329 ? -18.010 35.066 16.849 1.00 45.72 337 ARG A N 1
ATOM 2571 C CA . ARG A 1 329 ? -17.332 34.898 18.122 1.00 44.05 337 ARG A CA 1
ATOM 2572 C C . ARG A 1 329 ? -17.630 36.120 18.973 1.00 44.24 337 ARG A C 1
ATOM 2573 O O . ARG A 1 329 ? -17.146 37.215 18.671 1.00 42.18 337 ARG A O 1
ATOM 2581 N N . GLU A 1 330 ? -18.444 35.927 20.009 1.00 42.12 338 GLU A N 1
ATOM 2582 C CA . GLU A 1 330 ? -18.726 36.964 20.989 1.00 40.01 338 GLU A CA 1
ATOM 2583 C C . GLU A 1 330 ? -19.127 38.269 20.297 1.00 42.19 338 GLU A C 1
ATOM 2584 O O . GLU A 1 330 ? -18.583 39.342 20.558 1.00 48.50 338 GLU A O 1
ATOM 2590 N N . GLY A 1 331 ? -20.068 38.161 19.362 1.00 39.57 339 GLY A N 1
ATOM 2591 C CA . GLY A 1 331 ? -20.647 39.328 18.721 1.00 40.64 339 GLY A CA 1
ATOM 2592 C C . GLY A 1 331 ? -19.935 39.808 17.476 1.00 42.87 339 GLY A C 1
ATOM 2593 O O . GLY A 1 331 ? -20.465 40.677 16.767 1.00 43.30 339 GLY A O 1
ATOM 2594 N N . TYR A 1 332 ? -18.762 39.268 17.177 1.00 41.59 340 TYR A N 1
ATOM 2595 C CA . TYR A 1 332 ? -17.970 39.687 16.034 1.00 39.08 340 TYR A CA 1
ATOM 2596 C C . TYR A 1 332 ? -17.873 38.536 15.052 1.00 36.20 340 TYR A C 1
ATOM 2597 O O . TYR A 1 332 ? -17.756 37.378 15.458 1.00 40.29 340 TYR A O 1
ATOM 2606 N N . THR A 1 333 ? -17.878 38.850 13.767 1.00 36.81 341 THR A N 1
ATOM 2607 C CA . THR A 1 333 ? -17.804 37.828 12.733 1.00 43.01 341 THR A CA 1
ATOM 2608 C C . THR A 1 333 ? -16.442 37.870 12.053 1.00 39.50 341 THR A C 1
ATOM 2609 O O . THR A 1 333 ? -16.087 38.881 11.438 1.00 40.30 341 THR A O 1
ATOM 2613 N N . ILE A 1 334 ? -15.678 36.779 12.178 1.00 34.48 342 ILE A N 1
ATOM 2614 C CA . ILE A 1 334 ? -14.542 36.552 11.287 1.00 34.40 342 ILE A CA 1
ATOM 2615 C C . ILE A 1 334 ? -15.086 36.069 9.950 1.00 33.75 342 ILE A C 1
ATOM 2616 O O . ILE A 1 334 ? -15.825 35.083 9.900 1.00 36.10 342 ILE A O 1
ATOM 2621 N N . ARG A 1 335 ? -14.728 36.752 8.866 1.00 30.87 343 ARG A N 1
ATOM 2622 C CA . ARG A 1 335 ? -15.183 36.327 7.554 1.00 35.69 343 ARG A CA 1
ATOM 2623 C C . ARG A 1 335 ? -14.310 35.192 7.021 1.00 35.52 343 ARG A C 1
ATOM 2624 O O . ARG A 1 335 ? -13.130 35.073 7.364 1.00 28.22 343 ARG A O 1
ATOM 2626 N N . LYS A 1 336 ? -14.918 34.346 6.190 1.00 30.08 344 LYS A N 1
ATOM 2627 C CA . LYS A 1 336 ? -14.195 33.265 5.538 1.00 30.77 344 LYS A CA 1
ATOM 2628 C C . LYS A 1 336 ? -13.021 33.821 4.746 1.00 31.70 344 LYS A C 1
ATOM 2629 O O . LYS A 1 336 ? -13.129 34.862 4.097 1.00 34.85 344 LYS A O 1
ATOM 2635 N N . GLY A 1 337 ? -11.879 33.140 4.823 1.00 33.62 345 GLY A N 1
ATOM 2636 C CA . GLY A 1 337 ? -10.704 33.579 4.093 1.00 27.73 345 GLY A CA 1
ATOM 2637 C C . GLY A 1 337 ? -9.842 34.612 4.796 1.00 33.01 345 GLY A C 1
ATOM 2638 O O . GLY A 1 337 ? -8.782 34.955 4.267 1.00 33.27 345 GLY A O 1
ATOM 2639 N N . GLU A 1 338 ? -10.260 35.127 5.958 1.00 32.62 346 GLU A N 1
ATOM 2640 C CA . GLU A 1 338 ? -9.475 36.087 6.728 1.00 32.78 346 GLU A CA 1
ATOM 2641 C C . GLU A 1 338 ? -8.502 35.371 7.661 1.00 32.48 346 GLU A C 1
ATOM 2642 O O . GLU A 1 338 ? -8.749 34.247 8.106 1.00 28.51 346 GLU A O 1
ATOM 2648 N N . PHE A 1 339 ? -7.396 36.045 7.975 1.00 28.02 347 PHE A N 1
ATOM 2649 C CA . PHE A 1 339 ? -6.422 35.470 8.892 1.00 26.75 347 PHE A CA 1
ATOM 2650 C C . PHE A 1 339 ? -6.934 35.513 10.326 1.00 27.97 347 PHE A C 1
ATOM 2651 O O . PHE A 1 339 ? -7.616 36.455 10.742 1.00 28.36 347 PHE A O 1
ATOM 2659 N N . VAL A 1 340 ? -6.575 34.490 11.099 1.00 26.63 348 VAL A N 1
ATOM 2660 C CA . VAL A 1 340 ? -6.895 34.436 12.520 1.00 25.27 348 VAL A CA 1
ATOM 2661 C C . VAL A 1 340 ? -5.608 34.123 13.261 1.00 25.21 348 VAL A C 1
ATOM 2662 O O . VAL A 1 340 ? -4.909 33.169 12.909 1.00 25.35 348 VAL A O 1
ATOM 2666 N N . LEU A 1 341 ? -5.290 34.927 14.275 1.00 24.74 349 LEU A N 1
ATOM 2667 C CA . LEU A 1 341 ? -3.993 34.877 14.934 1.00 25.55 349 LEU A CA 1
ATOM 2668 C C . LEU A 1 341 ? -4.130 34.651 16.435 1.00 26.65 349 LEU A C 1
ATOM 2669 O O . LEU A 1 341 ? -5.048 35.176 17.074 1.00 24.33 349 LEU A O 1
ATOM 2674 N N . LEU A 1 342 ? -3.214 33.859 16.987 1.00 24.97 350 LEU A N 1
ATOM 2675 C CA . LEU A 1 342 ? -2.882 33.948 18.402 1.00 27.18 350 LEU A CA 1
ATOM 2676 C C . LEU A 1 342 ? -1.599 34.737 18.525 1.00 26.60 350 LEU A C 1
ATOM 2677 O O . LEU A 1 342 ? -0.840 34.878 17.560 1.00 24.50 350 LEU A O 1
ATOM 2682 N N . ALA A 1 343 ? -1.360 35.262 19.719 1.00 24.02 351 ALA A N 1
ATOM 2683 C CA . ALA A 1 343 ? -0.141 36.014 19.995 1.00 26.67 351 ALA A CA 1
ATOM 2684 C C . ALA A 1 343 ? 0.397 35.566 21.339 1.00 22.50 351 ALA A C 1
ATOM 2685 O O . ALA A 1 343 ? 0.176 36.223 22.363 1.00 25.95 351 ALA A O 1
ATOM 2687 N N . PRO A 1 344 ? 1.113 34.433 21.377 1.00 23.89 352 PRO A N 1
ATOM 2688 C CA . PRO A 1 344 ? 1.772 34.026 22.631 1.00 24.44 352 PRO A CA 1
ATOM 2689 C C . PRO A 1 344 ? 2.513 35.161 23.329 1.00 25.82 352 PRO A C 1
ATOM 2690 O O . PRO A 1 344 ? 2.470 35.257 24.561 1.00 24.44 352 PRO A O 1
ATOM 2694 N N . SER A 1 345 ? 3.188 36.022 22.567 1.00 24.89 353 SER A N 1
ATOM 2695 C CA . SER A 1 345 ? 3.944 37.126 23.149 1.00 24.43 353 SER A CA 1
ATOM 2696 C C . SER A 1 345 ? 3.063 37.998 24.041 1.00 25.97 353 SER A C 1
ATOM 2697 O O . SER A 1 345 ? 3.489 38.422 25.116 1.00 27.46 353 SER A O 1
ATOM 2700 N N . VAL A 1 346 ? 1.826 38.253 23.623 1.00 25.39 354 VAL A N 1
ATOM 2701 C CA . VAL A 1 346 ? 0.946 39.144 24.377 1.00 26.45 354 VAL A CA 1
ATOM 2702 C C . VAL A 1 346 ? 0.058 38.368 25.349 1.00 28.60 354 VAL A C 1
ATOM 2703 O O . VAL A 1 346 ? -0.093 38.761 26.517 1.00 27.80 354 VAL A O 1
ATOM 2707 N N . SER A 1 347 ? -0.517 37.252 24.880 1.00 27.00 355 SER A N 1
ATOM 2708 C CA . SER A 1 347 ? -1.307 36.368 25.736 1.00 27.53 355 SER A CA 1
ATOM 2709 C C . SER A 1 347 ? -0.554 35.986 27.004 1.00 26.71 355 SER A C 1
ATOM 2710 O O . SER A 1 347 ? -1.149 35.893 28.082 1.00 27.21 355 SER A O 1
ATOM 2713 N N . HIS A 1 348 ? 0.763 35.761 26.898 1.00 23.70 356 HIS A N 1
ATOM 2714 C CA . HIS A 1 348 ? 1.546 35.343 28.053 1.00 24.94 356 HIS A CA 1
ATOM 2715 C C . HIS A 1 348 ? 1.722 36.445 29.095 1.00 28.53 356 HIS A C 1
ATOM 2716 O O . HIS A 1 348 ? 2.143 36.152 30.220 1.00 26.71 356 HIS A O 1
ATOM 2723 N N . ARG A 1 349 ? 1.455 37.701 28.746 1.00 28.73 357 ARG A N 1
ATOM 2724 C CA . ARG A 1 349 ? 1.663 38.808 29.671 1.00 29.74 357 ARG A CA 1
ATOM 2725 C C . ARG A 1 349 ? 0.349 39.491 30.043 1.00 29.93 357 ARG A C 1
ATOM 2726 O O . ARG A 1 349 ? 0.345 40.659 30.438 1.00 32.67 357 ARG A O 1
ATOM 2734 N N . MET A 1 350 ? -0.772 38.790 29.898 1.00 30.55 358 MET A N 1
ATOM 2735 C CA . MET A 1 350 ? -2.050 39.292 30.384 1.00 33.68 358 MET A CA 1
ATOM 2736 C C . MET A 1 350 ? -2.102 39.170 31.901 1.00 36.43 358 MET A C 1
ATOM 2737 O O . MET A 1 350 ? -2.084 38.060 32.456 1.00 32.23 358 MET A O 1
ATOM 2742 N N . GLU A 1 351 ? -2.145 40.334 32.564 1.00 38.27 359 GLU A N 1
ATOM 2743 C CA . GLU A 1 351 ? -2.279 40.394 34.016 1.00 38.01 359 GLU A CA 1
ATOM 2744 C C . GLU A 1 351 ? -3.434 39.538 34.507 1.00 41.13 359 GLU A C 1
ATOM 2745 O O . GLU A 1 351 ? -3.371 38.989 35.613 1.00 43.17 359 GLU A O 1
ATOM 2751 N N . GLU A 1 352 ? -4.489 39.405 33.693 1.00 40.58 360 GLU A N 1
ATOM 2752 C CA . GLU A 1 352 ? -5.641 38.588 34.061 1.00 38.68 360 GLU A CA 1
ATOM 2753 C C . GLU A 1 352 ? -5.229 37.149 34.341 1.00 38.52 360 GLU A C 1
ATOM 2754 O O . GLU A 1 352 ? -5.813 36.487 35.201 1.00 39.18 360 GLU A O 1
ATOM 2760 N N . THR A 1 353 ? -4.235 36.641 33.611 1.00 37.83 361 THR A N 1
ATOM 2761 C CA . THR A 1 353 ? -3.747 35.270 33.741 1.00 35.75 361 THR A CA 1
ATOM 2762 C C . THR A 1 353 ? -2.456 35.160 34.542 1.00 32.67 361 THR A C 1
ATOM 2763 O O . THR A 1 353 ? -2.285 34.212 35.307 1.00 31.11 361 THR A O 1
ATOM 2767 N N . PHE A 1 354 ? -1.528 36.099 34.365 1.00 35.20 362 PHE A N 1
ATOM 2768 C CA . PHE A 1 354 ? -0.181 36.005 34.919 1.00 32.00 362 PHE A CA 1
ATOM 2769 C C . PHE A 1 354 ? 0.072 37.291 35.701 1.00 34.56 362 PHE A C 1
ATOM 2770 O O . PHE A 1 354 ? 0.599 38.271 35.152 1.00 35.70 362 PHE A O 1
ATOM 2778 N N . PRO A 1 355 ? -0.305 37.330 36.984 1.00 39.66 363 PRO A N 1
ATOM 2779 C CA . PRO A 1 355 ? -0.123 38.561 37.769 1.00 37.62 363 PRO A CA 1
ATOM 2780 C C . PRO A 1 355 ? 1.336 38.976 37.776 1.00 38.38 363 PRO A C 1
ATOM 2781 O O . PRO A 1 355 ? 2.238 38.137 37.763 1.00 39.24 363 PRO A O 1
ATOM 2785 N N . ASN A 1 356 ? 1.554 40.285 37.772 1.00 39.53 364 ASN A N 1
ATOM 2786 C CA . ASN A 1 356 ? 2.885 40.860 37.635 1.00 40.97 364 ASN A CA 1
ATOM 2787 C C . ASN A 1 356 ? 3.559 40.318 36.370 1.00 39.89 364 ASN A C 1
ATOM 2788 O O . ASN A 1 356 ? 4.622 39.691 36.448 1.00 37.44 364 ASN A O 1
ATOM 2793 N N . PRO A 1 357 ? 2.963 40.550 35.189 1.00 37.36 365 PRO A N 1
ATOM 2794 C CA . PRO A 1 357 ? 3.335 39.755 34.009 1.00 34.46 365 PRO A CA 1
ATOM 2795 C C . PRO A 1 357 ? 4.703 40.071 33.449 1.00 37.81 365 PRO A C 1
ATOM 2796 O O . PRO A 1 357 ? 5.244 39.240 32.712 1.00 31.33 365 PRO A O 1
ATOM 2800 N N . ASP A 1 358 ? 5.281 41.232 33.759 1.00 34.07 366 ASP A N 1
ATOM 2801 C CA . ASP A 1 358 ? 6.611 41.565 33.269 1.00 34.86 366 ASP A CA 1
ATOM 2802 C C . ASP A 1 358 ? 7.722 41.110 34.206 1.00 31.31 366 ASP A C 1
ATOM 2803 O O . ASP A 1 358 ? 8.896 41.289 33.883 1.00 33.69 366 ASP A O 1
ATOM 2808 N N . ALA A 1 359 ? 7.385 40.514 35.343 1.00 35.90 367 ALA A N 1
ATOM 2809 C CA . ALA A 1 359 ? 8.392 40.007 36.264 1.00 36.49 367 ALA A CA 1
ATOM 2810 C C . ALA A 1 359 ? 8.855 38.622 35.837 1.00 34.38 367 ALA A C 1
ATOM 2811 O O . ALA A 1 359 ? 8.050 37.791 35.406 1.00 29.78 367 ALA A O 1
ATOM 2813 N N . TYR A 1 360 ? 10.162 38.384 35.956 1.00 35.81 368 TYR A N 1
ATOM 2814 C CA . TYR A 1 360 ? 10.712 37.039 35.834 1.00 34.30 368 TYR A CA 1
ATOM 2815 C C . TYR A 1 360 ? 10.518 36.324 37.165 1.00 35.78 368 TYR A C 1
ATOM 2816 O O . TYR A 1 360 ? 11.230 36.597 38.140 1.00 35.44 368 TYR A O 1
ATOM 2825 N N . ASP A 1 361 ? 9.559 35.407 37.217 1.00 33.99 369 ASP A N 1
ATOM 2826 C CA . ASP A 1 361 ? 9.229 34.694 38.451 1.00 33.32 369 ASP A CA 1
ATOM 2827 C C . ASP A 1 361 ? 8.917 33.239 38.140 1.00 32.35 369 ASP A C 1
ATOM 2828 O O . ASP A 1 361 ? 7.752 32.843 38.044 1.00 32.79 369 ASP A O 1
ATOM 2833 N N . PRO A 1 362 ? 9.942 32.399 37.995 1.00 31.64 370 PRO A N 1
ATOM 2834 C CA . PRO A 1 362 ? 9.676 31.007 37.587 1.00 30.80 370 PRO A CA 1
ATOM 2835 C C . PRO A 1 362 ? 8.787 30.258 38.559 1.00 35.58 370 PRO A C 1
ATOM 2836 O O . PRO A 1 362 ? 8.080 29.328 38.145 1.00 29.46 370 PRO A O 1
ATOM 2840 N N . GLU A 1 363 ? 8.769 30.661 39.838 1.00 35.63 371 GLU A N 1
ATOM 2841 C CA . GLU A 1 363 ? 7.965 29.968 40.841 1.00 33.69 371 GLU A CA 1
ATOM 2842 C C . GLU A 1 363 ? 6.462 30.107 40.605 1.00 36.16 371 GLU A C 1
ATOM 2843 O O . GLU A 1 363 ? 5.684 29.393 41.249 1.00 36.07 371 GLU A O 1
ATOM 2849 N N . ARG A 1 364 ? 6.034 30.980 39.687 1.00 32.95 372 ARG A N 1
ATOM 2850 C CA . ARG A 1 364 ? 4.618 31.047 39.332 1.00 34.49 372 ARG A CA 1
ATOM 2851 C C . ARG A 1 364 ? 4.116 29.766 38.670 1.00 31.79 372 ARG A C 1
ATOM 2852 O O . ARG A 1 364 ? 2.908 29.542 38.617 1.00 37.76 372 ARG A O 1
ATOM 2860 N N . PHE A 1 365 ? 5.004 28.922 38.163 1.00 32.61 373 PHE A N 1
ATOM 2861 C CA . PHE A 1 365 ? 4.618 27.648 37.564 1.00 33.21 373 PHE A CA 1
ATOM 2862 C C . PHE A 1 365 ? 4.767 26.484 38.530 1.00 36.03 373 PHE A C 1
ATOM 2863 O O . PHE A 1 365 ? 4.424 25.356 38.168 1.00 35.40 373 PHE A O 1
ATOM 2871 N N . ASN A 1 366 ? 5.289 26.728 39.741 1.00 36.62 374 ASN A N 1
ATOM 2872 C CA . ASN A 1 366 ? 5.493 25.669 40.722 1.00 35.24 374 ASN A CA 1
ATOM 2873 C C . ASN A 1 366 ? 4.138 25.230 41.258 1.00 40.57 374 ASN A C 1
ATOM 2874 O O . ASN A 1 366 ? 3.448 26.033 41.901 1.00 39.17 374 ASN A O 1
ATOM 2879 N N . PRO A 1 367 ? 3.721 23.977 41.039 1.00 42.36 375 PRO A N 1
ATOM 2880 C CA . PRO A 1 367 ? 2.382 23.560 41.484 1.00 40.06 375 PRO A CA 1
ATOM 2881 C C . PRO A 1 367 ? 2.187 23.609 42.991 1.00 41.82 375 PRO A C 1
ATOM 2882 O O . PRO A 1 367 ? 1.046 23.478 43.441 1.00 47.55 375 PRO A O 1
ATOM 2886 N N . ALA A 1 368 ? 3.249 23.764 43.782 1.00 40.63 376 ALA A N 1
ATOM 2887 C CA . ALA A 1 368 ? 3.105 23.955 45.220 1.00 43.74 376 ALA A CA 1
ATOM 2888 C C . ALA A 1 368 ? 2.857 25.412 45.585 1.00 49.27 376 ALA A C 1
ATOM 2889 O O . ALA A 1 368 ? 2.693 25.726 46.769 1.00 55.76 376 ALA A O 1
ATOM 2891 N N . ASN A 1 369 ? 2.848 26.299 44.601 1.00 50.06 377 ASN A N 1
ATOM 2892 C CA . ASN A 1 369 ? 2.537 27.703 44.817 1.00 46.72 377 ASN A CA 1
ATOM 2893 C C . ASN A 1 369 ? 1.025 27.868 44.803 1.00 48.77 377 ASN A C 1
ATOM 2894 O O . ASN A 1 369 ? 0.391 27.544 43.795 1.00 51.86 377 ASN A O 1
ATOM 2899 N N . PRO A 1 370 ? 0.407 28.326 45.896 1.00 54.60 378 PRO A N 1
ATOM 2900 C CA . PRO A 1 370 ? -1.051 28.565 45.863 1.00 48.88 378 PRO A CA 1
ATOM 2901 C C . PRO A 1 370 ? -1.458 29.599 44.823 1.00 51.73 378 PRO A C 1
ATOM 2902 O O . PRO A 1 370 ? -2.565 29.512 44.274 1.00 51.49 378 PRO A O 1
ATOM 2906 N N . ASN A 1 371 ? -0.586 30.572 44.532 1.00 51.79 379 ASN A N 1
ATOM 2907 C CA . ASN A 1 371 ? -0.772 31.573 43.484 1.00 49.57 379 ASN A CA 1
ATOM 2908 C C . ASN A 1 371 ? -0.436 31.033 42.079 1.00 50.21 379 ASN A C 1
ATOM 2909 O O . ASN A 1 371 ? -0.360 31.829 41.131 1.00 45.98 379 ASN A O 1
ATOM 2914 N N . ALA A 1 372 ? -0.233 29.717 41.927 1.00 48.44 380 ALA A N 1
ATOM 2915 C CA . ALA A 1 372 ? 0.301 29.163 40.683 1.00 46.62 380 ALA A CA 1
ATOM 2916 C C . ALA A 1 372 ? -0.566 29.556 39.491 1.00 47.13 380 ALA A C 1
ATOM 2917 O O . ALA A 1 372 ? -1.773 29.784 39.622 1.00 46.50 380 ALA A O 1
ATOM 2919 N N . GLN A 1 373 ? 0.068 29.650 38.323 1.00 42.84 381 GLN A N 1
ATOM 2920 C CA . GLN A 1 373 ? -0.595 30.072 37.089 1.00 42.30 381 GLN A CA 1
ATOM 2921 C C . GLN A 1 373 ? -0.361 28.987 36.044 1.00 42.08 381 GLN A C 1
ATOM 2922 O O . GLN A 1 373 ? 0.510 29.105 35.174 1.00 37.89 381 GLN A O 1
ATOM 2928 N N . THR A 1 374 ? -1.138 27.909 36.141 1.00 38.11 382 THR A N 1
ATOM 2929 C CA . THR A 1 374 ? -0.926 26.757 35.275 1.00 38.66 382 THR A CA 1
ATOM 2930 C C . THR A 1 374 ? -2.202 26.349 34.547 1.00 40.66 382 THR A C 1
ATOM 2931 O O . THR A 1 374 ? -2.356 25.174 34.184 1.00 43.56 382 THR A O 1
ATOM 2935 N N . THR A 1 375 ? -3.120 27.288 34.306 1.00 36.64 383 THR A N 1
ATOM 2936 C CA . THR A 1 375 ? -4.357 26.910 33.629 1.00 36.51 383 THR A CA 1
ATOM 2937 C C . THR A 1 375 ? -4.047 26.464 32.209 1.00 39.65 383 THR A C 1
ATOM 2938 O O . THR A 1 375 ? -3.080 26.923 31.582 1.00 34.08 383 THR A O 1
ATOM 2942 N N . SER A 1 376 ? -4.861 25.537 31.712 1.00 36.41 384 SER A N 1
ATOM 2943 C CA . SER A 1 376 ? -4.562 24.943 30.424 1.00 33.11 384 SER A CA 1
ATOM 2944 C C . SER A 1 376 ? -4.736 25.993 29.336 1.00 34.94 384 SER A C 1
ATOM 2945 O O . SER A 1 376 ? -5.521 26.935 29.477 1.00 34.44 384 SER A O 1
ATOM 2948 N N . ASN A 1 377 ? -3.940 25.855 28.271 1.00 33.04 385 ASN A N 1
ATOM 2949 C CA . ASN A 1 377 ? -3.933 26.780 27.138 1.00 31.15 385 ASN A CA 1
ATOM 2950 C C . ASN A 1 377 ? -3.566 28.205 27.558 1.00 32.15 385 ASN A C 1
ATOM 2951 O O . ASN A 1 377 ? -4.001 29.180 26.936 1.00 29.95 385 ASN A O 1
ATOM 2956 N N . SER A 1 378 ? -2.754 28.363 28.613 1.00 29.98 386 SER A N 1
ATOM 2957 C CA . SER A 1 378 ? -2.268 29.698 28.951 1.00 32.92 386 SER A CA 1
ATOM 2958 C C . SER A 1 378 ? -0.806 29.903 28.598 1.00 29.41 386 SER A C 1
ATOM 2959 O O . SER A 1 378 ? -0.393 31.050 28.386 1.00 30.15 386 SER A O 1
ATOM 2962 N N . LEU A 1 379 ? -0.019 28.835 28.531 1.00 27.15 387 LEU A N 1
ATOM 2963 C CA . LEU A 1 379 ? 1.367 28.897 28.070 1.00 27.42 387 LEU A CA 1
ATOM 2964 C C . LEU A 1 379 ? 1.400 28.179 26.726 1.00 30.37 387 LEU A C 1
ATOM 2965 O O . LEU A 1 379 ? 1.290 26.951 26.679 1.00 26.32 387 LEU A O 1
ATOM 2970 N N . ILE A 1 380 ? 1.514 28.944 25.638 1.00 27.19 388 ILE A N 1
ATOM 2971 C CA . ILE A 1 380 ? 1.241 28.416 24.306 1.00 25.31 388 ILE A CA 1
ATOM 2972 C C . ILE A 1 380 ? 2.392 28.720 23.353 1.00 25.33 388 ILE A C 1
ATOM 2973 O O . ILE A 1 380 ? 2.183 28.834 22.138 1.00 25.42 388 ILE A O 1
ATOM 2978 N N . GLY A 1 381 ? 3.613 28.863 23.886 1.00 23.74 389 GLY A N 1
ATOM 2979 C CA . GLY A 1 381 ? 4.763 29.080 23.007 1.00 22.14 389 GLY A CA 1
ATOM 2980 C C . GLY A 1 381 ? 5.145 27.861 22.183 1.00 22.57 389 GLY A C 1
ATOM 2981 O O . GLY A 1 381 ? 6.003 27.973 21.299 1.00 24.98 389 GLY A O 1
ATOM 2982 N N . PHE A 1 382 ? 4.507 26.708 22.435 1.00 22.70 390 PHE A N 1
ATOM 2983 C CA . PHE A 1 382 ? 4.663 25.501 21.623 1.00 24.56 390 PHE A CA 1
ATOM 2984 C C . PHE A 1 382 ? 3.350 25.073 20.976 1.00 25.25 390 PHE A C 1
ATOM 2985 O O . PHE A 1 382 ? 3.212 23.914 20.552 1.00 26.23 390 PHE A O 1
ATOM 2993 N N . GLY A 1 383 ? 2.374 25.970 20.915 1.00 21.56 391 GLY A N 1
ATOM 2994 C CA . GLY A 1 383 ? 1.116 25.643 20.254 1.00 26.29 391 GLY A CA 1
ATOM 2995 C C . GLY A 1 383 ? 0.232 24.804 21.164 1.00 27.84 391 GLY A C 1
ATOM 2996 O O . GLY A 1 383 ? 0.348 24.854 22.385 1.00 26.76 391 GLY A O 1
ATOM 2997 N N . GLY A 1 384 ? -0.637 24.001 20.563 1.00 25.28 392 GLY A N 1
ATOM 2998 C CA . GLY A 1 384 ? -1.542 23.212 21.365 1.00 25.76 392 GLY A CA 1
ATOM 2999 C C . GLY A 1 384 ? -2.400 22.303 20.516 1.00 28.09 392 GLY A C 1
ATOM 3000 O O . GLY A 1 384 ? -2.495 22.456 19.290 1.00 27.15 392 GLY A O 1
ATOM 3001 N N . GLY A 1 385 ? -3.038 21.354 21.202 1.00 28.07 393 GLY A N 1
ATOM 3002 C CA . GLY A 1 385 ? -3.970 20.453 20.549 1.00 28.08 393 GLY A CA 1
ATOM 3003 C C . GLY A 1 385 ? -3.235 19.423 19.710 1.00 28.66 393 GLY A C 1
ATOM 3004 O O . GLY A 1 385 ? -2.085 19.072 19.973 1.00 27.09 393 GLY A O 1
ATOM 3005 N N . VAL A 1 386 ? -3.912 18.956 18.661 1.00 29.12 394 VAL A N 1
ATOM 3006 C CA . VAL A 1 386 ? -3.322 17.958 17.783 1.00 25.50 394 VAL A CA 1
ATOM 3007 C C . VAL A 1 386 ? -2.036 18.476 17.162 1.00 30.78 394 VAL A C 1
ATOM 3008 O O . VAL A 1 386 ? -1.090 17.708 16.940 1.00 30.02 394 VAL A O 1
ATOM 3012 N N . HIS A 1 387 ? -1.968 19.777 16.872 1.00 26.01 395 HIS A N 1
ATOM 3013 C CA . HIS A 1 387 ? -0.820 20.344 16.184 1.00 25.03 395 HIS A CA 1
ATOM 3014 C C . HIS A 1 387 ? 0.187 20.983 17.144 1.00 28.62 395 HIS A C 1
ATOM 3015 O O . HIS A 1 387 ? 0.993 21.822 16.717 1.00 25.70 395 HIS A O 1
ATOM 3022 N N . ARG A 1 388 ? 0.164 20.601 18.422 1.00 26.98 396 ARG A N 1
ATOM 3023 C CA . ARG A 1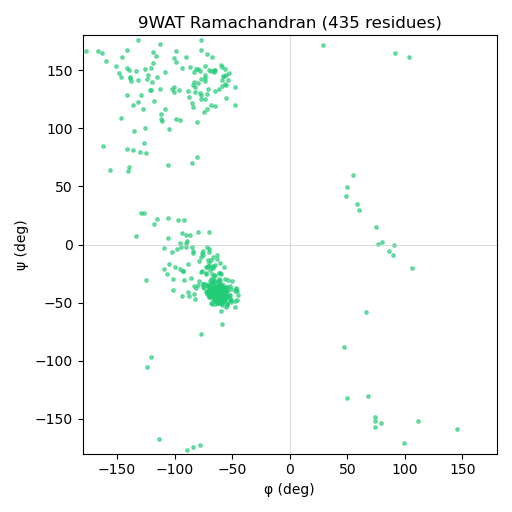 388 ? 1.214 21.033 19.335 1.00 27.31 396 ARG A CA 1
ATOM 3024 C C . ARG A 1 388 ? 2.573 20.694 18.744 1.00 28.00 396 ARG A C 1
ATOM 3025 O O . ARG A 1 388 ? 2.724 19.705 18.024 1.00 27.11 396 ARG A O 1
ATOM 3033 N N . CYS A 1 389 ? 3.564 21.539 19.035 1.00 24.25 397 CYS A N 1
ATOM 3034 C CA . CYS A 1 389 ? 4.929 21.272 18.608 1.00 27.74 397 CYS A CA 1
ATOM 3035 C C . CYS A 1 389 ? 5.343 19.842 18.933 1.00 27.48 397 CYS A C 1
ATOM 3036 O O . CYS A 1 389 ? 5.343 19.445 20.100 1.00 24.92 397 CYS A O 1
ATOM 3039 N N . ALA A 1 390 ? 5.705 19.071 17.898 1.00 23.72 398 ALA A N 1
ATOM 3040 C CA . ALA A 1 390 ? 6.120 17.691 18.138 1.00 24.38 398 ALA A CA 1
ATOM 3041 C C . ALA A 1 390 ? 7.436 17.637 18.891 1.00 24.57 398 ALA A C 1
ATOM 3042 O O . ALA A 1 390 ? 7.720 16.649 19.569 1.00 25.06 398 ALA A O 1
ATOM 3044 N N . GLY A 1 391 ? 8.255 18.674 18.771 1.00 27.11 399 GLY A N 1
ATOM 3045 C CA . GLY A 1 391 ? 9.543 18.673 19.421 1.00 24.16 399 GLY A CA 1
ATOM 3046 C C . GLY A 1 391 ? 9.579 19.309 20.790 1.00 23.28 399 GLY A C 1
ATOM 3047 O O . GLY A 1 391 ? 10.679 19.507 21.316 1.00 27.52 399 GLY A O 1
ATOM 3048 N N . VAL A 1 392 ? 8.428 19.633 21.389 1.00 25.83 400 VAL A N 1
ATOM 3049 C CA . VAL A 1 392 ? 8.432 20.422 22.628 1.00 24.24 400 VAL A CA 1
ATOM 3050 C C . VAL A 1 392 ? 9.292 19.757 23.706 1.00 26.86 400 VAL A C 1
ATOM 3051 O O . VAL A 1 392 ? 10.026 20.440 24.440 1.00 23.85 400 VAL A O 1
ATOM 3055 N N . ASN A 1 393 ? 9.250 18.415 23.805 1.00 23.83 401 ASN A N 1
ATOM 3056 C CA . ASN A 1 393 ? 10.094 17.735 24.794 1.00 26.49 401 ASN A CA 1
ATOM 3057 C C . ASN A 1 393 ? 11.557 17.750 24.375 1.00 24.78 401 ASN A C 1
ATOM 3058 O O . ASN A 1 393 ? 12.438 17.960 25.212 1.00 24.79 401 ASN A O 1
ATOM 3063 N N . PHE A 1 394 ? 11.834 17.538 23.083 1.00 24.02 402 PHE A N 1
ATOM 3064 C CA . PHE A 1 394 ? 13.212 17.577 22.591 1.00 23.02 402 PHE A CA 1
ATOM 3065 C C . PHE A 1 394 ? 13.816 18.965 22.772 1.00 22.27 402 PHE A C 1
ATOM 3066 O O . PHE A 1 394 ? 14.959 19.104 23.222 1.00 22.62 402 PHE A O 1
ATOM 3074 N N . ALA A 1 395 ? 13.040 20.009 22.479 1.00 22.42 403 ALA A N 1
ATOM 3075 C CA . ALA A 1 395 ? 13.546 21.368 22.629 1.00 23.84 403 ALA A CA 1
ATOM 3076 C C . ALA A 1 395 ? 13.833 21.696 24.088 1.00 25.17 403 ALA A C 1
ATOM 3077 O O . ALA A 1 395 ? 14.882 22.269 24.406 1.00 24.68 403 ALA A O 1
ATOM 3079 N N . ARG A 1 396 ? 12.885 21.379 24.989 1.00 25.05 404 ARG A N 1
ATOM 3080 C CA . ARG A 1 396 ? 13.090 21.697 26.399 1.00 23.47 404 ARG A CA 1
ATOM 3081 C C . ARG A 1 396 ? 14.253 20.909 26.961 1.00 24.05 404 ARG A C 1
ATOM 3082 O O . ARG A 1 396 ? 15.067 21.456 27.712 1.00 24.31 404 ARG A O 1
ATOM 3090 N N . MET A 1 397 ? 14.372 19.626 26.584 1.00 23.26 405 MET A N 1
ATOM 3091 C CA . MET A 1 397 ? 15.498 18.840 27.081 1.00 25.93 405 MET A CA 1
ATOM 3092 C C . MET A 1 397 ? 16.823 19.394 26.560 1.00 26.50 405 MET A C 1
ATOM 3093 O O . MET A 1 397 ? 17.814 19.455 27.298 1.00 25.32 405 MET A O 1
ATOM 3098 N N . GLU A 1 398 ? 16.858 19.824 25.298 1.00 24.16 406 GLU A N 1
ATOM 3099 C CA . GLU A 1 398 ? 18.099 20.367 24.746 1.00 25.34 406 GLU A CA 1
ATOM 3100 C C . GLU A 1 398 ? 18.482 21.686 25.417 1.00 25.77 406 GLU A C 1
ATOM 3101 O O . GLU A 1 398 ? 19.659 21.920 25.707 1.00 25.25 406 GLU A O 1
ATOM 3107 N N . MET A 1 399 ? 17.506 22.567 25.657 1.00 25.91 407 MET A N 1
ATOM 3108 C CA . MET A 1 399 ? 17.798 23.809 26.369 1.00 23.27 407 MET A CA 1
ATOM 3109 C C . MET A 1 399 ? 18.316 23.507 27.758 1.00 25.78 407 MET A C 1
ATOM 3110 O O . MET A 1 399 ? 19.294 24.112 28.214 1.00 24.92 407 MET A O 1
ATOM 3115 N N . LYS A 1 400 ? 17.688 22.543 28.432 1.00 26.51 408 LYS A N 1
ATOM 3116 C CA . LYS A 1 400 ? 18.132 22.182 29.767 1.00 25.58 408 LYS A CA 1
ATOM 3117 C C . LYS A 1 400 ? 19.581 21.707 29.729 1.00 28.38 408 LYS A C 1
ATOM 3118 O O . LYS A 1 400 ? 20.412 22.170 30.516 1.00 25.68 408 LYS A O 1
ATOM 3124 N N . ALA A 1 401 ? 19.923 20.844 28.763 1.00 28.86 409 ALA A N 1
ATOM 3125 C CA . ALA A 1 401 ? 21.287 20.324 28.685 1.00 26.90 409 ALA A CA 1
ATOM 3126 C C . ALA A 1 401 ? 22.291 21.437 28.394 1.00 28.65 409 ALA A C 1
ATOM 3127 O O . ALA A 1 401 ? 23.347 21.522 29.037 1.00 26.96 409 ALA A O 1
ATOM 3129 N N . LEU A 1 402 ? 21.979 22.295 27.417 1.00 26.11 410 LEU A N 1
ATOM 3130 C CA . LEU A 1 402 ? 22.892 23.375 27.051 1.00 27.23 410 LEU A CA 1
ATOM 3131 C C . LEU A 1 402 ? 23.110 24.329 28.220 1.00 27.28 410 LEU A C 1
ATOM 3132 O O . LEU A 1 402 ? 24.243 24.748 28.482 1.00 30.28 410 LEU A O 1
ATOM 3137 N N . LEU A 1 403 ? 22.041 24.673 28.941 1.00 24.49 411 LEU A N 1
ATOM 3138 C CA . LEU A 1 403 ? 22.186 25.591 30.069 1.00 25.61 411 LEU A CA 1
ATOM 3139 C C . LEU A 1 403 ? 22.901 24.927 31.240 1.00 29.42 411 LEU A C 1
ATOM 3140 O O . LEU A 1 403 ? 23.767 25.547 31.868 1.00 27.26 411 LEU A O 1
ATOM 3145 N N . VAL A 1 404 ? 22.551 23.671 31.558 1.00 25.18 412 VAL A N 1
ATOM 3146 C CA . VAL A 1 404 ? 23.231 22.966 32.644 1.00 25.88 412 VAL A CA 1
ATOM 3147 C C . VAL A 1 404 ? 24.734 22.957 32.406 1.00 28.23 412 VAL A C 1
ATOM 3148 O O . VAL A 1 404 ? 25.529 23.374 33.264 1.00 31.67 412 VAL A O 1
ATOM 3152 N N . ILE A 1 405 ? 25.142 22.494 31.227 1.00 27.27 413 ILE A N 1
ATOM 3153 C CA . ILE A 1 405 ? 26.562 22.373 30.924 1.00 29.33 413 ILE A CA 1
ATOM 3154 C C . ILE A 1 405 ? 27.236 23.746 30.946 1.00 29.68 413 ILE A C 1
ATOM 3155 O O . ILE A 1 405 ? 28.363 23.891 31.443 1.00 28.98 413 ILE A O 1
ATOM 3160 N N . LEU A 1 406 ? 26.558 24.782 30.443 1.00 27.22 414 LEU A N 1
ATOM 3161 C CA . LEU A 1 406 ? 27.185 26.105 30.481 1.00 31.77 414 LEU A CA 1
ATOM 3162 C C . LEU A 1 406 ? 27.268 26.641 31.909 1.00 31.83 414 LEU A C 1
ATOM 3163 O O . LEU A 1 406 ? 28.312 27.162 32.318 1.00 33.11 414 LEU A O 1
ATOM 3168 N N . LEU A 1 407 ? 26.193 26.512 32.686 1.00 28.32 415 LEU A N 1
ATOM 3169 C CA . LEU A 1 407 ? 26.230 26.978 34.068 1.00 31.79 415 LEU A CA 1
ATOM 3170 C C . LEU A 1 407 ? 27.303 26.249 34.868 1.00 36.74 415 LEU A C 1
ATOM 3171 O O . LEU A 1 407 ? 28.020 26.857 35.674 1.00 39.02 415 LEU A O 1
ATOM 3176 N N . GLN A 1 408 ? 27.416 24.940 34.660 1.00 31.44 416 GLN A N 1
ATOM 3177 C CA . GLN A 1 408 ? 28.362 24.139 35.415 1.00 33.05 416 GLN A CA 1
ATOM 3178 C C . GLN A 1 408 ? 29.802 24.528 35.097 1.00 39.45 416 GLN A C 1
ATOM 3179 O O . GLN A 1 408 ? 30.684 24.372 35.952 1.00 37.19 416 GLN A O 1
ATOM 3185 N N . ASN A 1 409 ? 30.053 25.053 33.891 1.00 33.47 417 ASN A N 1
ATOM 3186 C CA . ASN A 1 409 ? 31.408 25.297 33.424 1.00 32.41 417 ASN A CA 1
ATOM 3187 C C . ASN A 1 409 ? 31.849 26.746 33.525 1.00 35.90 417 ASN A C 1
ATOM 3188 O O . ASN A 1 409 ? 33.043 26.993 33.722 1.00 37.27 417 ASN A O 1
ATOM 3193 N N . PHE A 1 410 ? 30.933 27.705 33.428 1.00 35.59 418 PHE A N 1
ATOM 3194 C CA . PHE A 1 410 ? 31.304 29.102 33.254 1.00 34.87 418 PHE A CA 1
ATOM 3195 C C . PHE A 1 410 ? 30.555 30.015 34.212 1.00 35.36 418 PHE A C 1
ATOM 3196 O O . PHE A 1 410 ? 29.372 29.801 34.500 1.00 35.84 418 PHE A O 1
ATOM 3204 N N . ASP A 1 411 ? 31.266 31.023 34.716 1.00 37.19 419 ASP A N 1
ATOM 3205 C CA . ASP A 1 411 ? 30.643 32.254 35.189 1.00 34.09 419 ASP A CA 1
ATOM 3206 C C . ASP A 1 411 ? 30.405 33.147 33.987 1.00 32.37 419 ASP A C 1
ATOM 3207 O O . ASP A 1 411 ? 31.278 33.282 33.125 1.00 35.51 419 ASP A O 1
ATOM 3212 N N . MET A 1 412 ? 29.223 33.748 33.920 1.00 32.27 420 MET A N 1
ATOM 3213 C CA . MET A 1 412 ? 28.796 34.436 32.713 1.00 30.87 420 MET A CA 1
ATOM 3214 C C . MET A 1 412 ? 28.078 35.726 33.062 1.00 32.42 420 MET A C 1
ATOM 3215 O O . MET A 1 412 ? 27.404 35.819 34.093 1.00 34.47 420 MET A O 1
ATOM 3220 N N . GLU A 1 413 ? 28.178 36.705 32.166 1.00 31.69 421 GLU A N 1
ATOM 3221 C CA . GLU A 1 413 ? 27.408 37.933 32.317 1.00 35.60 421 GLU A CA 1
ATOM 3222 C C . GLU A 1 413 ? 27.027 38.457 30.940 1.00 32.47 421 GLU A C 1
ATOM 3223 O O . GLU A 1 413 ? 27.796 38.329 29.985 1.00 36.00 421 GLU A O 1
ATOM 3229 N N . LEU A 1 414 ? 25.834 39.039 30.847 1.00 34.17 422 LEU A N 1
ATOM 3230 C CA . LEU A 1 414 ? 25.413 39.698 29.620 1.00 37.96 422 LEU A CA 1
ATOM 3231 C C . LEU A 1 414 ? 26.205 40.977 29.421 1.00 42.44 422 LEU A C 1
ATOM 3232 O O . LEU A 1 414 ? 26.336 41.781 30.346 1.00 36.96 422 LEU A O 1
ATOM 3237 N N . MET A 1 415 ? 26.695 41.184 28.202 1.00 39.18 423 MET A N 1
ATOM 3238 C CA . MET A 1 415 ? 27.436 42.394 27.891 1.00 39.24 423 MET A CA 1
ATOM 3239 C C . MET A 1 415 ? 26.552 43.507 27.357 1.00 47.56 423 MET A C 1
ATOM 3240 O O . MET A 1 415 ? 26.852 44.681 27.586 1.00 51.63 423 MET A O 1
ATOM 3245 N N . ASP A 1 416 ? 25.472 43.168 26.662 1.00 49.44 424 ASP A N 1
ATOM 3246 C CA . ASP A 1 416 ? 24.601 44.140 26.023 1.00 54.93 424 ASP A CA 1
ATOM 3247 C C . ASP A 1 416 ? 23.197 44.041 26.602 1.00 61.53 424 ASP A C 1
ATOM 3248 O O . ASP A 1 416 ? 22.789 43.001 27.122 1.00 60.11 424 ASP A O 1
ATOM 3253 N N . GLU A 1 417 ? 22.452 45.136 26.502 1.00 65.57 425 GLU A N 1
ATOM 3254 C CA . GLU A 1 417 ? 21.017 45.041 26.700 1.00 70.05 425 GLU A CA 1
ATOM 3255 C C . GLU A 1 417 ? 20.420 44.204 25.575 1.00 74.63 425 GLU A C 1
ATOM 3256 O O . GLU A 1 417 ? 20.944 44.164 24.457 1.00 74.68 425 GLU A O 1
ATOM 3258 N N . VAL A 1 418 ? 19.332 43.523 25.876 1.00 77.01 426 VAL A N 1
ATOM 3259 C CA . VAL A 1 418 ? 18.701 42.652 24.893 1.00 80.75 426 VAL A CA 1
ATOM 3260 C C . VAL A 1 418 ? 17.602 43.430 24.174 1.00 84.60 426 VAL A C 1
ATOM 3261 O O . VAL A 1 418 ? 17.018 44.375 24.719 1.00 87.07 426 VAL A O 1
ATOM 3265 N N . LYS A 1 419 ? 17.331 43.046 22.932 1.00 84.49 427 LYS A N 1
ATOM 3266 C CA . LYS A 1 419 ? 16.432 43.764 22.041 1.00 89.62 427 LYS A CA 1
ATOM 3267 C C . LYS A 1 419 ? 15.706 42.755 21.160 1.00 88.68 427 LYS A C 1
ATOM 3268 O O . LYS A 1 419 ? 16.151 41.609 21.031 1.00 82.21 427 LYS A O 1
ATOM 3270 N N . PRO A 1 420 ? 14.584 43.142 20.545 1.00 94.78 428 PRO A N 1
ATOM 3271 C CA . PRO A 1 420 ? 13.776 42.168 19.806 1.00 89.23 428 PRO A CA 1
ATOM 3272 C C . PRO A 1 420 ? 14.177 42.038 18.339 1.00 89.21 428 PRO A C 1
ATOM 3273 O O . PRO A 1 420 ? 14.843 42.905 17.767 1.00 90.53 428 PRO A O 1
ATOM 3277 N N . ILE A 1 421 ? 13.747 40.918 17.747 1.00 88.19 429 ILE A N 1
ATOM 3278 C CA . ILE A 1 421 ? 13.925 40.570 16.324 1.00 87.84 429 ILE A CA 1
ATOM 3279 C C . ILE A 1 421 ? 15.163 41.172 15.662 1.00 91.00 429 ILE A C 1
ATOM 3280 O O . ILE A 1 421 ? 16.165 40.484 15.464 1.00 87.49 429 ILE A O 1
ATOM 3285 N N . SER A 1 425 ? 5.840 33.943 15.422 1.00 81.97 433 SER A N 1
ATOM 3286 C CA . SER A 1 425 ? 6.701 33.510 14.290 1.00 109.42 433 SER A CA 1
ATOM 3287 C C . SER A 1 425 ? 8.159 33.397 14.756 1.00 116.88 433 SER A C 1
ATOM 3288 O O . SER A 1 425 ? 8.559 32.289 15.176 1.00 120.62 433 SER A O 1
ATOM 3290 N N . THR A 1 426 ? 8.918 34.495 14.681 1.00 115.20 434 THR A N 1
ATOM 3291 C CA . THR A 1 426 ? 10.344 34.475 15.077 1.00 111.72 434 THR A CA 1
ATOM 3292 C C . THR A 1 426 ? 10.629 35.654 15.981 1.00 101.86 434 THR A C 1
ATOM 3293 O O . THR A 1 426 ? 10.401 36.801 15.543 1.00 97.89 434 THR A O 1
ATOM 3295 N N . TYR A 1 427 ? 11.119 35.391 17.196 1.00 91.56 435 TYR A N 1
ATOM 3296 C CA . TYR A 1 427 ? 11.448 36.477 18.159 1.00 83.65 435 TYR A CA 1
ATOM 3297 C C . TYR A 1 427 ? 12.804 36.165 18.787 1.00 76.85 435 TYR A C 1
ATOM 3298 O O . TYR A 1 427 ? 12.852 35.379 19.755 1.00 64.22 435 TYR A O 1
ATOM 3307 N N . TRP A 1 428 ? 13.879 36.763 18.265 1.00 83.49 436 TRP A N 1
ATOM 3308 C CA . TRP A 1 428 ? 15.239 36.415 18.757 1.00 74.86 436 TRP A CA 1
ATOM 3309 C C . TRP A 1 428 ? 15.956 37.642 19.328 1.00 71.92 436 TRP A C 1
ATOM 3310 O O . TRP A 1 428 ? 15.666 38.776 18.886 1.00 75.45 436 TRP A O 1
ATOM 3312 N N . PRO A 1 429 ? 16.882 37.468 20.300 1.00 69.90 437 PRO A N 1
ATOM 3313 C CA . PRO A 1 429 ? 17.666 38.588 20.842 1.00 72.59 437 PRO A CA 1
ATOM 3314 C C . PRO A 1 429 ? 18.452 39.265 19.722 1.00 75.74 437 PRO A C 1
ATOM 3315 O O . PRO A 1 429 ? 19.027 38.604 18.854 1.00 70.64 437 PRO A O 1
ATOM 3319 N N . ALA A 1 430 ? 18.447 40.599 19.731 1.00 79.57 438 ALA A N 1
ATOM 3320 C CA . ALA A 1 430 ? 19.025 41.366 18.627 1.00 81.85 438 ALA A CA 1
ATOM 3321 C C . ALA A 1 430 ? 20.548 41.297 18.666 1.00 72.42 438 ALA A C 1
ATOM 3322 O O . ALA A 1 430 ? 21.169 41.630 19.681 1.00 79.97 438 ALA A O 1
ATOM 3324 N N . GLN A 1 431 ? 21.143 40.875 17.568 1.00 68.97 439 GLN A N 1
ATOM 3325 C CA . GLN A 1 431 ? 22.586 40.716 17.574 1.00 66.16 439 GLN A CA 1
ATOM 3326 C C . GLN A 1 431 ? 23.274 42.076 17.442 1.00 65.48 439 GLN A C 1
ATOM 3327 O O . GLN A 1 431 ? 22.802 42.949 16.708 1.00 72.38 439 GLN A O 1
ATOM 3329 N N . PRO A 1 432 ? 24.390 42.275 18.143 1.00 60.87 440 PRO A N 1
ATOM 3330 C CA . PRO A 1 432 ? 25.016 41.305 19.048 1.00 53.04 440 PRO A CA 1
ATOM 3331 C C . PRO A 1 432 ? 24.322 41.262 20.410 1.00 54.78 440 PRO A C 1
ATOM 3332 O O . PRO A 1 432 ? 23.888 42.278 20.955 1.00 53.13 440 PRO A O 1
ATOM 3336 N N . CYS A 1 433 ? 24.157 40.058 20.952 1.00 48.05 441 CYS A N 1
ATOM 3337 C CA . CYS A 1 433 ? 23.784 39.860 22.349 1.00 43.57 441 CYS A CA 1
ATOM 3338 C C . CYS A 1 433 ? 24.854 38.927 22.903 1.00 42.58 441 CYS A C 1
ATOM 3339 O O . CYS A 1 433 ? 24.823 37.714 22.660 1.00 36.33 441 CYS A O 1
ATOM 3342 N N . ARG A 1 434 ? 25.817 39.502 23.609 1.00 35.46 442 ARG A N 1
ATOM 3343 C CA . ARG A 1 434 ? 27.069 38.835 23.907 1.00 35.27 442 ARG A CA 1
ATOM 3344 C C . ARG A 1 434 ? 27.138 38.443 25.374 1.00 36.94 442 ARG A C 1
ATOM 3345 O O . ARG A 1 434 ? 26.589 39.120 26.245 1.00 36.11 442 ARG A O 1
ATOM 3353 N N . VAL A 1 435 ? 27.835 37.345 25.633 1.00 34.77 443 VAL A N 1
ATOM 3354 C CA . VAL A 1 435 ? 28.080 36.848 26.978 1.00 32.94 443 VAL A CA 1
ATOM 3355 C C . VAL A 1 435 ? 29.582 36.867 27.210 1.00 34.29 443 VAL A C 1
ATOM 3356 O O . VAL A 1 435 ? 30.338 36.277 26.430 1.00 35.77 443 VAL A O 1
ATOM 3360 N N . ARG A 1 436 ? 30.013 37.555 28.264 1.00 33.62 444 ARG A N 1
ATOM 3361 C CA . ARG A 1 436 ? 31.372 37.411 28.768 1.00 35.71 444 ARG A CA 1
ATOM 3362 C C . ARG A 1 436 ? 31.440 36.209 29.701 1.00 33.91 444 ARG A C 1
ATOM 3363 O O . ARG A 1 436 ? 30.554 36.014 30.537 1.00 36.45 444 ARG A O 1
ATOM 3365 N N . TYR A 1 437 ? 32.501 35.406 29.578 1.00 33.36 445 TYR A N 1
ATOM 3366 C CA . TYR A 1 437 ? 32.588 34.188 30.371 1.00 33.37 445 TYR A CA 1
ATOM 3367 C C . TYR A 1 437 ? 34.008 33.912 30.852 1.00 36.33 445 TYR A C 1
ATOM 3368 O O . TYR A 1 437 ? 34.995 34.260 30.192 1.00 37.07 445 TYR A O 1
ATOM 3377 N N . LYS A 1 438 ? 34.086 33.222 31.991 1.00 37.39 446 LYS A N 1
ATOM 3378 C CA . LYS A 1 438 ? 35.331 32.709 32.553 1.00 38.69 446 LYS A CA 1
ATOM 3379 C C . LYS A 1 438 ? 35.048 31.343 33.153 1.00 37.35 446 LYS A C 1
ATOM 3380 O O . LYS A 1 438 ? 34.113 31.206 33.947 1.00 40.24 446 LYS A O 1
ATOM 3382 N N . ARG A 1 439 ? 35.848 30.343 32.782 1.00 36.41 447 ARG A N 1
ATOM 3383 C CA . ARG A 1 439 ? 35.626 28.993 33.281 1.00 38.14 447 ARG A CA 1
ATOM 3384 C C . ARG A 1 439 ? 35.649 28.986 34.799 1.00 40.64 447 ARG A C 1
ATOM 3385 O O . ARG A 1 439 ? 36.379 29.755 35.428 1.00 41.59 447 ARG A O 1
ATOM 3387 N N . ARG A 1 440 ? 34.819 28.131 35.385 1.00 41.97 448 ARG A N 1
ATOM 3388 C CA . ARG A 1 440 ? 34.847 27.877 36.817 1.00 46.56 448 ARG A CA 1
ATOM 3389 C C . ARG A 1 440 ? 35.901 26.823 37.157 1.00 41.82 448 ARG A C 1
ATOM 3390 O O . ARG A 1 440 ? 36.742 27.040 38.027 1.00 50.91 448 ARG A O 1
#

Solvent-accessible surface area: 18853 Å² total; per-residue (Å²): 170,42,9,36,103,1,78,49,41,42,126,157,67,1,1,48,28,39,21,173,169,56,9,42,56,6,0,25,78,0,27,169,64,99,20,84,12,0,7,0,46,25,123,66,91,36,15,2,0,0,1,1,38,94,7,0,99,18,0,13,97,32,9,52,115,61,0,14,16,112,63,42,54,70,93,2,57,100,1,2,16,67,96,0,25,14,12,16,116,77,81,41,6,74,87,0,62,39,3,1,56,66,23,5,120,64,63,18,2,128,92,5,2,87,25,0,9,56,6,1,47,63,2,22,146,143,19,38,76,65,34,104,12,35,0,49,76,29,0,5,74,6,4,10,26,0,7,0,10,10,6,0,4,121,63,0,33,119,142,42,2,78,87,0,53,107,22,4,78,52,0,43,20,1,74,33,76,99,50,148,76,72,113,92,49,99,118,38,137,107,2,69,58,2,39,60,120,0,18,87,19,0,39,58,13,0,94,86,15,96,90,61,69,85,107,121,81,36,7,0,0,56,0,8,105,30,49,17,102,112,54,45,108,13,72,38,79,17,2,37,2,0,0,0,19,19,0,64,53,26,54,75,59,8,3,1,9,0,0,9,2,0,2,4,1,33,92,62,101,82,22,11,84,58,0,61,85,29,2,67,68,59,10,32,66,58,74,0,35,79,10,35,59,94,51,1,92,49,0,106,42,0,37,15,2,4,61,0,2,2,0,11,24,0,12,19,15,28,34,24,24,52,4,66,39,88,7,111,34,125,69,68,46,0,38,145,27,46,38,0,2,0,0,0,6,8,3,0,72,1,101,115,25,0,60,108,24,106,32,26,57,4,53,3,15,32,120,88,39,144,94,34,15,83,89,92,44,4,32,1,10,25,13,7,50,78,34,88,50,26,18,13,42,17,12,35,18,2,4,11,1,0,0,0,0,3,6,14,20,4,70,29,110,32,72,40,94,38,42,77,110,65,69,28,31,4,28,73,84,1,74,0,24,20,50,53,131

Foldseek 3Di:
DAWAEQPDADPQQFCQVVCVVPVVVVVQSCCVPRNQWYWTQGSNFTAIEGFAQVVLCVVQVCDVHQWDACVQQVCVCVLANCCAASNRPPVSNVQLVVLQQVCADLVNCLQQLLLLLVLLVVLVVVCPFWDKDFQLVSVLVSLLLSLCCQQLHDVCCVPVVVVLVVLLVLLLLLRWAADVVRHTDCSNVSNNVSSVVLLVSVVVSLVVCVVPPDPVHGNNRCLSADQTPVRHRDDSSNSSSVSSCVSSVRRQQLSQLLSLLVQVCLVPVVLLVVQVVLLCVQPNADLCSPDGPVSLVVSVSLVLSSLLSLLQFLQCQKGKTFGCAWDDDPNHIDHHGGMYMYGSNNSSQPCVQVPVSNDRDSCLCVVVDPNHRDDPSSRASQRDDPNGNSNPSVSSSSSSSSSSSDSSFWDKHWDDDFDFDCGTGTDPRTMITIGTD

B-factor: mean 35.73, std 11.36, range [19.45, 120.62]

Secondary structure (DSSP, 8-state):
--SPBPS-PBTTTBTHHHHHH-HHHHHHHHHHHT-SEEEEEETTEEEEEE-SHHHHHHHHHHBTTTEESGGGSTTHHHHS-TTSGGGS-HHHHHHHHHHHHHHHSGGGGGGTHHHHHHHHHHHHHHH-SEEEEEHHHHHHHHHHHHHHHHHH-HHHHHHHHHHHHHHHHHHTT-S--EETTTEEPTHHHHHHHHHHHHHHHHHHHHHHHHHS--SS--HHHHHHH-B-TTSPBPPHHHHHHHHHHHHHHHHHHHHHHHHHHHHHHHT-HHHHHHHHHHHHHHH-SSSSTT--HHHHHT-HHHHHHHHHHHHH--S---EEEEESS-EEETTEEEPTT-EEEE-HHHHTT-TTTSSSTTS--GGGG-TT-TT----TTS--TT--GGGS-TTHHHHHHHHHHHHHHHHHHEEEEE-S---------PPSP-EEEEEE-

Radius of gyration: 22.12 Å; Cα contacts (8 Å, |Δi|>4): 691; chains: 1; bounding box: 60×58×57 Å